Protein AF-0000000071537492 (afdb_homodimer)

Organism: Cucumis sativus (NCBI:txid3659)

Sequence (744 aa):
MSSLFSFSARILPTLQTKFFQPYFSSLPISKNFISPPGKPSPMSKPAAGNRLFSIMSTAQPPNGLQGSRVKGAESFLRNVLASMEAVYLRRNPTAKSVLELVRSVHGDTICYDHIAFRTFGIDGHGIDSLASFFLDFGYTQKEELSFPAKKLKAFWFSPPSISNAAYDGDGVNGPLPRVFISQLLVDQMSKQTQDIIRKYTECSCNGNKHAALAGALGSLTWEKPLHSEFEQLARESEYAAWTLVNGYALNHVTISTHRLKSHLKDIKSLNQFIEENGYKLNSEGGVLKVSPDGLLLQSSTLADSISFEFSDGITASVPCSYIEFAERALLPQYKHLPETEVKEYHRRDGFEVGNADKIFESTSKQQQMSNAMSSLFSFSARILPTLQTKFFQPYFSSLPISKNFISPPGKPSPMSKPAAGNRLFSIMSTAQPPNGLQGSRVKGAESFLRNVLASMEAVYLRRNPTAKSVLELVRSVHGDTICYDHIAFRTFGIDGHGIDSLASFFLDFGYTQKEELSFPAKKLKAFWFSPPSISNAAYDGDGVNGPLPRVFISQLLVDQMSKQTQDIIRKYTECSCNGNKHAALAGALGSLTWEKPLHSEFEQLARESEYAAWTLVNGYALNHVTISTHRLKSHLKDIKSLNQFIEENGYKLNSEGGVLKVSPDGLLLQSSTLADSISFEFSDGITASVPCSYIEFAERALLPQYKHLPETEVKEYHRRDGFEVGNADKIFESTSKQQQMSNA

Structure (mmCIF, N/CA/C/O backbone):
data_AF-0000000071537492-model_v1
#
loop_
_entity.id
_entity.type
_entity.pdbx_description
1 polymer '2-oxoadipate dioxygenase/decarboxylase'
#
loop_
_atom_site.group_PDB
_atom_site.id
_atom_site.type_symbol
_atom_site.label_atom_id
_atom_site.label_alt_id
_atom_site.label_comp_id
_atom_site.label_asym_id
_atom_site.label_entity_id
_atom_site.label_seq_id
_atom_site.pdbx_PDB_ins_code
_atom_site.Cartn_x
_atom_site.Cartn_y
_atom_site.Cartn_z
_atom_site.occupancy
_atom_site.B_iso_or_equiv
_atom_site.auth_seq_id
_atom_site.auth_comp_id
_atom_site.auth_asym_id
_atom_site.auth_atom_id
_atom_site.pdbx_PDB_model_num
ATOM 1 N N . MET A 1 1 ? -13.469 -63.719 8.734 1 19 1 MET A N 1
ATOM 2 C CA . MET A 1 1 ? -12.883 -64.75 7.875 1 19 1 MET A CA 1
ATOM 3 C C . MET A 1 1 ? -13.359 -64.562 6.434 1 19 1 MET A C 1
ATOM 5 O O . MET A 1 1 ? -12.633 -64.938 5.496 1 19 1 MET A O 1
ATOM 9 N N . SER A 1 2 ? -14.688 -64.75 6.203 1 17.92 2 SER A N 1
ATOM 10 C CA . SER A 1 2 ? -15.133 -65.562 5.086 1 17.92 2 SER A CA 1
ATOM 11 C C . SER A 1 2 ? -14.82 -64.938 3.748 1 17.92 2 SER A C 1
ATOM 13 O O . SER A 1 2 ? -14.734 -63.688 3.66 1 17.92 2 SER A O 1
ATOM 15 N N . SER A 1 3 ? -15.078 -65.625 2.549 1 17.59 3 SER A N 1
ATOM 16 C CA . SER A 1 3 ? -14.672 -66.25 1.32 1 17.59 3 SER A CA 1
ATOM 17 C C . SER A 1 3 ? -15.023 -65.438 0.091 1 17.59 3 SER A C 1
ATOM 19 O O . SER A 1 3 ? -14.234 -65.375 -0.852 1 17.59 3 SER A O 1
ATOM 21 N N . LEU A 1 4 ? -16.328 -65.125 -0.336 1 16.34 4 LEU A N 1
ATOM 22 C CA . LEU A 1 4 ? -16.75 -65.875 -1.514 1 16.34 4 LEU A CA 1
ATOM 23 C C . LEU A 1 4 ? -16.094 -65.312 -2.773 1 16.34 4 LEU A C 1
ATOM 25 O O . LEU A 1 4 ? -15.461 -66.062 -3.523 1 16.34 4 LEU A O 1
ATOM 29 N N . PHE A 1 5 ? -16.938 -64.875 -3.922 1 17.84 5 PHE A N 1
ATOM 30 C CA . PHE A 1 5 ? -17.297 -65.562 -5.164 1 17.84 5 PHE A CA 1
ATOM 31 C C . PHE A 1 5 ? -16.359 -65.125 -6.297 1 17.84 5 PHE A C 1
ATOM 33 O O . PHE A 1 5 ? -15.805 -64 -6.27 1 17.84 5 PHE A O 1
ATOM 40 N N . SER A 1 6 ? -16.25 -65.875 -7.59 1 17.7 6 SER A N 1
ATOM 41 C CA . SER A 1 6 ? -15.641 -66.625 -8.68 1 17.7 6 SER A CA 1
ATOM 42 C C . SER A 1 6 ? -15.656 -65.812 -9.977 1 17.7 6 SER A C 1
ATOM 44 O O . SER A 1 6 ? -15.109 -66.25 -10.992 1 17.7 6 SER A O 1
ATOM 46 N N . PHE A 1 7 ? -16.469 -64.688 -10.234 1 18.23 7 PHE A N 1
ATOM 47 C CA . PHE A 1 7 ? -17.062 -64.812 -11.562 1 18.23 7 PHE A CA 1
ATOM 48 C C . PHE A 1 7 ? -15.984 -65 -12.625 1 18.23 7 PHE A C 1
ATOM 50 O O . PHE A 1 7 ? -14.969 -64.25 -12.609 1 18.23 7 PHE A O 1
ATOM 57 N N . SER A 1 8 ? -16.094 -65.875 -13.727 1 16.23 8 SER A N 1
ATOM 58 C CA . SER A 1 8 ? -15.633 -66.812 -14.734 1 16.23 8 SER A CA 1
ATOM 59 C C . SER A 1 8 ? -14.961 -66.125 -15.898 1 16.23 8 SER A C 1
ATOM 61 O O . SER A 1 8 ? -15.047 -64.875 -16.016 1 16.23 8 SER A O 1
ATOM 63 N N . ALA A 1 9 ? -15.398 -66.375 -17.328 1 16.56 9 ALA A N 1
ATOM 64 C CA . ALA A 1 9 ? -14.914 -67.25 -18.359 1 16.56 9 ALA A CA 1
ATOM 65 C C . ALA A 1 9 ? -14.172 -66.5 -19.453 1 16.56 9 ALA A C 1
ATOM 67 O O . ALA A 1 9 ? -12.977 -66.75 -19.672 1 16.56 9 ALA A O 1
ATOM 68 N N . ARG A 1 10 ? -14.664 -66.5 -20.906 1 15.81 10 ARG A N 1
ATOM 69 C CA . ARG A 1 10 ? -14.25 -67.312 -22.047 1 15.81 10 ARG A CA 1
ATOM 70 C C . ARG A 1 10 ? -13.352 -66.562 -22.984 1 15.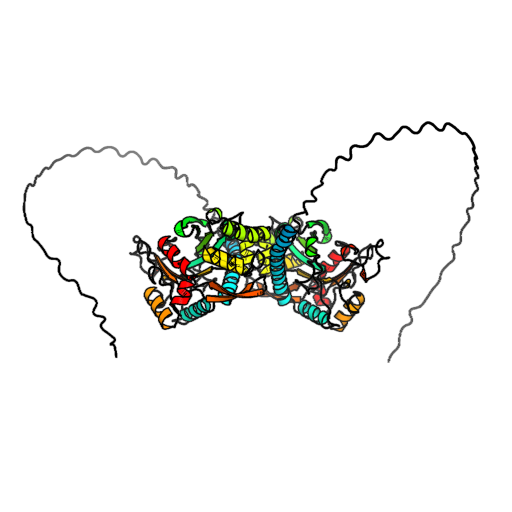81 10 ARG A C 1
ATOM 72 O O . ARG A 1 10 ? -13.273 -65.312 -22.891 1 15.81 10 ARG A O 1
ATOM 79 N N . ILE A 1 11 ? -13.523 -66.688 -24.547 1 16.2 11 ILE A N 1
ATOM 80 C CA . ILE A 1 11 ? -12.875 -67.438 -25.609 1 16.2 11 ILE A CA 1
ATOM 81 C C . ILE A 1 11 ? -12.141 -66.5 -26.562 1 16.2 11 ILE A C 1
ATOM 83 O O . ILE A 1 11 ? -10.953 -66.688 -26.844 1 16.2 11 ILE A O 1
ATOM 87 N N . LEU A 1 12 ? -12.781 -65.938 -27.828 1 16.09 12 LEU A N 1
ATOM 88 C CA . LEU A 1 12 ? -12.5 -66.5 -29.125 1 16.09 12 LEU A CA 1
ATOM 89 C C . LEU A 1 12 ? -11.32 -65.812 -29.812 1 16.09 12 LEU A C 1
ATOM 91 O O . LEU A 1 12 ? -10.992 -64.688 -29.469 1 16.09 12 LEU A O 1
ATOM 95 N N . PRO A 1 13 ? -11.242 -65.812 -31.391 1 16.09 13 PRO A N 1
ATOM 96 C CA . PRO A 1 13 ? -10.383 -66.438 -32.406 1 16.09 13 PRO A CA 1
ATOM 97 C C . PRO A 1 13 ? -9.336 -65.438 -32.938 1 16.09 13 PRO A C 1
ATOM 99 O O . PRO A 1 13 ? -9.406 -64.25 -32.656 1 16.09 13 PRO A O 1
ATOM 102 N N . THR A 1 14 ? -8.969 -65.625 -34.406 1 15.63 14 THR A N 1
ATOM 103 C CA . THR A 1 14 ? -7.93 -66.062 -35.312 1 15.63 14 THR A CA 1
ATOM 104 C C . THR A 1 14 ? -7.383 -64.875 -36.125 1 15.63 14 THR A C 1
ATOM 106 O O . THR A 1 14 ? -6.199 -64.875 -36.469 1 15.63 14 THR A O 1
ATOM 109 N N . LEU A 1 15 ? -8.188 -63.844 -36.656 1 16.33 15 LEU A N 1
ATOM 110 C CA . LEU A 1 15 ? -8.086 -63.781 -38.125 1 16.33 15 LEU A CA 1
ATOM 111 C C . LEU A 1 15 ? -6.734 -63.219 -38.562 1 16.33 15 LEU A C 1
ATOM 113 O O . LEU A 1 15 ? -6.254 -62.219 -38 1 16.33 15 LEU A O 1
ATOM 117 N N . GLN A 1 16 ? -6.203 -63.656 -39.781 1 15.01 16 GLN A N 1
ATOM 118 C CA . GLN A 1 16 ? -5.07 -64.062 -40.594 1 15.01 16 GLN A CA 1
ATOM 119 C C . GLN A 1 16 ? -4.406 -62.844 -41.25 1 15.01 16 GLN A C 1
ATOM 121 O O . GLN A 1 16 ? -3.18 -62.719 -41.219 1 15.01 16 GLN A O 1
ATOM 126 N N . THR A 1 17 ? -5.086 -62.125 -42.312 1 15.85 17 THR A N 1
ATOM 127 C CA . THR A 1 17 ? -4.59 -62.344 -43.656 1 15.85 17 THR A CA 1
ATOM 128 C C . THR A 1 17 ? -3.344 -61.5 -43.938 1 15.85 17 THR A C 1
ATOM 130 O O . THR A 1 17 ? -3.084 -60.531 -43.219 1 15.85 17 THR A O 1
ATOM 133 N N . LYS A 1 18 ? -3.137 -61.094 -45.312 1 15.64 18 LYS A N 1
ATOM 134 C CA . LYS A 1 18 ? -2.266 -61.375 -46.438 1 15.64 18 LYS A CA 1
ATOM 135 C C . LYS A 1 18 ? -1.188 -60.312 -46.625 1 15.64 18 LYS A C 1
ATOM 137 O O . LYS A 1 18 ? -1.306 -59.219 -46.062 1 15.64 18 LYS A O 1
ATOM 142 N N . PHE A 1 19 ? -0.798 -60.094 -48 1 14.59 19 PHE A N 1
ATOM 143 C CA . PHE A 1 19 ? 0.381 -60.375 -48.812 1 14.59 19 PHE A CA 1
ATOM 144 C C . PHE A 1 19 ? 1.223 -59.125 -49.031 1 14.59 19 PHE A C 1
ATOM 146 O O . PHE A 1 19 ? 2.439 -59.156 -48.844 1 14.59 19 PHE A O 1
ATOM 153 N N . PHE A 1 20 ? 0.657 -58 -49.719 1 15.97 20 PHE A N 1
ATOM 154 C CA . PHE A 1 20 ? 1.232 -57.781 -51.031 1 15.97 20 PHE A CA 1
ATOM 155 C C . PHE A 1 20 ? 2.566 -57.031 -50.938 1 15.97 20 PHE A C 1
ATOM 157 O O . PHE A 1 20 ? 2.781 -56.25 -50.031 1 15.97 20 PHE A O 1
ATOM 164 N N . GLN A 1 21 ? 3.381 -57.25 -52.031 1 14.35 21 GLN A N 1
ATOM 165 C CA . GLN A 1 21 ? 4.75 -57.438 -52.5 1 14.35 21 GLN A CA 1
ATOM 166 C C . GLN A 1 21 ? 5.453 -56.094 -52.688 1 14.35 21 GLN A C 1
ATOM 168 O O . GLN A 1 21 ? 6.594 -55.906 -52.25 1 14.35 21 GLN A O 1
ATOM 173 N N . PRO A 1 22 ? 5.012 -55.156 -53.75 1 15.21 22 PRO A N 1
ATOM 174 C CA . PRO A 1 22 ? 5.906 -55.188 -54.906 1 15.21 22 PRO A CA 1
ATOM 175 C C . PRO A 1 22 ? 7.191 -54.406 -54.688 1 15.21 22 PRO A C 1
ATOM 177 O O . PRO A 1 22 ? 7.285 -53.625 -53.75 1 15.21 22 PRO A O 1
ATOM 180 N N . TYR A 1 23 ? 7.602 -53.812 -55.969 1 15.44 23 TYR A N 1
ATOM 181 C CA . TYR A 1 23 ? 8.75 -53.875 -56.875 1 15.44 23 TYR A CA 1
ATOM 182 C C . TYR A 1 23 ? 9.75 -52.75 -56.531 1 15.44 23 TYR A C 1
ATOM 184 O O . TYR A 1 23 ? 9.406 -51.781 -55.844 1 15.44 23 TYR A O 1
ATOM 192 N N . PHE A 1 24 ? 10.664 -52.5 -57.531 1 14.51 24 PHE A N 1
ATOM 193 C CA . PHE A 1 24 ? 12.086 -52.594 -57.844 1 14.51 24 PHE A CA 1
ATOM 194 C C . PHE A 1 24 ? 12.719 -51.219 -57.844 1 14.51 24 PHE A C 1
ATOM 196 O O . PHE A 1 24 ? 13.805 -51 -57.312 1 14.51 24 PHE A O 1
ATOM 203 N N . SER A 1 25 ? 12.148 -50.188 -58.688 1 14.98 25 SER A N 1
ATOM 204 C CA . SER A 1 25 ? 13.047 -49.875 -59.781 1 14.98 25 SER A CA 1
ATOM 205 C C . SER A 1 25 ? 14.219 -49.031 -59.344 1 14.98 25 SER A C 1
ATOM 207 O O . SER A 1 25 ? 14.141 -48.344 -58.312 1 14.98 25 SER A O 1
ATOM 209 N N . SER A 1 26 ? 15.133 -48.781 -60.312 1 14.48 26 SER A N 1
ATOM 210 C CA . SER A 1 26 ? 16.547 -48.812 -60.688 1 14.48 26 SER A CA 1
ATOM 211 C C . SER A 1 26 ? 17.219 -47.469 -60.469 1 14.48 26 SER A C 1
ATOM 213 O O . SER A 1 26 ? 18.312 -47.406 -59.906 1 14.48 26 SER A O 1
ATOM 215 N N . LEU A 1 27 ? 16.812 -46.312 -61.188 1 15.46 27 LEU A N 1
ATOM 216 C CA . LEU A 1 27 ? 17.797 -45.969 -62.219 1 15.46 27 LEU A CA 1
ATOM 217 C C . LEU A 1 27 ? 18.922 -45.125 -61.594 1 15.46 27 LEU A C 1
ATOM 219 O O . LEU A 1 27 ? 18.75 -44.5 -60.562 1 15.46 27 LEU A O 1
ATOM 223 N N . PRO A 1 28 ? 19.828 -44.562 -62.594 1 15.66 28 PRO A N 1
ATOM 224 C CA . PRO A 1 28 ? 21.266 -44.594 -62.875 1 15.66 28 PRO A CA 1
ATOM 225 C C . PRO A 1 28 ? 22.047 -43.469 -62.188 1 15.66 28 PRO A C 1
ATOM 227 O O . PRO A 1 28 ? 21.438 -42.5 -61.688 1 15.66 28 PRO A O 1
ATOM 230 N N . ILE A 1 29 ? 23.375 -43.531 -62.406 1 15.77 29 ILE A N 1
ATOM 231 C CA . ILE A 1 29 ? 24.75 -43.344 -61.969 1 15.77 29 ILE A CA 1
ATOM 232 C C . ILE A 1 29 ? 25.203 -41.906 -62.25 1 15.77 29 ILE A C 1
ATOM 234 O O . ILE A 1 29 ? 26.172 -41.438 -61.656 1 15.77 29 ILE A O 1
ATOM 238 N N . SER A 1 30 ? 24.484 -41.062 -63.188 1 15.05 30 SER A N 1
ATOM 239 C CA . SER A 1 30 ? 25.547 -40.656 -64.062 1 15.05 30 SER A CA 1
ATOM 240 C C . SER A 1 30 ? 26.547 -39.719 -63.406 1 15.05 30 SER A C 1
ATOM 242 O O . SER A 1 30 ? 26.188 -39 -62.469 1 15.05 30 SER A O 1
ATOM 244 N N . LYS A 1 31 ? 27.781 -39.688 -64.062 1 15.37 31 LYS A N 1
ATOM 245 C CA . LYS A 1 31 ? 29.234 -39.625 -63.938 1 15.37 31 LYS A CA 1
ATOM 246 C C . LYS A 1 31 ? 29.719 -38.188 -63.875 1 15.37 31 LYS A C 1
ATOM 248 O O . LYS A 1 31 ? 30.75 -37.906 -63.25 1 15.37 31 LYS A O 1
ATOM 253 N N . ASN A 1 32 ? 29.141 -37.219 -64.75 1 15.29 32 ASN A N 1
ATOM 254 C CA . ASN A 1 32 ? 30.188 -36.688 -65.562 1 15.29 32 ASN A CA 1
ATOM 255 C C . ASN A 1 32 ? 31.125 -35.75 -64.812 1 15.29 32 ASN A C 1
ATOM 257 O O . ASN A 1 32 ? 30.734 -35.094 -63.875 1 15.29 32 ASN A O 1
ATOM 261 N N . PHE A 1 33 ? 32.344 -35.406 -65.562 1 15.8 33 PHE A N 1
ATOM 262 C CA . PHE A 1 33 ? 33.781 -35.281 -65.562 1 15.8 33 PHE A CA 1
ATOM 263 C C . PHE A 1 33 ? 34.188 -33.875 -65.125 1 15.8 33 PHE A C 1
ATOM 265 O O . PHE A 1 33 ? 34.938 -33.688 -64.188 1 15.8 33 PHE A O 1
ATOM 272 N N . ILE A 1 34 ? 34.562 -33.062 -66.188 1 15.28 34 ILE A N 1
ATOM 273 C CA . ILE A 1 34 ? 35.969 -32.781 -66.438 1 15.28 34 ILE A CA 1
ATOM 274 C C . ILE A 1 34 ? 36.344 -31.453 -65.75 1 15.28 34 ILE A C 1
ATOM 276 O O . ILE A 1 34 ? 37.312 -31.406 -65 1 15.28 34 ILE A O 1
ATOM 280 N N . SER A 1 35 ? 36.562 -30.312 -66.625 1 15.27 35 SER A N 1
ATOM 281 C CA . SER A 1 35 ? 37.938 -29.906 -67.062 1 15.27 35 SER A CA 1
ATOM 282 C C . SER A 1 35 ? 38.406 -28.734 -66.188 1 15.27 35 SER A C 1
ATOM 284 O O . SER A 1 35 ? 37.656 -28.125 -65.438 1 15.27 35 SER A O 1
ATOM 286 N N . PRO A 1 36 ? 38.969 -27.641 -66.938 1 16.45 36 PRO A N 1
ATOM 287 C CA . PRO A 1 36 ? 40.375 -27.25 -67 1 16.45 36 PRO A CA 1
ATOM 288 C C . PRO A 1 36 ? 40.719 -26.094 -66.062 1 16.45 36 PRO A C 1
ATOM 290 O O . PRO A 1 36 ? 39.812 -25.438 -65.562 1 16.45 36 PRO A O 1
ATOM 293 N N . PRO A 1 37 ? 41.75 -25.281 -66.625 1 17 37 PRO A N 1
ATOM 294 C CA . PRO A 1 37 ? 43.062 -24.891 -66.062 1 17 37 PRO A CA 1
ATOM 295 C C . PRO A 1 37 ? 43.031 -23.516 -65.375 1 17 37 PRO A C 1
ATOM 297 O O . PRO A 1 37 ? 43.625 -23.312 -64.312 1 17 37 PRO A O 1
ATOM 300 N N . GLY A 1 38 ? 42.406 -22.469 -66.062 1 15.84 38 GLY A N 1
ATOM 301 C CA . GLY A 1 38 ? 43.375 -21.5 -66.5 1 15.84 38 GLY A CA 1
ATOM 302 C C . GLY A 1 38 ? 43.812 -20.562 -65.375 1 15.84 38 GLY A C 1
ATOM 303 O O . GLY A 1 38 ? 43.25 -20.578 -64.25 1 15.84 38 GLY A O 1
ATOM 304 N N . LYS A 1 39 ? 44.125 -19.172 -65.875 1 17.56 39 LYS A N 1
ATOM 305 C CA . LYS A 1 39 ? 45.312 -18.328 -65.812 1 17.56 39 LYS A CA 1
ATOM 306 C C . LYS A 1 39 ? 45.375 -17.578 -64.5 1 17.56 39 LYS A C 1
ATOM 308 O O . LYS A 1 39 ? 44.344 -17.219 -63.906 1 17.56 39 LYS A O 1
ATOM 313 N N . PRO A 1 40 ? 46.625 -17.172 -64.062 1 18.7 40 PRO A N 1
ATOM 314 C CA . PRO A 1 40 ? 47.312 -16.812 -62.844 1 18.7 40 PRO A CA 1
ATOM 315 C C . PRO A 1 40 ? 47 -15.383 -62.406 1 18.7 40 PRO A C 1
ATOM 317 O O . PRO A 1 40 ? 47.469 -14.961 -61.312 1 18.7 40 PRO A O 1
ATOM 320 N N . SER A 1 41 ? 46.062 -14.625 -63.031 1 18.38 41 SER A N 1
ATOM 321 C CA . SER A 1 41 ? 46.625 -13.289 -63.281 1 18.38 41 SER A CA 1
ATOM 322 C C . SER A 1 41 ? 46.938 -12.594 -61.969 1 18.38 41 SER A C 1
ATOM 324 O O . SER A 1 41 ? 46.406 -12.938 -60.906 1 18.38 41 SER A O 1
ATOM 326 N N . PRO A 1 42 ? 47.656 -11.344 -62.156 1 18.95 42 PRO A N 1
ATOM 327 C CA . PRO A 1 42 ? 48.75 -10.617 -61.5 1 18.95 42 PRO A CA 1
ATOM 328 C C . PRO A 1 42 ? 48.281 -9.914 -60.219 1 18.95 42 PRO A C 1
ATOM 330 O O . PRO A 1 42 ? 47.094 -9.664 -60.031 1 18.95 42 PRO A O 1
ATOM 333 N N . MET A 1 43 ? 49.344 -9.594 -59.406 1 19.28 43 MET A N 1
ATOM 334 C CA . MET A 1 43 ? 49.594 -9.32 -58 1 19.28 43 MET A CA 1
ATOM 335 C C . MET A 1 43 ? 49.219 -7.883 -57.656 1 19.28 43 MET A C 1
ATOM 337 O O . MET A 1 43 ? 50.094 -7.004 -57.594 1 19.28 43 MET A O 1
ATOM 341 N N . SER A 1 44 ? 48.125 -7.332 -58.312 1 18.5 44 SER A N 1
ATOM 342 C CA . SER A 1 44 ? 48.156 -5.879 -58.188 1 18.5 44 SER A CA 1
ATOM 343 C C . SER A 1 44 ? 48.25 -5.449 -56.719 1 18.5 44 SER A C 1
ATOM 345 O O . SER A 1 44 ? 47.688 -6.105 -55.844 1 18.5 44 SER A O 1
ATOM 347 N N . LYS A 1 45 ? 49.25 -4.465 -56.5 1 20.25 45 LYS A N 1
ATOM 348 C CA . LYS A 1 45 ? 49.844 -3.891 -55.312 1 20.25 45 LYS A CA 1
ATOM 349 C C . LYS A 1 45 ? 48.781 -3.258 -54.406 1 20.25 45 LYS A C 1
ATOM 351 O O . LYS A 1 45 ? 47.969 -2.455 -54.875 1 20.25 45 LYS A O 1
ATOM 356 N N . PRO A 1 46 ? 48.469 -3.82 -53.312 1 18 46 PRO A N 1
ATOM 357 C CA . PRO A 1 46 ? 47.406 -3.264 -52.469 1 18 46 PRO A CA 1
ATOM 358 C C . PRO A 1 46 ? 47.688 -1.832 -52.031 1 18 46 PRO A C 1
ATOM 360 O O . PRO A 1 46 ? 48.812 -1.476 -51.781 1 18 46 PRO A O 1
ATOM 363 N N . ALA A 1 47 ? 46.969 -0.885 -52.781 1 19.95 47 ALA A N 1
ATOM 364 C CA . ALA A 1 47 ? 46.906 0.511 -52.375 1 19.95 47 ALA A CA 1
ATOM 365 C C . ALA A 1 47 ? 46.844 0.62 -50.844 1 19.95 47 ALA A C 1
ATOM 367 O O . ALA A 1 47 ? 46.188 -0.198 -50.188 1 19.95 47 ALA A O 1
ATOM 368 N N . ALA A 1 48 ? 47.812 1.375 -50.312 1 21.92 48 ALA A N 1
ATOM 369 C CA . ALA A 1 48 ? 48.156 1.74 -48.938 1 21.92 48 ALA A CA 1
ATOM 370 C C . ALA A 1 48 ? 46.906 2.225 -48.188 1 21.92 48 ALA A C 1
ATOM 372 O O . ALA A 1 48 ? 46.312 3.24 -48.531 1 21.92 48 ALA A O 1
ATOM 373 N N . GLY A 1 49 ? 45.969 1.393 -47.812 1 18.41 49 GLY A N 1
ATOM 374 C CA . GLY A 1 49 ? 44.75 1.799 -47.094 1 18.41 49 GLY A CA 1
ATOM 375 C C . GLY A 1 49 ? 45.031 2.691 -45.906 1 18.41 49 GLY A C 1
ATOM 376 O O . GLY A 1 49 ? 45.938 2.404 -45.125 1 18.41 49 GLY A O 1
ATOM 377 N N . ASN A 1 50 ? 45 4.055 -46.219 1 21.23 50 ASN A N 1
ATOM 378 C CA . ASN A 1 50 ? 45.031 5.094 -45.188 1 21.23 50 ASN A CA 1
ATOM 379 C C . ASN A 1 50 ? 44.281 4.676 -43.938 1 21.23 50 ASN A C 1
ATOM 381 O O . ASN A 1 50 ? 43.125 4.301 -44 1 21.23 50 ASN A O 1
ATOM 385 N N . ARG A 1 51 ? 45 4.121 -42.969 1 20.19 51 ARG A N 1
ATOM 386 C CA . ARG A 1 51 ? 44.562 3.723 -41.656 1 20.19 51 ARG A CA 1
ATOM 387 C C . ARG A 1 51 ? 43.875 4.883 -40.938 1 20.19 51 ARG A C 1
ATOM 389 O O . ARG A 1 51 ? 44.5 5.867 -40.562 1 20.19 51 ARG A O 1
ATOM 396 N N . LEU A 1 52 ? 42.719 5.383 -41.562 1 20.69 52 LEU A N 1
ATOM 397 C CA . LEU A 1 52 ? 41.938 6.293 -40.719 1 20.69 52 LEU A CA 1
ATOM 398 C C . LEU A 1 52 ? 41.812 5.73 -39.312 1 20.69 52 LEU A C 1
ATOM 400 O O . LEU A 1 52 ? 41.25 4.648 -39.125 1 20.69 52 LEU A O 1
ATOM 404 N N . PHE A 1 53 ? 42.844 5.953 -38.5 1 22.05 53 PHE A N 1
ATOM 405 C CA . PHE A 1 53 ? 42.781 5.629 -37.062 1 22.05 53 PHE A CA 1
ATOM 406 C C . PHE A 1 53 ? 41.5 6.191 -36.438 1 22.05 53 PHE A C 1
ATOM 408 O O . PHE A 1 53 ? 41.344 7.41 -36.312 1 22.05 53 PHE A O 1
ATOM 415 N N . SER A 1 54 ? 40.344 5.758 -36.875 1 23.61 54 SER A N 1
ATOM 416 C CA . SER A 1 54 ? 39.156 6.211 -36.156 1 23.61 54 SER A CA 1
ATOM 417 C C . SER A 1 54 ? 39.312 5.992 -34.656 1 23.61 54 SER A C 1
ATOM 419 O O . SER A 1 54 ? 39.562 4.875 -34.188 1 23.61 54 SER A O 1
ATOM 421 N N . ILE A 1 55 ? 39.875 6.969 -33.906 1 24.47 55 ILE A N 1
ATOM 422 C CA . ILE A 1 55 ? 39.844 6.973 -32.469 1 24.47 55 ILE A CA 1
ATOM 423 C C . ILE A 1 55 ? 38.438 6.641 -31.953 1 24.47 55 ILE A C 1
ATOM 425 O O . ILE A 1 55 ? 37.5 7.402 -32.188 1 24.47 55 ILE A O 1
ATOM 429 N N . MET A 1 56 ? 38 5.484 -32.188 1 24.44 56 MET A N 1
ATOM 430 C CA . MET A 1 56 ? 36.75 5.086 -31.516 1 24.44 56 MET A CA 1
ATOM 431 C C . MET A 1 56 ? 36.844 5.328 -30.016 1 24.44 56 MET A C 1
ATOM 433 O O . MET A 1 56 ? 37.688 4.738 -29.328 1 24.44 56 MET A O 1
ATOM 437 N N . SER A 1 57 ? 36.781 6.598 -29.562 1 26.33 57 SER A N 1
ATOM 438 C CA . SER A 1 57 ? 36.594 6.848 -28.141 1 26.33 57 SER A CA 1
ATOM 439 C C . SER A 1 57 ? 35.562 5.891 -27.547 1 26.33 57 SER A C 1
ATOM 441 O O . SER A 1 57 ? 34.438 5.801 -28.031 1 26.33 57 SER A O 1
ATOM 443 N N . THR A 1 58 ? 35.969 4.848 -27.141 1 24.94 58 THR A N 1
ATOM 444 C CA . THR A 1 58 ? 35.156 3.922 -26.344 1 24.94 58 THR A CA 1
ATOM 445 C C . THR A 1 58 ? 34.531 4.637 -25.156 1 24.94 58 THR A C 1
ATOM 447 O O . THR A 1 58 ? 35.219 4.922 -24.156 1 24.94 58 THR A O 1
ATOM 450 N N . ALA A 1 59 ? 33.781 5.723 -25.375 1 29.05 59 ALA A N 1
ATOM 451 C CA . ALA A 1 59 ? 32.938 6.133 -24.25 1 29.05 59 ALA A CA 1
ATOM 452 C C . ALA A 1 59 ? 32.344 4.922 -23.516 1 29.05 59 ALA A C 1
ATOM 454 O O . ALA A 1 59 ? 31.703 4.074 -24.141 1 29.05 59 ALA A O 1
ATOM 455 N N . GLN A 1 60 ? 33.062 4.578 -22.562 1 30.55 60 GLN A N 1
ATOM 456 C CA . GLN A 1 60 ? 32.531 3.578 -21.656 1 30.55 60 GLN A CA 1
ATOM 457 C C . GLN A 1 60 ? 31.016 3.768 -21.469 1 30.55 60 GLN A C 1
ATOM 459 O O . GLN A 1 60 ? 30.547 4.887 -21.25 1 30.55 60 GLN A O 1
ATOM 464 N N . PRO A 1 61 ? 30.219 3.025 -22.031 1 33.47 61 PRO A N 1
ATOM 465 C CA . PRO A 1 61 ? 28.781 3.256 -21.828 1 33.47 61 PRO A CA 1
ATOM 466 C C . PRO A 1 61 ? 28.438 3.586 -20.375 1 33.47 61 PRO A C 1
ATOM 468 O O . PRO A 1 61 ? 29.109 3.123 -19.469 1 33.47 61 PRO A O 1
ATOM 471 N N . PRO A 1 62 ? 27.938 4.828 -20.062 1 35.38 62 PRO A N 1
ATOM 472 C CA . PRO A 1 62 ? 27.469 5.203 -18.719 1 35.38 62 PRO A CA 1
ATOM 473 C C . PRO A 1 62 ? 26.734 4.07 -18.016 1 35.38 62 PRO A C 1
ATOM 475 O O . PRO A 1 62 ? 25.5 3.973 -18.125 1 35.38 62 PRO A O 1
ATOM 478 N N . ASN A 1 63 ? 27.109 2.918 -18.031 1 35.09 63 ASN A N 1
ATOM 479 C CA . ASN A 1 63 ? 26.609 1.688 -17.422 1 35.09 63 ASN A CA 1
ATOM 480 C C . ASN A 1 63 ? 26.391 1.854 -15.93 1 35.09 63 ASN A C 1
ATOM 482 O O . ASN A 1 63 ? 25.828 0.972 -15.273 1 35.09 63 ASN A O 1
ATOM 486 N N . GLY A 1 64 ? 27.094 2.752 -15.32 1 36.34 64 GLY A N 1
ATOM 487 C CA . GLY A 1 64 ? 26.938 2.883 -13.875 1 36.34 64 GLY A CA 1
ATOM 488 C C . GLY A 1 64 ? 25.609 3.469 -13.469 1 36.34 64 GLY A C 1
ATOM 489 O O . GLY A 1 64 ? 25.047 3.088 -12.438 1 36.34 64 GLY A O 1
ATOM 490 N N . LEU A 1 65 ? 25.219 4.504 -14.125 1 40.78 65 LEU A N 1
ATOM 491 C CA . LEU A 1 65 ? 23.969 5.195 -13.812 1 40.78 65 LEU A CA 1
ATOM 492 C C . LEU A 1 65 ? 22.766 4.301 -14.086 1 40.78 65 LEU A C 1
ATOM 494 O O . LEU A 1 65 ? 21.75 4.387 -13.391 1 40.78 65 LEU A O 1
ATOM 498 N N . GLN A 1 66 ?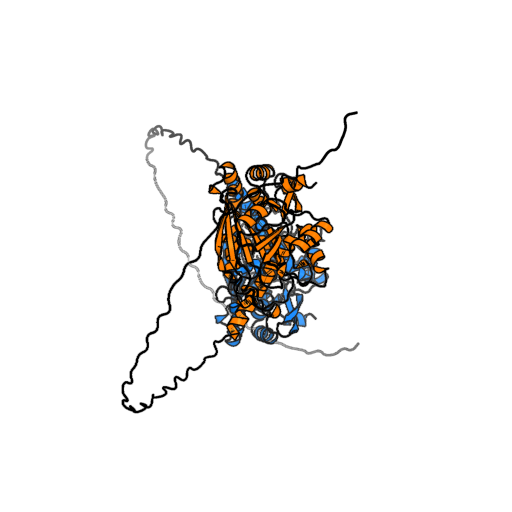 22.828 3.508 -15.148 1 43.75 66 GLN A N 1
ATOM 499 C CA . GLN A 1 66 ? 21.75 2.566 -15.438 1 43.75 66 GLN A CA 1
ATOM 500 C C . GLN A 1 66 ? 21.578 1.561 -14.305 1 43.75 66 GLN A C 1
ATOM 502 O O . GLN A 1 66 ? 20.453 1.198 -13.953 1 43.75 66 GLN A O 1
ATOM 507 N N . GLY A 1 67 ? 22.734 1.1 -13.758 1 47.25 67 GLY A N 1
ATOM 508 C CA . GLY A 1 67 ? 22.703 0.125 -12.68 1 47.25 67 GLY A CA 1
ATOM 509 C C . GLY A 1 67 ? 22.062 0.657 -11.414 1 47.25 67 GLY A C 1
ATOM 510 O O . GLY A 1 67 ? 21.266 -0.037 -10.773 1 47.25 67 GLY A O 1
ATOM 511 N N . SER A 1 68 ? 22.469 1.904 -11.109 1 48.81 68 SER A N 1
ATOM 512 C CA . SER A 1 68 ? 21.969 2.496 -9.883 1 48.81 68 SER A CA 1
ATOM 513 C C . SER A 1 68 ? 20.469 2.814 -10 1 48.81 68 SER A C 1
ATOM 515 O O . SER A 1 68 ? 19.719 2.652 -9.039 1 48.81 68 SER A O 1
ATOM 517 N N . ARG A 1 69 ? 20.062 3.355 -11.25 1 50.44 69 ARG A N 1
ATOM 518 C CA . ARG A 1 69 ? 18.672 3.697 -11.5 1 50.44 69 ARG A CA 1
ATOM 519 C C . ARG A 1 69 ? 17.766 2.498 -11.258 1 50.44 69 ARG A C 1
ATOM 521 O O . ARG A 1 69 ? 16.688 2.637 -10.672 1 50.44 69 ARG A O 1
ATOM 528 N N . VAL A 1 70 ? 18.422 1.358 -11.523 1 59.09 70 VAL A N 1
ATOM 529 C CA . VAL A 1 70 ? 17.641 0.126 -11.484 1 59.09 70 VAL A CA 1
ATOM 530 C C . VAL A 1 70 ? 17.562 -0.388 -10.047 1 59.09 70 VAL A C 1
ATOM 532 O O . VAL A 1 70 ? 16.562 -0.995 -9.656 1 59.09 70 VAL A O 1
ATOM 535 N N . LYS A 1 71 ? 18.406 0.207 -9.211 1 66 71 LYS A N 1
ATOM 536 C CA . LYS A 1 71 ? 18.469 -0.381 -7.875 1 66 71 LYS A CA 1
ATOM 537 C C . LYS A 1 71 ? 17.375 0.187 -6.977 1 66 71 LYS A C 1
ATOM 539 O O . LYS A 1 71 ? 16.734 -0.556 -6.238 1 66 71 LYS A O 1
ATOM 544 N N . GLY A 1 72 ? 17.141 1.575 -7.078 1 71 72 GLY A N 1
ATOM 545 C CA . GLY A 1 72 ? 16.109 2.18 -6.25 1 71 72 GLY A CA 1
ATOM 546 C C . GLY A 1 72 ? 14.711 1.696 -6.59 1 71 72 GLY A C 1
ATOM 547 O O . GLY A 1 72 ? 13.938 1.328 -5.699 1 71 72 GLY A O 1
ATOM 548 N N . ALA A 1 73 ? 14.445 1.63 -7.742 1 85.62 73 ALA A N 1
ATOM 549 C CA . ALA A 1 73 ? 13.156 1.156 -8.234 1 85.62 73 ALA A CA 1
ATOM 550 C C . ALA A 1 73 ? 12.938 -0.309 -7.867 1 85.62 73 ALA A C 1
ATOM 552 O O . ALA A 1 73 ? 11.828 -0.7 -7.488 1 85.62 73 ALA A O 1
ATOM 553 N N . GLU A 1 74 ? 13.961 -1.001 -7.824 1 89.5 74 GLU A N 1
ATOM 554 C CA . GLU A 1 74 ? 13.844 -2.418 -7.496 1 89.5 74 GLU A CA 1
ATOM 555 C C . GLU A 1 74 ? 13.57 -2.621 -6.008 1 89.5 74 GLU A C 1
ATOM 557 O O . GLU A 1 74 ? 12.797 -3.496 -5.625 1 89.5 74 GLU A O 1
ATOM 562 N N . SER A 1 75 ? 14.289 -1.836 -5.211 1 91.62 75 SER A N 1
ATOM 563 C CA . SER A 1 75 ? 14.062 -1.938 -3.773 1 91.62 75 SER A CA 1
ATOM 564 C C . SER A 1 75 ? 12.609 -1.661 -3.422 1 91.62 75 SER A C 1
ATOM 566 O O . SER A 1 75 ? 12.016 -2.367 -2.602 1 91.62 75 SER A O 1
ATOM 568 N N . PHE A 1 76 ? 12.062 -0.658 -4.039 1 95.75 76 PHE A N 1
ATOM 569 C CA . PHE A 1 76 ? 10.656 -0.332 -3.797 1 95.75 76 PHE A CA 1
ATOM 570 C C . PHE A 1 76 ? 9.75 -1.461 -4.266 1 95.75 76 PHE A C 1
ATOM 572 O O . PHE A 1 76 ? 8.844 -1.877 -3.539 1 95.75 76 PHE A O 1
ATOM 579 N N . LEU A 1 77 ? 9.977 -1.949 -5.461 1 95.81 77 LEU A N 1
ATOM 580 C CA . LEU A 1 77 ? 9.219 -3.084 -5.984 1 95.81 77 LEU A CA 1
ATOM 581 C C . LEU A 1 77 ? 9.258 -4.254 -5.008 1 95.81 77 LEU A C 1
ATOM 583 O O . LEU A 1 77 ? 8.219 -4.848 -4.707 1 95.81 77 LEU A O 1
ATOM 587 N N . ARG A 1 78 ? 10.391 -4.539 -4.434 1 94.75 78 ARG A N 1
ATOM 588 C CA . ARG A 1 78 ? 10.555 -5.656 -3.508 1 94.75 78 ARG A CA 1
ATOM 589 C C . ARG A 1 78 ? 9.781 -5.414 -2.215 1 94.75 78 ARG A C 1
ATOM 591 O O . ARG A 1 78 ? 9.242 -6.352 -1.625 1 94.75 78 ARG A O 1
ATOM 598 N N . ASN A 1 79 ? 9.781 -4.188 -1.801 1 96.56 79 ASN A N 1
ATOM 599 C CA . ASN A 1 79 ? 9.008 -3.865 -0.606 1 96.56 79 ASN A CA 1
ATOM 600 C C . ASN A 1 79 ? 7.52 -4.09 -0.829 1 96.56 79 ASN A C 1
ATOM 602 O O . ASN A 1 79 ? 6.812 -4.543 0.074 1 96.56 79 ASN A O 1
ATOM 606 N N . VAL A 1 80 ? 7.07 -3.734 -2.004 1 98.06 80 VAL A N 1
ATOM 607 C CA . VAL A 1 80 ? 5.664 -3.943 -2.336 1 98.06 80 VAL A CA 1
ATOM 608 C C . VAL A 1 80 ? 5.359 -5.438 -2.379 1 98.06 80 VAL A C 1
ATOM 610 O O . VAL A 1 80 ? 4.367 -5.891 -1.802 1 98.06 80 VAL A O 1
ATOM 613 N N . LEU A 1 81 ? 6.266 -6.191 -2.996 1 97.94 81 LEU A N 1
ATOM 614 C CA . LEU A 1 81 ? 6.086 -7.641 -3.057 1 97.94 81 LEU A CA 1
ATOM 615 C C . LEU A 1 81 ? 6.105 -8.25 -1.658 1 97.94 81 LEU A C 1
ATOM 617 O O . LEU A 1 81 ? 5.34 -9.172 -1.368 1 97.94 81 LEU A O 1
ATOM 621 N N . ALA A 1 82 ? 6.965 -7.738 -0.854 1 98 82 ALA A N 1
ATOM 622 C CA . ALA A 1 82 ? 7.051 -8.219 0.523 1 98 82 ALA A CA 1
ATOM 623 C C . ALA A 1 82 ? 5.742 -7.973 1.271 1 98 82 ALA A C 1
ATOM 625 O O . ALA A 1 82 ? 5.301 -8.812 2.053 1 98 82 ALA A O 1
ATOM 626 N N . SER A 1 83 ? 5.164 -6.855 1.037 1 98.56 83 SER A N 1
ATOM 627 C CA . SER A 1 83 ? 3.893 -6.547 1.687 1 98.56 83 SER A CA 1
ATOM 628 C C . SER A 1 83 ? 2.777 -7.453 1.175 1 98.56 83 SER A C 1
ATOM 630 O O . SER A 1 83 ? 1.954 -7.934 1.956 1 98.56 83 SER A O 1
ATOM 632 N N . MET A 1 84 ? 2.746 -7.648 -0.108 1 98.69 84 MET A N 1
ATOM 633 C CA . MET A 1 84 ? 1.768 -8.57 -0.685 1 98.69 84 MET A CA 1
ATOM 634 C C . MET A 1 84 ? 1.93 -9.969 -0.107 1 98.69 84 MET A C 1
ATOM 636 O O . MET A 1 84 ? 0.942 -10.625 0.229 1 98.69 84 MET A O 1
ATOM 640 N N . GLU A 1 85 ? 3.172 -10.391 0.026 1 98.56 85 GLU A N 1
ATOM 641 C CA . GLU A 1 85 ? 3.455 -11.711 0.585 1 98.56 85 GLU A CA 1
ATOM 642 C C . GLU A 1 85 ? 3.002 -11.797 2.039 1 98.56 85 GLU A C 1
ATOM 644 O O . GLU A 1 85 ? 2.465 -12.82 2.465 1 98.56 85 GLU A O 1
ATOM 649 N N . ALA A 1 86 ? 3.258 -10.734 2.771 1 98.31 86 ALA A N 1
ATOM 650 C CA . ALA A 1 86 ? 2.871 -10.734 4.18 1 98.31 86 ALA A CA 1
ATOM 651 C C . ALA A 1 86 ? 1.361 -10.898 4.332 1 98.31 86 ALA A C 1
ATOM 653 O O . ALA A 1 86 ? 0.899 -11.656 5.191 1 98.31 86 ALA A O 1
ATOM 654 N N . VAL A 1 87 ? 0.611 -10.18 3.557 1 98.06 87 VAL A N 1
ATOM 655 C CA . VAL A 1 87 ? -0.842 -10.32 3.564 1 98.06 87 VAL A CA 1
ATOM 656 C C . VAL A 1 87 ? -1.229 -11.758 3.229 1 98.06 87 VAL A C 1
ATOM 658 O O . VAL A 1 87 ? -2.049 -12.367 3.92 1 98.06 87 VAL A O 1
ATOM 661 N N . TYR A 1 88 ? -0.638 -12.297 2.232 1 98.44 88 TYR A N 1
ATOM 662 C CA . TYR A 1 88 ? -0.873 -13.656 1.76 1 98.44 88 TYR A CA 1
ATOM 663 C C . TYR A 1 88 ? -0.586 -14.672 2.859 1 98.44 88 TYR A C 1
ATOM 665 O O . TYR A 1 88 ? -1.414 -15.539 3.139 1 98.44 88 TYR A O 1
ATOM 673 N N . LEU A 1 89 ? 0.542 -14.508 3.496 1 98.12 89 LEU A N 1
ATOM 674 C CA . LEU A 1 89 ? 0.962 -15.5 4.48 1 98.12 89 LEU A CA 1
ATOM 675 C C . LEU A 1 89 ? 0.121 -15.398 5.75 1 98.12 89 LEU A C 1
ATOM 677 O O . LEU A 1 89 ? -0.142 -16.406 6.406 1 98.12 89 LEU A O 1
ATOM 681 N N . ARG A 1 90 ? -0.316 -14.273 6.051 1 97.19 90 ARG A N 1
ATOM 682 C CA . ARG A 1 90 ? -1.18 -14.102 7.215 1 97.19 90 ARG A CA 1
ATOM 683 C C . ARG A 1 90 ? -2.518 -14.805 7.016 1 97.19 90 ARG A C 1
ATOM 685 O O . ARG A 1 90 ? -3.107 -15.312 7.969 1 97.19 90 ARG A O 1
ATOM 692 N N . ARG A 1 91 ? -2.926 -14.906 5.832 1 96.38 91 ARG A N 1
ATOM 693 C CA . ARG A 1 91 ? -4.258 -15.414 5.527 1 96.38 91 ARG A CA 1
ATOM 694 C C . ARG A 1 91 ? -4.207 -16.906 5.188 1 96.38 91 ARG A C 1
ATOM 696 O O . ARG A 1 91 ? -5.25 -17.547 5.062 1 96.38 91 ARG A O 1
ATOM 703 N N . ASN A 1 92 ? -3.049 -17.406 4.969 1 97.62 92 ASN A N 1
ATOM 704 C CA . ASN A 1 92 ? -2.9 -18.766 4.48 1 97.62 92 ASN A CA 1
ATOM 705 C C . ASN A 1 92 ? -1.89 -19.547 5.309 1 97.62 92 ASN A C 1
ATOM 707 O O . ASN A 1 92 ? -0.74 -19.719 4.898 1 97.62 92 ASN A O 1
ATOM 711 N N . PRO A 1 93 ? -2.314 -20.156 6.398 1 97 93 PRO A N 1
ATOM 712 C CA . PRO A 1 93 ? -1.412 -20.906 7.285 1 97 93 PRO A CA 1
ATOM 713 C C . PRO A 1 93 ? -0.727 -22.078 6.582 1 97 93 PRO A C 1
ATOM 715 O O . PRO A 1 93 ? 0.42 -22.406 6.898 1 97 93 PRO A O 1
ATOM 718 N N . THR A 1 94 ? -1.411 -22.688 5.664 1 97.38 94 THR A N 1
ATOM 719 C CA . THR A 1 94 ? -0.799 -23.797 4.926 1 97.38 94 THR A CA 1
ATOM 720 C C . THR A 1 94 ? 0.418 -23.312 4.145 1 97.38 94 THR A C 1
ATOM 722 O O . THR A 1 94 ? 1.481 -23.938 4.195 1 97.38 94 THR A O 1
ATOM 725 N N . ALA A 1 95 ? 0.252 -22.25 3.461 1 98 95 ALA A N 1
ATOM 726 C CA . ALA A 1 95 ? 1.372 -21.703 2.699 1 98 95 ALA A CA 1
ATOM 727 C C . ALA A 1 95 ? 2.539 -21.344 3.617 1 98 95 ALA A C 1
ATOM 729 O O . ALA A 1 95 ? 3.693 -21.656 3.311 1 98 95 ALA A O 1
ATOM 730 N N . LYS A 1 96 ? 2.246 -20.703 4.707 1 97.75 96 LYS A N 1
ATOM 731 C CA . LYS A 1 96 ? 3.275 -20.328 5.672 1 97.75 96 LYS A CA 1
ATOM 732 C C . LYS A 1 96 ? 4.02 -21.547 6.188 1 97.75 96 LYS A C 1
ATOM 734 O O . LYS A 1 96 ? 5.254 -21.562 6.227 1 97.75 96 LYS A O 1
ATOM 739 N N . SER A 1 97 ? 3.271 -22.531 6.539 1 97.75 97 SER A N 1
ATOM 740 C CA . SER A 1 97 ? 3.848 -23.75 7.094 1 97.75 97 SER A CA 1
ATOM 741 C C . SER A 1 97 ? 4.699 -24.484 6.062 1 97.75 97 SER A C 1
ATOM 743 O O . SER A 1 97 ? 5.762 -25.016 6.387 1 97.75 97 SER A O 1
ATOM 745 N N . VAL A 1 98 ? 4.211 -24.547 4.891 1 97.69 98 VAL A N 1
ATOM 746 C CA . VAL A 1 98 ? 4.93 -25.234 3.824 1 97.69 98 VAL A CA 1
ATOM 747 C C . VAL A 1 98 ? 6.262 -24.547 3.562 1 97.69 98 VAL A C 1
ATOM 749 O O . VAL A 1 98 ? 7.293 -25.203 3.398 1 97.69 98 VAL A O 1
ATOM 752 N N . LEU A 1 99 ? 6.242 -23.219 3.496 1 96.81 99 LEU A N 1
ATOM 753 C CA . LEU A 1 99 ? 7.48 -22.469 3.312 1 96.81 99 LEU A CA 1
ATOM 754 C C . LEU A 1 99 ? 8.469 -22.766 4.438 1 96.81 99 LEU A C 1
ATOM 756 O O . LEU A 1 99 ? 9.656 -22.969 4.191 1 96.81 99 LEU A O 1
ATOM 760 N N . GLU A 1 100 ? 7.988 -22.859 5.617 1 95.5 100 GLU A N 1
ATOM 761 C CA . GLU A 1 100 ? 8.836 -23.141 6.77 1 95.5 100 GLU A CA 1
ATOM 762 C C . GLU A 1 100 ? 9.383 -24.562 6.703 1 95.5 100 GLU A C 1
ATOM 764 O O . GLU A 1 100 ? 10.562 -24.797 7 1 95.5 100 GLU A O 1
ATOM 769 N N . LEU A 1 101 ? 8.539 -25.453 6.332 1 95.5 101 LEU A N 1
ATOM 770 C CA . LEU A 1 101 ? 8.938 -26.859 6.223 1 95.5 101 LEU A CA 1
ATOM 771 C C . LEU A 1 101 ? 10.047 -27.031 5.188 1 95.5 101 LEU A C 1
ATOM 773 O O . LEU A 1 101 ? 11.047 -27.703 5.445 1 95.5 101 LEU A O 1
ATOM 777 N N . VAL A 1 102 ? 9.859 -26.422 4.078 1 95.88 102 VAL A N 1
ATOM 778 C CA . VAL A 1 102 ? 10.836 -26.547 3.002 1 95.88 102 VAL A CA 1
ATOM 779 C C . VAL A 1 102 ? 12.164 -25.906 3.428 1 95.88 102 VAL A C 1
ATOM 781 O O . VAL A 1 102 ? 13.234 -26.469 3.186 1 95.88 102 VAL A O 1
ATOM 784 N N . ARG A 1 103 ? 12.109 -24.797 4.105 1 93.38 103 ARG A N 1
ATOM 785 C CA . ARG A 1 103 ? 13.305 -24.094 4.578 1 93.38 103 ARG A CA 1
ATOM 786 C C . ARG A 1 103 ? 14.062 -24.938 5.602 1 93.38 103 ARG A C 1
ATOM 788 O O . ARG A 1 103 ? 15.281 -24.844 5.715 1 93.38 103 ARG A O 1
ATOM 795 N N . SER A 1 104 ? 13.383 -25.719 6.277 1 92.06 104 SER A N 1
ATOM 796 C CA . SER A 1 104 ? 13.969 -26.5 7.371 1 92.06 104 SER A CA 1
ATOM 797 C C . SER A 1 104 ? 14.82 -27.641 6.84 1 92.06 104 SER A C 1
ATOM 799 O O . SER A 1 104 ? 15.625 -28.219 7.582 1 92.06 104 SER A O 1
ATOM 801 N N . VAL A 1 105 ? 14.617 -27.828 5.609 1 91.88 105 VAL A N 1
ATOM 802 C CA . VAL A 1 105 ? 15.375 -28.938 5.023 1 91.88 105 VAL A CA 1
ATOM 803 C C . VAL A 1 105 ? 16.688 -28.406 4.457 1 91.88 105 VAL A C 1
ATOM 805 O O . VAL A 1 105 ? 16.703 -27.688 3.455 1 91.88 105 VAL A O 1
ATOM 808 N N . HIS A 1 106 ? 17.891 -28.734 5.043 1 79.81 106 HIS A N 1
ATOM 809 C CA . HIS A 1 106 ? 19.266 -28.484 4.629 1 79.81 106 HIS A CA 1
ATOM 810 C C . HIS A 1 106 ? 19.484 -27.016 4.289 1 79.81 106 HIS A C 1
ATOM 812 O O . HIS A 1 106 ? 20.172 -26.703 3.309 1 79.81 106 HIS A O 1
ATOM 818 N N . GLY A 1 107 ? 18.859 -26.203 4.938 1 73.25 107 GLY A N 1
ATOM 819 C CA . GLY A 1 107 ? 19.125 -24.781 4.781 1 73.25 107 GLY A CA 1
ATOM 820 C C . GLY A 1 107 ? 18.734 -24.25 3.41 1 73.25 107 GLY A C 1
ATOM 821 O O . GLY A 1 107 ? 19.375 -23.344 2.889 1 73.25 107 GLY A O 1
ATOM 822 N N . ASP A 1 108 ? 17.828 -24.703 2.814 1 76 108 ASP A N 1
ATOM 823 C CA . ASP A 1 108 ? 17.359 -24.266 1.506 1 76 108 ASP A CA 1
ATOM 824 C C . ASP A 1 108 ? 16.922 -22.812 1.535 1 76 108 ASP A C 1
ATOM 826 O O . ASP A 1 108 ? 16.312 -22.359 2.512 1 76 108 ASP A O 1
ATOM 830 N N . THR A 1 109 ? 17.375 -22.141 0.457 1 88.75 109 THR A N 1
ATOM 831 C CA . THR A 1 109 ? 16.812 -20.828 0.134 1 88.75 109 THR A CA 1
ATOM 832 C C . THR A 1 109 ? 15.703 -20.953 -0.899 1 88.75 109 THR A C 1
ATOM 834 O O . THR A 1 109 ? 15.852 -21.641 -1.901 1 88.75 109 THR A O 1
ATOM 837 N N . ILE A 1 110 ? 14.648 -20.391 -0.584 1 94.94 110 ILE A N 1
ATOM 838 C CA . ILE A 1 110 ? 13.492 -20.516 -1.468 1 94.94 110 ILE A CA 1
ATOM 839 C C . ILE A 1 110 ? 13.484 -19.359 -2.469 1 94.94 110 ILE A C 1
ATOM 841 O O . ILE A 1 110 ? 13.609 -18.188 -2.084 1 94.94 110 ILE A O 1
ATOM 845 N N . CYS A 1 111 ? 13.398 -19.734 -3.727 1 94.88 111 CYS A N 1
ATOM 846 C CA . CYS A 1 111 ? 13.148 -18.781 -4.801 1 94.88 111 CYS A CA 1
ATOM 847 C C . CYS A 1 111 ? 11.734 -18.938 -5.352 1 94.88 111 CYS A C 1
ATOM 849 O O . CYS A 1 111 ? 11.25 -20.062 -5.52 1 94.88 111 CYS A O 1
ATOM 851 N N . TYR A 1 112 ? 11.148 -17.844 -5.59 1 97.44 112 TYR A N 1
ATOM 852 C CA . TYR A 1 112 ? 9.812 -17.906 -6.18 1 97.44 112 TYR A CA 1
ATOM 853 C C . TYR A 1 112 ? 9.891 -18 -7.695 1 97.44 112 TYR A C 1
ATOM 855 O O . TYR A 1 112 ? 10.602 -17.234 -8.344 1 97.44 112 TYR A O 1
ATOM 863 N N . ASP A 1 113 ? 9.148 -18.953 -8.195 1 97.75 113 ASP A N 1
ATOM 864 C CA . ASP A 1 113 ? 9.008 -19.109 -9.633 1 97.75 113 ASP A CA 1
ATOM 865 C C . ASP A 1 113 ? 8.125 -18 -10.219 1 97.75 113 ASP A C 1
ATOM 867 O O . ASP A 1 113 ? 8.508 -17.344 -11.188 1 97.75 113 ASP A O 1
ATOM 871 N N . HIS A 1 114 ? 6.953 -17.906 -9.719 1 98.44 114 HIS A N 1
ATOM 872 C CA . HIS A 1 114 ? 6.008 -16.875 -10.117 1 98.44 114 HIS A CA 1
ATOM 873 C C . HIS A 1 114 ? 5.035 -16.531 -8.992 1 98.44 114 HIS A C 1
ATOM 875 O O . HIS A 1 114 ? 4.941 -17.281 -8.008 1 98.44 114 HIS A O 1
ATOM 881 N N . ILE A 1 115 ? 4.387 -15.414 -9.109 1 98.81 115 ILE A N 1
ATOM 882 C CA . ILE A 1 115 ? 3.25 -15.023 -8.281 1 98.81 115 ILE A CA 1
ATOM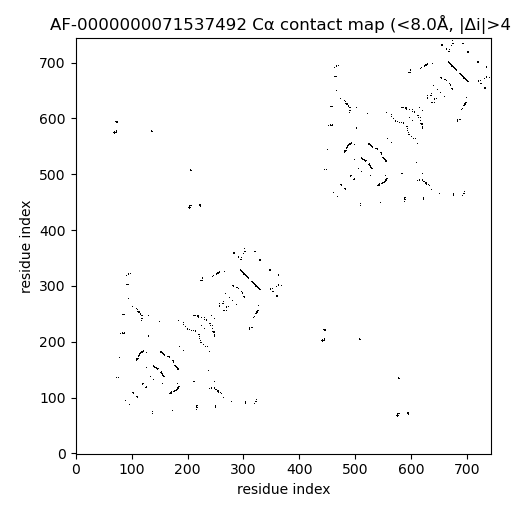 883 C C . ILE A 1 115 ? 2.025 -14.789 -9.164 1 98.81 115 ILE A C 1
ATOM 885 O O . ILE A 1 115 ? 2.156 -14.477 -10.352 1 98.81 115 ILE A O 1
ATOM 889 N N . ALA A 1 116 ? 0.822 -14.961 -8.555 1 98.81 116 ALA A N 1
ATOM 890 C CA . ALA A 1 116 ? -0.369 -14.914 -9.398 1 98.81 116 ALA A CA 1
ATOM 891 C C . ALA A 1 116 ? -1.472 -14.086 -8.75 1 98.81 116 ALA A C 1
ATOM 893 O O . ALA A 1 116 ? -1.581 -14.039 -7.523 1 98.81 116 ALA A O 1
ATOM 894 N N . PHE A 1 117 ? -2.307 -13.492 -9.641 1 98.88 117 PHE A N 1
ATOM 895 C CA . PHE A 1 117 ? -3.424 -12.664 -9.219 1 98.88 117 PHE A CA 1
ATOM 896 C C . PHE A 1 117 ? -4.668 -12.969 -10.039 1 98.88 117 PHE A C 1
ATOM 898 O O . PHE A 1 117 ? -4.57 -13.391 -11.188 1 98.88 117 PHE A O 1
ATOM 905 N N . ARG A 1 118 ? -5.812 -12.711 -9.414 1 98.81 118 ARG A N 1
ATOM 906 C CA . ARG A 1 118 ? -7.105 -12.766 -10.094 1 98.81 118 ARG A CA 1
ATOM 907 C C . ARG A 1 118 ? -7.75 -11.391 -10.156 1 98.81 118 ARG A C 1
ATOM 909 O O . ARG A 1 118 ? -7.574 -10.57 -9.242 1 98.81 118 ARG A O 1
ATOM 916 N N . THR A 1 119 ? -8.461 -11.141 -11.289 1 98.88 119 THR A N 1
ATOM 917 C CA . THR A 1 119 ? -9.125 -9.852 -11.445 1 98.88 119 THR A CA 1
ATOM 918 C C . THR A 1 119 ? -10.445 -10 -12.188 1 98.88 119 THR A C 1
ATOM 920 O O . THR A 1 119 ? -10.773 -11.094 -12.664 1 98.88 119 THR A O 1
ATOM 923 N N . PHE A 1 120 ? -11.281 -8.938 -12.227 1 98.75 120 PHE A N 1
ATOM 924 C CA . PHE A 1 120 ? -12.516 -8.859 -12.992 1 98.75 120 PHE A CA 1
ATOM 925 C C . PHE A 1 120 ? -12.297 -8.102 -14.297 1 98.75 120 PHE A C 1
ATOM 927 O O . PHE A 1 120 ? -12.008 -6.902 -14.281 1 98.75 120 PHE A O 1
ATOM 934 N N . GLY A 1 121 ? -12.422 -8.789 -15.398 1 98.56 121 GLY A N 1
ATOM 935 C CA . GLY A 1 121 ? -12.297 -8.141 -16.688 1 98.56 121 GLY A CA 1
ATOM 936 C C . GLY A 1 121 ? -13.484 -7.254 -17.031 1 98.56 121 GLY A C 1
ATOM 937 O O . GLY A 1 121 ? -14.25 -7.555 -17.953 1 98.56 121 GLY A O 1
ATOM 938 N N . ILE A 1 122 ? -13.57 -6.129 -16.359 1 97.69 122 ILE A N 1
ATOM 939 C CA . ILE A 1 122 ? -14.664 -5.199 -16.609 1 97.69 122 ILE A CA 1
ATOM 940 C C . ILE A 1 122 ? -14.234 -3.779 -16.234 1 97.69 122 ILE A C 1
ATOM 942 O O . ILE A 1 122 ? -13.68 -3.551 -15.164 1 97.69 122 ILE A O 1
ATOM 946 N N . ASP A 1 123 ? -14.359 -2.836 -17.141 1 95.94 123 ASP A N 1
ATOM 947 C CA . ASP A 1 123 ? -14.219 -1.398 -16.922 1 95.94 123 ASP A CA 1
ATOM 948 C C . ASP A 1 123 ? -12.891 -1.073 -16.234 1 95.94 123 ASP A C 1
ATOM 950 O O . ASP A 1 123 ? -12.867 -0.341 -15.242 1 95.94 123 ASP A O 1
ATOM 954 N N . GLY A 1 124 ? -11.883 -1.664 -16.641 1 96.62 124 GLY A N 1
ATOM 955 C CA . GLY A 1 124 ? -10.555 -1.315 -16.188 1 96.62 124 GLY A CA 1
ATOM 956 C C . GLY A 1 124 ? -10.148 -2.051 -14.922 1 96.62 124 GLY A C 1
ATOM 957 O O . GLY A 1 124 ? -9.078 -1.79 -14.359 1 96.62 124 GLY A O 1
ATOM 958 N N . HIS A 1 125 ? -10.945 -3.012 -14.406 1 98 125 HIS A N 1
ATOM 959 C CA . HIS A 1 125 ? -10.672 -3.732 -13.164 1 98 125 HIS A CA 1
ATOM 960 C C . HIS A 1 125 ? -9.953 -5.047 -13.438 1 98 125 HIS A C 1
ATOM 962 O O . HIS A 1 125 ? -9.742 -5.848 -12.523 1 98 125 HIS A O 1
ATOM 968 N N . GLY A 1 126 ? -9.594 -5.297 -14.656 1 98.56 126 GLY A N 1
ATOM 969 C CA . GLY A 1 126 ? -8.984 -6.555 -15.062 1 98.56 126 GLY A CA 1
ATOM 970 C C . GLY A 1 126 ? -7.465 -6.535 -14.992 1 98.56 126 GLY A C 1
ATOM 971 O O . GLY A 1 126 ? -6.887 -5.941 -14.078 1 98.56 126 GLY A O 1
ATOM 972 N N . ILE A 1 127 ? -6.828 -7.234 -15.883 1 98.81 127 ILE A N 1
ATOM 973 C CA . ILE A 1 127 ? -5.387 -7.457 -15.914 1 98.81 127 ILE A CA 1
ATOM 974 C C . ILE A 1 127 ? -4.66 -6.113 -15.914 1 98.81 127 ILE A C 1
ATOM 976 O O . ILE A 1 127 ? -3.674 -5.938 -15.195 1 98.81 127 ILE A O 1
ATOM 980 N N . ASP A 1 128 ? -5.152 -5.152 -16.594 1 97.88 128 ASP A N 1
ATOM 981 C CA . ASP A 1 128 ? -4.461 -3.877 -16.75 1 97.88 128 ASP A CA 1
ATOM 982 C C . ASP A 1 128 ? -4.355 -3.131 -15.43 1 97.88 128 ASP A C 1
ATOM 984 O O . ASP A 1 128 ? -3.398 -2.389 -15.203 1 97.88 128 ASP A O 1
ATOM 988 N N . SER A 1 129 ? -5.305 -3.348 -14.562 1 97.75 129 SER A N 1
ATOM 989 C CA . SER A 1 129 ? -5.32 -2.645 -13.289 1 97.75 129 SER A CA 1
ATOM 990 C C . SER A 1 129 ? -4.086 -2.979 -12.453 1 97.75 129 SER A C 1
ATOM 992 O O . SER A 1 129 ? -3.449 -2.086 -11.891 1 97.75 129 SER A O 1
ATOM 994 N N . LEU A 1 130 ? -3.729 -4.195 -12.438 1 98.25 130 LEU A N 1
ATOM 995 C CA . LEU A 1 130 ? -2.588 -4.648 -11.648 1 98.25 130 LEU A CA 1
ATOM 996 C C . LEU A 1 130 ? -1.307 -4.617 -12.477 1 98.25 130 LEU A C 1
ATOM 998 O O . LEU A 1 130 ? -0.232 -4.32 -11.945 1 98.25 130 LEU A O 1
ATOM 1002 N N . ALA A 1 131 ? -1.405 -4.91 -13.742 1 98.5 131 ALA A N 1
ATOM 1003 C CA . ALA A 1 131 ? -0.245 -5.027 -14.625 1 98.5 131 ALA A CA 1
ATOM 1004 C C . ALA A 1 131 ? 0.498 -3.697 -14.727 1 98.5 131 ALA A C 1
ATOM 1006 O O . ALA A 1 131 ? 1.723 -3.674 -14.867 1 98.5 131 ALA A O 1
ATOM 1007 N N . SER A 1 132 ? -0.245 -2.633 -14.664 1 97.44 132 SER A N 1
ATOM 1008 C CA . SER A 1 132 ? 0.35 -1.309 -14.812 1 97.44 132 SER A CA 1
ATOM 1009 C C . SER A 1 132 ? 1.477 -1.092 -13.812 1 97.44 132 SER A C 1
ATOM 1011 O O . SER A 1 132 ? 2.504 -0.494 -14.141 1 97.44 132 SER A O 1
ATOM 1013 N N . PHE A 1 133 ? 1.286 -1.591 -12.609 1 97.88 133 PHE A N 1
ATOM 1014 C CA . PHE A 1 133 ? 2.314 -1.455 -11.586 1 97.88 133 PHE A CA 1
ATOM 1015 C C . PHE A 1 133 ? 3.586 -2.188 -12 1 97.88 133 PHE A C 1
ATOM 1017 O O . PHE A 1 133 ? 4.68 -1.623 -11.938 1 97.88 133 PHE A O 1
ATOM 1024 N N . PHE A 1 134 ? 3.482 -3.389 -12.383 1 97.81 134 PHE A N 1
ATOM 1025 C CA . PHE A 1 134 ? 4.641 -4.199 -12.727 1 97.81 134 PHE A CA 1
ATOM 1026 C C . PHE A 1 134 ? 5.328 -3.654 -13.977 1 97.81 134 PHE A C 1
ATOM 1028 O O . PHE A 1 134 ? 6.559 -3.652 -14.062 1 97.81 134 PHE A O 1
ATOM 1035 N N . LEU A 1 135 ? 4.516 -3.225 -14.922 1 97.56 135 LEU A N 1
ATOM 1036 C CA . LEU A 1 135 ? 5.074 -2.629 -16.125 1 97.56 135 LEU A CA 1
ATOM 1037 C C . LEU A 1 135 ? 5.898 -1.391 -15.797 1 97.56 135 LEU A C 1
ATOM 1039 O O . LEU A 1 135 ? 6.934 -1.143 -16.422 1 97.56 135 LEU A O 1
ATOM 1043 N N . ASP A 1 136 ? 5.496 -0.668 -14.836 1 95.81 136 ASP A N 1
ATOM 1044 C CA . ASP A 1 136 ? 6.203 0.537 -14.414 1 95.81 136 ASP A CA 1
ATOM 1045 C C . ASP A 1 136 ? 7.582 0.197 -13.852 1 95.81 136 ASP A C 1
ATOM 1047 O O . ASP A 1 136 ? 8.453 1.063 -13.766 1 95.81 136 ASP A O 1
ATOM 1051 N N . PHE A 1 137 ? 7.75 -1.029 -13.469 1 94.81 137 PHE A N 1
ATOM 1052 C CA . PHE A 1 137 ? 9.023 -1.41 -12.867 1 94.81 137 PHE A CA 1
ATOM 1053 C C . PHE A 1 137 ? 9.758 -2.412 -13.75 1 94.81 137 PHE A C 1
ATOM 1055 O O . PHE A 1 137 ? 10.523 -3.24 -13.258 1 94.81 137 PHE A O 1
ATOM 1062 N N . GLY A 1 138 ? 9.453 -2.451 -14.984 1 93.56 138 GLY A N 1
ATOM 1063 C CA . GLY A 1 138 ? 10.312 -3.078 -15.977 1 93.56 138 GLY A CA 1
ATOM 1064 C C . GLY A 1 138 ? 9.836 -4.457 -16.391 1 93.56 138 GLY A C 1
ATOM 1065 O O . GLY A 1 138 ? 10.469 -5.113 -17.219 1 93.56 138 GLY A O 1
ATOM 1066 N N . TYR A 1 139 ? 8.797 -4.91 -15.789 1 96.38 139 TYR A N 1
ATOM 1067 C CA . TYR A 1 139 ? 8.234 -6.164 -16.281 1 96.38 139 TYR A CA 1
ATOM 1068 C C . TYR A 1 139 ? 7.742 -6.02 -17.719 1 96.38 139 TYR A C 1
ATOM 1070 O O . TYR A 1 139 ? 7.375 -4.926 -18.141 1 96.38 139 TYR A O 1
ATOM 1078 N N . THR A 1 140 ? 7.766 -7.156 -18.422 1 97.56 140 THR A N 1
ATOM 1079 C CA . THR A 1 140 ? 7.344 -7.164 -19.828 1 97.56 140 THR A CA 1
ATOM 1080 C C . THR A 1 140 ? 6.203 -8.148 -20.047 1 97.56 140 THR A C 1
ATOM 1082 O O . THR A 1 140 ? 6.293 -9.312 -19.641 1 97.56 140 THR A O 1
ATOM 1085 N N . GLN A 1 141 ? 5.18 -7.676 -20.734 1 98.38 141 GLN A N 1
ATOM 1086 C CA . GLN A 1 141 ? 4.043 -8.539 -21.047 1 98.38 141 GLN A CA 1
ATOM 1087 C C . GLN A 1 141 ? 4.418 -9.594 -22.078 1 98.38 141 GLN A C 1
ATOM 1089 O O . GLN A 1 141 ? 5.082 -9.289 -23.078 1 98.38 141 GLN A O 1
ATOM 1094 N N . LYS A 1 142 ? 4.008 -10.781 -21.812 1 98.12 142 LYS A N 1
ATOM 1095 C CA . LYS A 1 142 ? 4.285 -11.906 -22.703 1 98.12 142 LYS A CA 1
ATOM 1096 C C . LYS A 1 142 ? 2.996 -12.508 -23.25 1 98.12 142 LYS A C 1
ATOM 1098 O O . LYS A 1 142 ? 2.02 -11.797 -23.484 1 98.12 142 LYS A O 1
ATOM 1103 N N . GLU A 1 143 ? 2.975 -13.734 -23.562 1 97 143 GLU A N 1
ATOM 1104 C CA . GLU A 1 143 ? 1.893 -14.375 -24.297 1 97 143 GLU A CA 1
ATOM 1105 C C . GLU A 1 143 ? 0.605 -14.406 -23.484 1 97 143 GLU A C 1
ATOM 1107 O O . GLU A 1 143 ? 0.643 -14.578 -22.266 1 97 143 GLU A O 1
ATOM 1112 N N . GLU A 1 144 ? -0.448 -14.32 -24.203 1 98.06 144 GLU A N 1
ATOM 1113 C CA . GLU A 1 144 ? -1.777 -14.477 -23.625 1 98.06 144 GLU A CA 1
ATOM 1114 C C . GLU A 1 144 ? -2.145 -15.953 -23.484 1 98.06 144 GLU A C 1
ATOM 1116 O O . GLU A 1 144 ? -1.821 -16.766 -24.359 1 98.06 144 GLU A O 1
ATOM 1121 N N . LEU A 1 145 ? -2.816 -16.297 -22.391 1 98.25 145 LEU A N 1
ATOM 1122 C CA . LEU A 1 145 ? -3.426 -17.609 -22.172 1 98.25 145 LEU A CA 1
ATOM 1123 C C . LEU A 1 145 ? -4.945 -17.5 -22.125 1 98.25 145 LEU A C 1
ATOM 1125 O O . LEU A 1 145 ? -5.48 -16.594 -21.469 1 98.25 145 LEU A O 1
ATOM 1129 N N . SER A 1 146 ? -5.578 -18.438 -22.828 1 98.19 146 SER A N 1
ATOM 1130 C CA . SER A 1 146 ? -7.039 -18.438 -22.875 1 98.19 146 SER A CA 1
ATOM 1131 C C . SER A 1 146 ? -7.617 -19.688 -22.219 1 98.19 146 SER A C 1
ATOM 1133 O O . SER A 1 146 ? -7.113 -20.781 -22.438 1 98.19 146 SER A O 1
ATOM 1135 N N . PHE A 1 147 ? -8.68 -19.453 -21.438 1 97.88 147 PHE A N 1
ATOM 1136 C CA . PHE A 1 147 ? -9.398 -20.531 -20.75 1 97.88 147 PHE A CA 1
ATOM 1137 C C . PHE A 1 147 ? -10.898 -20.422 -21.031 1 97.88 147 PHE A C 1
ATOM 1139 O O . PHE A 1 147 ? -11.68 -20.094 -20.141 1 97.88 147 PHE A O 1
ATOM 1146 N N . PRO A 1 148 ? -11.328 -20.844 -22.188 1 96.94 148 PRO A N 1
ATOM 1147 C CA . PRO A 1 148 ? -12.711 -20.609 -22.609 1 96.94 148 PRO A CA 1
ATOM 1148 C C . PRO A 1 148 ? -13.734 -21.266 -21.703 1 96.94 148 PRO A C 1
ATOM 1150 O O . PRO A 1 148 ? -14.781 -20.688 -21.406 1 96.94 148 PRO A O 1
ATOM 1153 N N . ALA A 1 149 ? -13.469 -22.469 -21.266 1 95.75 149 ALA A N 1
ATOM 1154 C CA . ALA A 1 149 ? -14.43 -23.188 -20.422 1 95.75 149 ALA A CA 1
ATOM 1155 C C . ALA A 1 149 ? -14.688 -22.438 -19.125 1 95.75 149 ALA A C 1
ATOM 1157 O O . ALA A 1 149 ? -15.812 -22.422 -18.625 1 95.75 149 ALA A O 1
ATOM 1158 N N . LYS A 1 150 ? -13.695 -21.812 -18.609 1 96.56 150 LYS A N 1
ATOM 1159 C CA . LYS A 1 150 ? -13.812 -21.078 -17.344 1 96.56 150 LYS A CA 1
ATOM 1160 C C . LYS A 1 150 ? -14.094 -19.609 -17.578 1 96.56 150 LYS A C 1
ATOM 1162 O O . LYS A 1 150 ? -14.32 -18.844 -16.641 1 96.56 150 LYS A O 1
ATOM 1167 N N . LYS A 1 151 ? -14.094 -19.219 -18.859 1 98.31 151 LYS A N 1
ATOM 1168 C CA . LYS A 1 151 ? -14.312 -17.844 -19.25 1 98.31 151 LYS A CA 1
ATOM 1169 C C . LYS A 1 151 ? -13.266 -16.922 -18.625 1 98.31 151 LYS A C 1
ATOM 1171 O O . LYS A 1 151 ? -13.609 -15.891 -18.031 1 98.31 151 LYS A O 1
ATOM 1176 N N . LEU A 1 152 ? -12.008 -17.344 -18.75 1 98.69 152 LEU A N 1
ATOM 1177 C CA . LEU A 1 152 ? -10.883 -16.594 -18.219 1 98.69 152 LEU A CA 1
ATOM 1178 C C . LEU A 1 152 ? -9.859 -16.312 -19.328 1 98.69 152 LEU A C 1
ATOM 1180 O O . LEU A 1 152 ? -9.797 -17.047 -20.312 1 98.69 152 LEU A O 1
ATOM 1184 N N . LYS A 1 153 ? -9.148 -15.32 -19.156 1 98.5 153 LYS A N 1
ATOM 1185 C CA . LYS A 1 153 ? -7.902 -15.07 -19.875 1 98.5 153 LYS A CA 1
ATOM 1186 C C . LYS A 1 153 ? -6.801 -14.602 -18.922 1 98.5 153 LYS A C 1
ATOM 1188 O O . LYS A 1 153 ? -7.086 -14.156 -17.812 1 98.5 153 LYS A O 1
ATOM 1193 N N . ALA A 1 154 ? -5.566 -14.797 -19.359 1 98.81 154 ALA A N 1
ATOM 1194 C CA . ALA A 1 154 ? -4.438 -14.383 -18.531 1 98.81 154 ALA A CA 1
ATOM 1195 C C . ALA A 1 154 ? -3.268 -13.914 -19.391 1 98.81 154 ALA A C 1
ATOM 1197 O O . ALA A 1 154 ? -3.139 -14.32 -20.547 1 98.81 154 ALA A O 1
ATOM 1198 N N . PHE A 1 155 ? -2.529 -12.977 -18.875 1 98.75 155 PHE A N 1
ATOM 1199 C CA . PHE A 1 155 ? -1.183 -12.68 -19.359 1 98.75 155 PHE A CA 1
ATOM 1200 C C . PHE A 1 155 ? -0.147 -13 -18.281 1 98.75 155 PHE A C 1
ATOM 1202 O O . PHE A 1 155 ? -0.447 -12.953 -17.094 1 98.75 155 PHE A O 1
ATOM 1209 N N . TRP A 1 156 ? 1.02 -13.422 -18.75 1 98.56 156 TRP A N 1
ATOM 1210 C CA . TRP A 1 156 ? 2.135 -13.453 -17.797 1 98.56 156 TRP A CA 1
ATOM 1211 C C . TRP A 1 156 ? 3.182 -12.406 -18.172 1 98.56 156 TRP A C 1
ATOM 1213 O O . TRP A 1 156 ? 3.17 -11.867 -19.281 1 98.56 156 TRP A O 1
ATOM 1223 N N . PHE A 1 157 ? 3.949 -11.938 -17.188 1 98.56 157 PHE A N 1
ATOM 1224 C CA . PHE A 1 157 ? 4.922 -10.859 -17.297 1 98.56 157 PHE A CA 1
ATOM 1225 C C . PHE A 1 157 ? 6.293 -11.312 -16.812 1 98.56 157 PHE A C 1
ATOM 1227 O O . PHE A 1 157 ? 6.43 -11.828 -15.703 1 98.56 157 PHE A O 1
ATOM 1234 N N . SER A 1 158 ? 7.293 -11.133 -17.688 1 97.19 158 SER A N 1
ATOM 1235 C CA . SER A 1 158 ? 8.664 -11.5 -17.344 1 97.19 158 SER A CA 1
ATOM 1236 C C . SER A 1 158 ? 9.352 -10.391 -16.547 1 97.19 158 SER A C 1
ATOM 1238 O O . SER A 1 158 ? 9.164 -9.211 -16.844 1 97.19 158 SER A O 1
ATOM 1240 N N . PRO A 1 159 ? 10.117 -10.82 -15.5 1 94.5 159 PRO A N 1
ATOM 1241 C CA . PRO A 1 159 ? 10.836 -9.789 -14.734 1 94.5 159 PRO A CA 1
ATOM 1242 C C . PRO A 1 159 ? 11.93 -9.102 -15.555 1 94.5 159 PRO A C 1
ATOM 1244 O O . PRO A 1 159 ? 12.352 -9.625 -16.594 1 94.5 159 PRO A O 1
ATOM 1247 N N . PRO A 1 160 ? 12.352 -7.902 -15.07 1 90.31 160 PRO A N 1
ATOM 1248 C CA . PRO A 1 160 ? 13.453 -7.23 -15.766 1 90.31 160 PRO A CA 1
ATOM 1249 C C . PRO A 1 160 ? 14.766 -7.992 -15.672 1 90.31 160 PRO A C 1
ATOM 1251 O O . PRO A 1 160 ? 15 -8.703 -14.688 1 90.31 160 PRO A O 1
ATOM 1254 N N . SER A 1 161 ? 15.602 -7.953 -16.688 1 74.56 161 SER A N 1
ATOM 1255 C CA . SER A 1 161 ? 16.844 -8.711 -16.812 1 74.56 161 SER A CA 1
ATOM 1256 C C . SER A 1 161 ? 17.875 -8.266 -15.773 1 74.56 161 SER A C 1
ATOM 1258 O O . SER A 1 161 ? 18.703 -9.055 -15.336 1 74.56 161 SER A O 1
ATOM 1260 N N . ILE A 1 162 ? 17.938 -7.02 -15.578 1 58.81 162 ILE A N 1
ATOM 1261 C CA . ILE A 1 162 ? 19 -6.465 -14.75 1 58.81 162 ILE A CA 1
ATOM 1262 C C . ILE A 1 162 ? 18.922 -7.059 -13.344 1 58.81 162 ILE A C 1
ATOM 1264 O O . ILE A 1 162 ? 19.922 -7.074 -12.617 1 58.81 162 ILE A O 1
ATOM 1268 N N . SER A 1 163 ? 17.797 -7.398 -13.023 1 53.59 163 SER A N 1
ATOM 1269 C CA . SER A 1 163 ? 17.609 -7.859 -11.648 1 53.59 163 SER A CA 1
ATOM 1270 C C . SER A 1 163 ? 18.266 -9.211 -11.422 1 53.59 163 SER A C 1
ATOM 1272 O O . SER A 1 163 ? 18.312 -9.711 -10.297 1 53.59 163 SER A O 1
ATOM 1274 N N . ASN A 1 164 ? 18.672 -9.859 -12.609 1 48.09 164 ASN A N 1
ATOM 1275 C CA . ASN A 1 164 ? 19.188 -11.211 -12.422 1 48.09 164 ASN A CA 1
ATOM 1276 C C . ASN A 1 164 ? 20.531 -11.203 -11.695 1 48.09 164 ASN A C 1
ATOM 1278 O O . ASN A 1 164 ? 21.297 -12.172 -11.781 1 48.09 164 ASN A O 1
ATOM 1282 N N . ALA A 1 165 ? 20.844 -9.969 -11.266 1 46.62 165 ALA A N 1
ATOM 1283 C CA . ALA A 1 165 ? 21.984 -10.18 -10.391 1 46.62 165 ALA A CA 1
ATOM 1284 C C . ALA A 1 165 ? 21.734 -11.32 -9.414 1 46.62 165 ALA A C 1
ATOM 1286 O O . ALA A 1 165 ? 20.578 -11.586 -9.039 1 46.62 165 ALA A O 1
ATOM 1287 N N . ALA A 1 166 ? 22.641 -12.18 -9.352 1 50.47 166 ALA A N 1
ATOM 1288 C CA . ALA A 1 166 ? 22.719 -13.367 -8.492 1 50.47 166 ALA A CA 1
ATOM 1289 C C . ALA A 1 166 ? 22.078 -13.102 -7.141 1 50.47 166 ALA A C 1
ATOM 1291 O O . ALA A 1 166 ? 22.734 -12.656 -6.199 1 50.47 166 ALA A O 1
ATOM 1292 N N . TYR A 1 167 ? 20.734 -12.609 -7.172 1 58.91 167 TYR A N 1
ATOM 1293 C CA . TYR A 1 167 ? 20.094 -12.453 -5.871 1 58.91 167 TYR A CA 1
ATOM 1294 C C . TYR A 1 167 ? 19.984 -13.789 -5.156 1 58.91 167 TYR A C 1
ATOM 1296 O O . TYR A 1 167 ? 19.312 -14.711 -5.645 1 58.91 167 TYR A O 1
ATOM 1304 N N . ASP A 1 168 ? 20.875 -14.102 -4.457 1 65.19 168 ASP A N 1
ATOM 1305 C CA . ASP A 1 168 ? 20.938 -15.305 -3.635 1 65.19 168 ASP A CA 1
ATOM 1306 C C . ASP A 1 168 ? 20.031 -15.172 -2.41 1 65.19 168 ASP A C 1
ATOM 1308 O O . ASP A 1 168 ? 20.141 -15.953 -1.461 1 65.19 168 ASP A O 1
ATOM 1312 N N . GLY A 1 169 ? 19.047 -14.266 -2.605 1 78.81 169 GLY A N 1
ATOM 1313 C CA . GLY A 1 169 ? 18.219 -14.086 -1.428 1 78.81 169 GLY A CA 1
ATOM 1314 C C . GLY A 1 169 ? 17.047 -15.047 -1.368 1 78.81 169 GLY A C 1
ATOM 1315 O O . GLY A 1 169 ? 16.891 -15.891 -2.256 1 78.81 169 GLY A O 1
ATOM 1316 N N . ASP A 1 170 ? 16.297 -14.992 -0.344 1 88.56 170 ASP A N 1
ATOM 1317 C CA . ASP A 1 170 ? 15.172 -15.867 -0.023 1 88.56 170 ASP A CA 1
ATOM 1318 C C . ASP A 1 170 ? 13.836 -15.164 -0.271 1 88.56 170 ASP A C 1
ATOM 1320 O O . ASP A 1 170 ? 13.672 -13.992 0.079 1 88.56 170 ASP A O 1
ATOM 1324 N N . GLY A 1 171 ? 12.984 -15.953 -0.898 1 92.38 171 GLY A N 1
ATOM 1325 C CA . GLY A 1 171 ? 11.648 -15.406 -1.085 1 92.38 171 GLY A CA 1
ATOM 1326 C C . GLY A 1 171 ? 11.633 -14.117 -1.876 1 92.38 171 GLY A C 1
ATOM 1327 O O . GLY A 1 171 ? 12.203 -14.047 -2.969 1 92.38 171 GLY A O 1
ATOM 1328 N N . VAL A 1 172 ? 11.102 -13.078 -1.343 1 91.75 172 VAL A N 1
ATOM 1329 C CA . VAL A 1 172 ? 10.93 -11.797 -2.02 1 91.75 172 VAL A CA 1
ATOM 1330 C C . VAL A 1 172 ? 12.297 -11.133 -2.197 1 91.75 172 VAL A C 1
ATOM 1332 O O . VAL A 1 172 ? 12.438 -10.203 -3.002 1 91.75 172 VAL A O 1
ATOM 1335 N N . ASN A 1 173 ? 13.266 -11.602 -1.51 1 90.38 173 ASN A N 1
ATOM 1336 C CA . ASN A 1 173 ? 14.609 -11.055 -1.632 1 90.38 173 ASN A CA 1
ATOM 1337 C C . ASN A 1 173 ? 15.453 -11.859 -2.615 1 90.38 173 ASN A C 1
ATOM 1339 O O . ASN A 1 173 ? 16.641 -11.57 -2.814 1 90.38 173 ASN A O 1
ATOM 1343 N N . GLY A 1 174 ? 14.891 -12.883 -3.17 1 91.75 174 GLY A N 1
ATOM 1344 C CA . GLY A 1 174 ? 15.523 -13.641 -4.234 1 91.75 174 GLY A CA 1
ATOM 1345 C C . GLY A 1 174 ? 15.266 -13.07 -5.613 1 91.75 174 GLY A C 1
ATOM 1346 O O . GLY A 1 174 ? 14.898 -11.898 -5.75 1 91.75 174 GLY A O 1
ATOM 1347 N N . PRO A 1 175 ? 15.547 -13.867 -6.602 1 92.38 175 PRO A N 1
ATOM 1348 C CA . PRO A 1 175 ? 15.227 -13.398 -7.953 1 92.38 175 PRO A CA 1
ATOM 1349 C C . PRO A 1 175 ? 13.766 -12.969 -8.094 1 92.38 175 PRO A C 1
ATOM 1351 O O . PRO A 1 175 ? 12.875 -13.578 -7.504 1 92.38 175 PRO A O 1
ATOM 1354 N N . LEU A 1 176 ? 13.602 -11.891 -8.844 1 94.62 176 LEU A N 1
ATOM 1355 C CA . LEU A 1 176 ? 12.227 -11.445 -9.086 1 94.62 176 LEU A CA 1
ATOM 1356 C C . LEU A 1 176 ? 11.43 -12.516 -9.82 1 94.62 176 LEU A C 1
ATOM 1358 O O . LEU A 1 176 ? 11.891 -13.07 -10.82 1 94.62 176 LEU A O 1
ATOM 1362 N N . PRO A 1 177 ? 10.281 -12.828 -9.336 1 96.69 177 PRO A N 1
ATOM 1363 C CA . PRO A 1 177 ? 9.461 -13.875 -9.953 1 96.69 177 PRO A CA 1
ATOM 1364 C C . PRO A 1 177 ? 8.742 -13.391 -11.211 1 96.69 177 PRO A C 1
ATOM 1366 O O . PRO A 1 177 ? 8.594 -12.18 -11.414 1 96.69 177 PRO A O 1
ATOM 1369 N N . ARG A 1 178 ? 8.32 -14.375 -12.047 1 97.56 178 ARG A N 1
ATOM 1370 C CA . ARG A 1 178 ? 7.309 -14.078 -13.055 1 97.56 178 ARG A CA 1
ATOM 1371 C C . ARG A 1 178 ? 6 -13.641 -12.406 1 97.56 178 ARG A C 1
ATOM 1373 O O . ARG A 1 178 ? 5.723 -13.992 -11.258 1 97.56 178 ARG A O 1
ATOM 1380 N N . VAL A 1 179 ? 5.223 -12.883 -13.164 1 98.75 179 VAL A N 1
ATOM 1381 C CA . VAL A 1 179 ? 3.916 -12.461 -12.672 1 98.75 179 VAL A CA 1
ATOM 1382 C C . VAL A 1 179 ? 2.82 -12.977 -13.602 1 98.75 179 VAL A C 1
ATOM 1384 O O . VAL A 1 179 ? 2.908 -12.82 -14.82 1 98.75 179 VAL A O 1
ATOM 1387 N N . PHE A 1 180 ? 1.842 -13.68 -13.023 1 98.88 180 PHE A N 1
ATOM 1388 C CA . PHE A 1 180 ? 0.682 -14.211 -13.734 1 98.88 180 PHE A CA 1
ATOM 1389 C C . PHE A 1 180 ? -0.592 -13.5 -13.289 1 98.88 180 PHE A C 1
ATOM 1391 O O . PHE A 1 180 ? -0.972 -13.562 -12.117 1 98.88 180 PHE A O 1
ATOM 1398 N N . ILE A 1 181 ? -1.248 -12.789 -14.203 1 98.94 181 ILE A N 1
ATOM 1399 C CA . ILE A 1 181 ? -2.486 -12.094 -13.867 1 98.94 181 ILE A CA 1
ATOM 1400 C C . ILE A 1 181 ? -3.617 -12.594 -14.766 1 98.94 181 ILE A C 1
ATOM 1402 O O . ILE A 1 181 ? -3.525 -12.5 -15.992 1 98.94 181 ILE A O 1
ATOM 1406 N N . SER A 1 182 ? -4.648 -13.117 -14.141 1 98.88 182 SER A N 1
ATOM 1407 C CA . SER A 1 182 ? -5.82 -13.586 -14.867 1 98.88 182 SER A CA 1
ATOM 1408 C C . SER A 1 182 ? -7.023 -12.68 -14.625 1 98.88 182 SER A C 1
ATOM 1410 O O . SER A 1 182 ? -7.031 -11.898 -13.664 1 98.88 182 SER A O 1
ATOM 1412 N N . GLN A 1 183 ? -7.973 -12.742 -15.578 1 98.94 183 GLN A N 1
ATOM 1413 C CA . GLN A 1 183 ? -9.219 -12.008 -15.391 1 98.94 183 GLN A CA 1
ATOM 1414 C C . GLN A 1 183 ? -10.414 -12.836 -15.844 1 98.94 183 GLN A C 1
ATOM 1416 O O . GLN A 1 183 ? -10.312 -13.625 -16.797 1 98.94 183 GLN A O 1
ATOM 1421 N N . LEU A 1 184 ? -11.469 -12.641 -15.172 1 98.88 184 LEU A N 1
ATOM 1422 C CA . LEU A 1 184 ? -12.75 -13.164 -15.617 1 98.88 184 LEU A CA 1
ATOM 1423 C C . LEU A 1 184 ? -13.281 -12.359 -16.797 1 98.88 184 LEU A C 1
ATOM 1425 O O . LEU A 1 184 ? -13.266 -11.125 -16.766 1 98.88 184 LEU A O 1
ATOM 1429 N N . LEU A 1 185 ? -13.648 -13.062 -17.828 1 98.81 185 LEU A N 1
ATOM 1430 C CA . LEU A 1 185 ? -14.367 -12.406 -18.906 1 98.81 185 LEU A CA 1
ATOM 1431 C C . LEU A 1 185 ? -15.828 -12.172 -18.516 1 98.81 185 LEU A C 1
ATOM 1433 O O . LEU A 1 185 ? -16.703 -12.93 -18.922 1 98.81 185 LEU A O 1
ATOM 1437 N N . VAL A 1 186 ? -16.078 -11.062 -17.875 1 98.81 186 VAL A N 1
ATOM 1438 C CA . VAL A 1 186 ? -17.344 -10.797 -17.188 1 98.81 186 VAL A CA 1
ATOM 1439 C C . VAL A 1 186 ? -18.484 -10.742 -18.203 1 98.81 186 VAL A C 1
ATOM 1441 O O . VAL A 1 186 ? -19.594 -11.18 -17.906 1 98.81 186 VAL A O 1
ATOM 1444 N N . ASP A 1 187 ? -18.266 -10.273 -19.375 1 98.31 187 ASP A N 1
ATOM 1445 C CA . ASP A 1 187 ? -19.297 -10.117 -20.391 1 98.31 187 ASP A CA 1
ATOM 1446 C C . ASP A 1 187 ? -19.797 -11.477 -20.875 1 98.31 187 ASP A C 1
ATOM 1448 O O . ASP A 1 187 ? -20.828 -11.562 -21.531 1 98.31 187 ASP A O 1
ATOM 1452 N N . GLN A 1 188 ? -19.094 -12.516 -20.578 1 98.5 188 GLN A N 1
ATOM 1453 C CA . GLN A 1 188 ? -19.484 -13.852 -21.016 1 98.5 188 GLN A CA 1
ATOM 1454 C C . GLN A 1 188 ? -20.266 -14.578 -19.922 1 98.5 188 GLN A C 1
ATOM 1456 O O . GLN A 1 188 ? -20.75 -15.695 -20.125 1 98.5 188 GLN A O 1
ATOM 1461 N N . MET A 1 189 ? -20.453 -13.969 -18.812 1 98.62 189 MET A N 1
ATOM 1462 C CA . MET A 1 189 ? -21.219 -14.57 -17.719 1 98.62 189 MET A CA 1
ATOM 1463 C C . MET A 1 189 ? -22.703 -14.273 -17.859 1 98.62 189 MET A C 1
ATOM 1465 O O . MET A 1 189 ? -23.109 -13.523 -18.75 1 98.62 189 MET A O 1
ATOM 1469 N N . SER A 1 190 ? -23.484 -14.961 -17 1 98.56 190 SER A N 1
ATOM 1470 C CA . SER A 1 190 ? -24.906 -14.656 -16.953 1 98.56 190 SER A CA 1
ATOM 1471 C C . SER A 1 190 ? -25.156 -13.188 -16.594 1 98.56 190 SER A C 1
ATOM 1473 O O . SER A 1 190 ? -24.297 -12.539 -16 1 98.56 190 SER A O 1
ATOM 1475 N N . LYS A 1 191 ? -26.297 -12.688 -16.938 1 98.38 191 LYS A N 1
ATOM 1476 C CA . LYS A 1 191 ? -26.656 -11.305 -16.641 1 98.38 191 LYS A CA 1
ATOM 1477 C C . LYS A 1 191 ? -26.609 -11.055 -15.133 1 98.38 191 LYS A C 1
ATOM 1479 O O . LYS A 1 191 ? -26.172 -9.992 -14.688 1 98.38 191 LYS A O 1
ATOM 1484 N N . GLN A 1 192 ? -27.062 -11.977 -14.406 1 98.19 192 GLN A N 1
ATOM 1485 C CA . GLN A 1 192 ? -27.062 -11.852 -12.953 1 98.19 192 GLN A CA 1
ATOM 1486 C C . GLN A 1 192 ? -25.641 -11.695 -12.414 1 98.19 192 GLN A C 1
ATOM 1488 O O . GLN A 1 192 ? -25.391 -10.836 -11.562 1 98.19 192 GLN A O 1
ATOM 1493 N N . THR A 1 193 ? -24.797 -12.523 -12.859 1 98.44 193 THR A N 1
ATOM 1494 C CA . THR A 1 193 ? -23.391 -12.461 -12.445 1 98.44 193 THR A CA 1
ATOM 1495 C C . THR A 1 193 ? -22.766 -11.141 -12.867 1 98.44 193 THR A C 1
ATOM 1497 O O . THR A 1 193 ? -22.062 -10.508 -12.078 1 98.44 193 THR A O 1
ATOM 1500 N N . GLN A 1 194 ? -23.047 -10.734 -14.062 1 98.62 194 GLN A N 1
ATOM 1501 C CA . GLN A 1 194 ? -22.531 -9.461 -14.547 1 98.62 194 GLN A CA 1
ATOM 1502 C C . GLN A 1 194 ? -23 -8.305 -13.664 1 98.62 194 GLN A C 1
ATOM 1504 O O . GLN A 1 194 ? -22.203 -7.438 -13.297 1 98.62 194 GLN A O 1
ATOM 1509 N N . ASP A 1 195 ? -24.219 -8.297 -13.297 1 98.38 195 ASP A N 1
ATOM 1510 C CA . ASP A 1 195 ? -24.812 -7.219 -12.508 1 98.38 195 ASP A CA 1
ATOM 1511 C C . ASP A 1 195 ? -24.172 -7.145 -11.125 1 98.38 195 ASP A C 1
ATOM 1513 O O . ASP A 1 195 ? -23.891 -6.055 -10.617 1 98.38 195 ASP A O 1
ATOM 1517 N N . ILE A 1 196 ? -23.984 -8.281 -10.523 1 98.31 196 ILE A N 1
ATOM 1518 C CA . ILE A 1 196 ? -23.375 -8.32 -9.195 1 98.31 196 ILE A CA 1
ATOM 1519 C C . ILE A 1 196 ? -21.953 -7.754 -9.258 1 98.31 196 ILE A C 1
ATOM 1521 O O . ILE A 1 196 ? -21.594 -6.891 -8.453 1 98.31 196 ILE A O 1
ATOM 1525 N N . ILE A 1 197 ? -21.188 -8.242 -10.227 1 98.44 197 ILE A N 1
ATOM 1526 C CA . ILE A 1 197 ? -19.797 -7.801 -10.344 1 98.44 197 ILE A CA 1
ATOM 1527 C C . ILE A 1 197 ? -19.766 -6.301 -10.633 1 98.44 197 ILE A C 1
ATOM 1529 O O . ILE A 1 197 ? -18.969 -5.566 -10.023 1 98.44 197 ILE A O 1
ATOM 1533 N N . ARG A 1 198 ? -20.609 -5.84 -11.484 1 97.38 198 ARG A N 1
ATOM 1534 C CA . ARG A 1 198 ? -20.688 -4.422 -11.836 1 97.38 198 ARG A CA 1
ATOM 1535 C C . ARG A 1 198 ? -21.047 -3.576 -10.617 1 97.38 198 ARG A C 1
ATOM 1537 O O . ARG A 1 198 ? -20.5 -2.48 -10.438 1 97.38 198 ARG A O 1
ATOM 1544 N N . LYS A 1 199 ? -21.938 -4.09 -9.859 1 96.25 199 LYS A N 1
ATOM 1545 C CA . LYS A 1 199 ? -22.344 -3.391 -8.641 1 96.25 199 LYS A CA 1
ATOM 1546 C C . LYS A 1 199 ? -21.125 -3.049 -7.773 1 96.25 199 LYS A C 1
ATOM 1548 O O . LYS A 1 199 ? -20.984 -1.908 -7.332 1 96.25 199 LYS A O 1
ATOM 1553 N N . TYR A 1 200 ? -20.25 -3.938 -7.59 1 96.5 200 TYR A N 1
ATOM 1554 C CA . TYR A 1 200 ? -19.125 -3.754 -6.68 1 96.5 200 TYR A CA 1
ATOM 1555 C C . TYR A 1 200 ? -17.984 -3 -7.367 1 96.5 200 TYR A C 1
ATOM 1557 O O . TYR A 1 200 ? -17.359 -2.133 -6.758 1 96.5 200 TYR A O 1
ATOM 1565 N N . THR A 1 201 ? -17.766 -3.24 -8.648 1 95.81 201 THR A N 1
ATOM 1566 C CA . THR A 1 201 ? -16.672 -2.57 -9.344 1 95.81 201 THR A CA 1
ATOM 1567 C C . THR A 1 201 ? -17 -1.103 -9.594 1 95.81 201 THR A C 1
ATOM 1569 O O . THR A 1 201 ? -16.109 -0.248 -9.586 1 95.81 201 THR A O 1
ATOM 1572 N N . GLU A 1 202 ? -18.234 -0.814 -9.766 1 92.25 202 GLU A N 1
ATOM 1573 C CA . GLU A 1 202 ? -18.641 0.572 -9.969 1 92.25 202 GLU A CA 1
ATOM 1574 C C . GLU A 1 202 ? -18.484 1.385 -8.688 1 92.25 202 GLU A C 1
ATOM 1576 O O . GLU A 1 202 ? -18.156 2.572 -8.734 1 92.25 202 GLU A O 1
ATOM 1581 N N . CYS A 1 203 ? -18.641 0.718 -7.629 1 87.88 203 CYS A N 1
ATOM 1582 C CA . CYS A 1 203 ? -18.562 1.386 -6.336 1 87.88 203 CYS A CA 1
ATOM 1583 C C . CYS A 1 203 ? -17.109 1.605 -5.918 1 87.88 203 CYS A C 1
ATOM 1585 O O . CYS A 1 203 ? -16.844 2.299 -4.934 1 87.88 203 CYS A O 1
ATOM 1587 N N . SER A 1 204 ? -16.266 1.117 -6.684 1 87.88 204 SER A N 1
ATOM 1588 C CA . SER A 1 204 ? -14.844 1.266 -6.371 1 87.88 204 SER A CA 1
ATOM 1589 C C . SER A 1 204 ? -14.297 2.592 -6.891 1 87.88 204 SER A C 1
ATOM 1591 O O . SER A 1 204 ? -13.188 2.994 -6.535 1 87.88 204 SER A O 1
ATOM 1593 N N . CYS A 1 205 ? -15.039 3.295 -7.641 1 84.31 205 CYS A N 1
ATOM 1594 C CA . CYS A 1 205 ? -14.578 4.516 -8.297 1 84.31 205 CYS A CA 1
ATOM 1595 C C . CYS A 1 205 ? -13.258 4.285 -9.023 1 84.31 205 CYS A C 1
ATOM 1597 O O . CYS A 1 205 ? -13.188 3.463 -9.938 1 84.31 205 CYS A O 1
ATOM 1599 N N . ASN A 1 206 ? -12.25 4.922 -8.586 1 92.25 206 ASN A N 1
ATOM 1600 C CA . ASN A 1 206 ? -10.961 4.762 -9.25 1 92.25 206 ASN A CA 1
ATOM 1601 C C . ASN A 1 206 ? -10.055 3.807 -8.477 1 92.25 206 ASN A C 1
ATOM 1603 O O . ASN A 1 206 ? -8.828 3.869 -8.609 1 92.25 206 ASN A O 1
ATOM 1607 N N . GLY A 1 207 ? -10.734 2.93 -7.738 1 93.62 207 GLY A N 1
ATOM 1608 C CA . GLY A 1 207 ? -9.961 1.941 -7 1 93.62 207 GLY A CA 1
ATOM 1609 C C . GLY A 1 207 ? -9.141 1.036 -7.898 1 93.62 207 GLY A C 1
ATOM 1610 O O . GLY A 1 207 ? -8.109 0.505 -7.473 1 93.62 207 GLY A O 1
ATOM 1611 N N . ASN A 1 208 ? -9.586 0.864 -9.172 1 95.5 208 ASN A N 1
ATOM 1612 C CA . ASN A 1 208 ? -8.875 0.031 -10.141 1 95.5 208 ASN A CA 1
ATOM 1613 C C . ASN A 1 208 ? -7.492 0.59 -10.453 1 95.5 208 ASN A C 1
ATOM 1615 O O . ASN A 1 208 ? -6.59 -0.157 -10.828 1 95.5 208 ASN A O 1
ATOM 1619 N N . LYS A 1 209 ? -7.293 1.886 -10.266 1 96.5 209 LYS A N 1
ATOM 1620 C CA . LYS A 1 209 ? -6.012 2.531 -10.523 1 96.5 209 LYS A CA 1
ATOM 1621 C C . LYS A 1 209 ? -5.016 2.238 -9.406 1 96.5 209 LYS A C 1
ATOM 1623 O O . LYS A 1 209 ? -3.822 2.516 -9.539 1 96.5 209 LYS A O 1
ATOM 1628 N N . HIS A 1 210 ? -5.52 1.688 -8.367 1 97.94 210 HIS A N 1
ATOM 1629 C CA . HIS A 1 210 ? -4.711 1.451 -7.176 1 97.94 210 HIS A CA 1
ATOM 1630 C C . HIS A 1 210 ? -4.758 -0.015 -6.762 1 97.94 210 HIS A C 1
ATOM 1632 O O . HIS A 1 210 ? -4.777 -0.325 -5.566 1 97.94 210 HIS A O 1
ATOM 1638 N N . ALA A 1 211 ? -4.789 -0.87 -7.75 1 98.31 211 ALA A N 1
ATOM 1639 C CA . ALA A 1 211 ? -4.898 -2.309 -7.523 1 98.31 211 ALA A CA 1
ATOM 1640 C C . ALA A 1 211 ? -3.688 -2.836 -6.758 1 98.31 211 ALA A C 1
ATOM 1642 O O . ALA A 1 211 ? -3.83 -3.66 -5.852 1 98.31 211 ALA A O 1
ATOM 1643 N N . ALA A 1 212 ? -2.484 -2.389 -7.094 1 98.56 212 ALA A N 1
ATOM 1644 C CA . ALA A 1 212 ? -1.281 -2.844 -6.406 1 98.56 212 ALA A CA 1
ATOM 1645 C C . ALA A 1 212 ? -1.298 -2.422 -4.938 1 98.56 212 ALA A C 1
ATOM 1647 O O . ALA A 1 212 ? -0.896 -3.189 -4.059 1 98.56 212 ALA A O 1
ATOM 1648 N N . LEU A 1 213 ? -1.749 -1.196 -4.746 1 98.62 213 LEU A N 1
ATOM 1649 C CA . LEU A 1 213 ? -1.896 -0.708 -3.379 1 98.62 213 LEU A CA 1
ATOM 1650 C C . LEU A 1 213 ? -2.891 -1.562 -2.6 1 98.62 213 LEU A C 1
ATOM 1652 O O . LEU A 1 213 ? -2.623 -1.945 -1.457 1 98.62 213 LEU A O 1
ATOM 1656 N N . ALA A 1 214 ? -3.996 -1.896 -3.197 1 98.5 214 ALA A N 1
ATOM 1657 C CA . ALA A 1 214 ? -5 -2.754 -2.57 1 98.5 214 ALA A CA 1
ATOM 1658 C C . ALA A 1 214 ? -4.422 -4.129 -2.248 1 98.5 214 ALA A C 1
ATOM 1660 O O . ALA A 1 214 ? -4.645 -4.664 -1.159 1 98.5 214 ALA A O 1
ATOM 1661 N N . GLY A 1 215 ? -3.664 -4.637 -3.172 1 98.5 215 GLY A N 1
ATOM 1662 C CA . GLY A 1 215 ? -3.031 -5.926 -2.957 1 98.5 215 GLY A CA 1
ATOM 1663 C C . GLY A 1 215 ? -2.016 -5.914 -1.83 1 98.5 215 GLY A C 1
ATOM 1664 O O . GLY A 1 215 ? -1.938 -6.863 -1.046 1 98.5 215 GLY A O 1
ATOM 1665 N N . ALA A 1 216 ? -1.269 -4.883 -1.763 1 98.75 216 ALA A N 1
ATOM 1666 C CA . ALA A 1 216 ? -0.23 -4.762 -0.743 1 98.75 216 ALA A CA 1
ATOM 1667 C C . ALA A 1 216 ? -0.841 -4.617 0.647 1 98.75 216 ALA A C 1
ATOM 1669 O O . ALA A 1 216 ? -0.252 -5.051 1.64 1 98.75 216 ALA A O 1
ATOM 1670 N N . LEU A 1 217 ? -2.027 -4.074 0.691 1 98.31 217 LEU A N 1
ATOM 1671 C CA . LEU A 1 217 ? -2.652 -3.82 1.984 1 98.31 217 LEU A CA 1
ATOM 1672 C C . LEU A 1 217 ? -3.637 -4.93 2.34 1 98.31 217 LEU A C 1
ATOM 1674 O O . LEU A 1 217 ? -4.105 -5.008 3.477 1 98.31 217 LEU A O 1
ATOM 1678 N N . GLY A 1 218 ? -3.934 -5.773 1.405 1 97.12 218 GLY A N 1
ATOM 1679 C CA . GLY A 1 218 ? -4.957 -6.777 1.639 1 97.12 218 GLY A CA 1
ATOM 1680 C C . GLY A 1 218 ? -6.352 -6.188 1.775 1 97.12 218 GLY A C 1
ATOM 1681 O O . GLY A 1 218 ? -7.16 -6.676 2.566 1 97.12 218 GLY A O 1
ATOM 1682 N N . SER A 1 219 ? -6.605 -5.152 0.986 1 97 219 SER A N 1
ATOM 1683 C CA . SER A 1 219 ? -7.883 -4.449 1.065 1 97 219 SER A CA 1
ATOM 1684 C C . SER A 1 219 ? -8.688 -4.625 -0.215 1 97 219 SER A C 1
ATOM 1686 O O . SER A 1 219 ? -8.125 -4.715 -1.307 1 97 219 SER A O 1
ATOM 1688 N N . LEU A 1 220 ? -10.008 -4.684 -0.024 1 97.12 220 LEU A N 1
ATOM 1689 C CA . LEU A 1 220 ? -10.883 -4.574 -1.186 1 97.12 220 LEU A CA 1
ATOM 1690 C C . LEU A 1 220 ? -10.977 -3.129 -1.665 1 97.12 220 LEU A C 1
ATOM 1692 O O . LEU A 1 220 ? -10.898 -2.197 -0.86 1 97.12 220 LEU A O 1
ATOM 1696 N N . THR A 1 221 ? -11.109 -2.938 -2.961 1 97.06 221 THR A N 1
ATOM 1697 C CA . THR A 1 221 ? -11.336 -1.598 -3.49 1 97.06 221 THR A CA 1
ATOM 1698 C C . THR A 1 221 ? -12.828 -1.29 -3.582 1 97.06 221 THR A C 1
ATOM 1700 O O . THR A 1 221 ? -13.211 -0.178 -3.943 1 97.06 221 THR A O 1
ATOM 1703 N N . TRP A 1 222 ? -13.664 -2.25 -3.307 1 96 222 TRP A N 1
ATOM 1704 C CA . TRP A 1 222 ? -15.117 -2.113 -3.234 1 96 222 TRP A CA 1
ATOM 1705 C C . TRP A 1 222 ? -15.633 -2.516 -1.858 1 96 222 TRP A C 1
ATOM 1707 O O . TRP A 1 222 ? -14.875 -2.998 -1.018 1 96 222 TRP A O 1
ATOM 1717 N N . GLU A 1 223 ? -16.906 -2.291 -1.646 1 93.56 223 GLU A N 1
ATOM 1718 C CA . GLU A 1 223 ? -17.484 -2.586 -0.342 1 93.56 223 GLU A CA 1
ATOM 1719 C C . GLU A 1 223 ? -17.578 -4.09 -0.104 1 93.56 223 GLU A C 1
ATOM 1721 O O . GLU A 1 223 ? -17.562 -4.879 -1.054 1 93.56 223 GLU A O 1
ATOM 1726 N N . LYS A 1 224 ? -17.609 -4.434 1.186 1 95.12 224 LYS A N 1
ATOM 1727 C CA . LYS A 1 224 ? -17.828 -5.836 1.516 1 95.12 224 LYS A CA 1
ATOM 1728 C C . LYS A 1 224 ? -19.094 -6.363 0.843 1 95.12 224 LYS A C 1
ATOM 1730 O O . LYS A 1 224 ? -20.141 -5.707 0.874 1 95.12 224 LYS A O 1
ATOM 1735 N N . PRO A 1 225 ? -19 -7.492 0.284 1 97.31 225 PRO A N 1
ATOM 1736 C CA . PRO A 1 225 ? -20.156 -8.016 -0.45 1 97.31 225 PRO A CA 1
ATOM 1737 C C . PRO A 1 225 ? -21.219 -8.617 0.47 1 97.31 225 PRO A C 1
ATOM 1739 O O . PRO A 1 225 ? -20.953 -8.852 1.65 1 97.31 225 PRO A O 1
ATOM 1742 N N . LEU A 1 226 ? -22.391 -8.789 -0.154 1 97.88 226 LEU A N 1
ATOM 1743 C CA . LEU A 1 226 ? -23.453 -9.57 0.48 1 97.88 226 LEU A CA 1
ATOM 1744 C C . LEU A 1 226 ? -23.156 -11.062 0.362 1 97.88 226 LEU A C 1
ATOM 1746 O O . LEU A 1 226 ? -22.688 -11.531 -0.677 1 97.88 226 LEU A O 1
ATOM 1750 N N . HIS A 1 227 ? -23.531 -11.773 1.427 1 98.25 227 HIS A N 1
ATOM 1751 C CA . HIS A 1 227 ? -23.312 -13.219 1.414 1 98.25 227 HIS A CA 1
ATOM 1752 C C . HIS A 1 227 ? -24.094 -13.883 0.285 1 98.25 227 HIS A C 1
ATOM 1754 O O . HIS A 1 227 ? -23.578 -14.781 -0.381 1 98.25 227 HIS A O 1
ATOM 1760 N N . SER A 1 228 ? -25.297 -13.43 0.064 1 98 228 SER A N 1
ATOM 1761 C CA . SER A 1 228 ? -26.141 -14.016 -0.976 1 98 228 SER A CA 1
ATOM 1762 C C . SER A 1 228 ? -25.516 -13.82 -2.357 1 98 228 SER A C 1
ATOM 1764 O O . SER A 1 228 ? -25.625 -14.695 -3.221 1 98 228 SER A O 1
ATOM 1766 N N . GLU A 1 229 ? -24.891 -12.734 -2.545 1 98.44 229 GLU A N 1
ATOM 1767 C CA . GLU A 1 229 ? -24.281 -12.445 -3.836 1 98.44 229 GLU A CA 1
ATOM 1768 C C . GLU A 1 229 ? -22.984 -13.234 -4.023 1 98.44 229 GLU A C 1
ATOM 1770 O O . GLU A 1 229 ? -22.672 -13.656 -5.141 1 98.44 229 GLU A O 1
ATOM 1775 N N . PHE A 1 230 ? -22.281 -13.414 -2.928 1 98.25 230 PHE A N 1
ATOM 1776 C CA . PHE A 1 230 ? -21.125 -14.312 -2.951 1 98.25 230 PHE A CA 1
ATOM 1777 C C . PHE A 1 230 ? -21.547 -15.719 -3.363 1 98.25 230 PHE A C 1
ATOM 1779 O O . PHE A 1 230 ? -20.922 -16.328 -4.234 1 98.25 230 PHE A O 1
ATOM 1786 N N . GLU A 1 231 ? -22.594 -16.188 -2.797 1 97.69 231 GLU A N 1
ATOM 1787 C CA . GLU A 1 231 ? -23.078 -17.516 -3.098 1 97.69 231 GLU A CA 1
ATOM 1788 C C . GLU A 1 231 ? -23.547 -17.625 -4.547 1 97.69 231 GLU A C 1
ATOM 1790 O O . GLU A 1 231 ? -23.344 -18.656 -5.199 1 97.69 231 GLU A O 1
ATOM 1795 N N . GLN A 1 232 ? -24.188 -16.609 -4.965 1 97.81 232 GLN A N 1
ATOM 1796 C CA . GLN A 1 232 ? -24.656 -16.594 -6.348 1 97.81 232 GLN A CA 1
ATOM 1797 C C . GLN A 1 232 ? -23.484 -16.703 -7.32 1 97.81 232 GLN A C 1
ATOM 1799 O O . GLN A 1 232 ? -23.547 -17.438 -8.297 1 97.81 232 GLN A O 1
ATOM 1804 N N . LEU A 1 233 ? -22.438 -15.938 -7.082 1 98.5 233 LEU A N 1
ATOM 1805 C CA . LEU A 1 233 ? -21.266 -16.016 -7.934 1 98.5 233 LEU A CA 1
ATOM 1806 C C . LEU A 1 233 ? -20.625 -17.391 -7.855 1 98.5 233 LEU A C 1
ATOM 1808 O O . LEU A 1 233 ? -20.172 -17.938 -8.867 1 98.5 233 LEU A O 1
ATOM 1812 N N . ALA A 1 234 ? -20.594 -17.969 -6.645 1 97.06 234 ALA A N 1
ATOM 1813 C CA . ALA A 1 234 ? -19.953 -19.266 -6.43 1 97.06 234 ALA A CA 1
ATOM 1814 C C . ALA A 1 234 ? -20.656 -20.344 -7.234 1 97.06 234 ALA A C 1
ATOM 1816 O O . ALA A 1 234 ? -20.016 -21.312 -7.664 1 97.06 234 ALA A O 1
ATOM 1817 N N . ARG A 1 235 ? -21.922 -20.188 -7.473 1 96.44 235 ARG A N 1
ATOM 1818 C CA . ARG A 1 235 ? -22.688 -21.172 -8.219 1 96.44 235 ARG A CA 1
ATOM 1819 C C . ARG A 1 235 ? -22.266 -21.203 -9.688 1 96.44 235 ARG A C 1
ATOM 1821 O O . ARG A 1 235 ? -22.234 -22.266 -10.312 1 96.44 235 ARG A O 1
ATOM 1828 N N . GLU A 1 236 ? -21.859 -20.078 -10.125 1 97.25 236 GLU A N 1
ATOM 1829 C CA . GLU A 1 236 ? -21.547 -20 -11.547 1 97.25 236 GLU A CA 1
ATOM 1830 C C . GLU A 1 236 ? -20.047 -20.047 -11.781 1 97.25 236 GLU A C 1
ATOM 1832 O O . GLU A 1 236 ? -19.578 -20.609 -12.781 1 97.25 236 GLU A O 1
ATOM 1837 N N . SER A 1 237 ? -19.328 -19.438 -10.922 1 97.12 237 SER A N 1
ATOM 1838 C CA . SER A 1 237 ? -17.891 -19.312 -11.086 1 97.12 237 SER A CA 1
ATOM 1839 C C . SER A 1 237 ? -17.188 -19.188 -9.734 1 97.12 237 SER A C 1
ATOM 1841 O O . SER A 1 237 ? -17.234 -18.125 -9.102 1 97.12 237 SER A O 1
ATOM 1843 N N . GLU A 1 238 ? -16.438 -20.141 -9.414 1 96.06 238 GLU A N 1
ATOM 1844 C CA . GLU A 1 238 ? -15.633 -20.062 -8.195 1 96.06 238 GLU A CA 1
ATOM 1845 C C . GLU A 1 238 ? -14.602 -18.938 -8.289 1 96.06 238 GLU A C 1
ATOM 1847 O O . GLU A 1 238 ? -14.297 -18.281 -7.289 1 96.06 238 GLU A O 1
ATOM 1852 N N . TYR A 1 239 ? -14.102 -18.75 -9.484 1 98 239 TYR A N 1
ATOM 1853 C CA . TYR A 1 239 ? -13.18 -17.641 -9.734 1 98 239 TYR A CA 1
ATOM 1854 C C . TYR A 1 239 ? -13.805 -16.312 -9.359 1 98 239 TYR A C 1
ATOM 1856 O O . TYR A 1 239 ? -13.172 -15.484 -8.688 1 98 239 TYR A O 1
ATOM 1864 N N . ALA A 1 240 ? -15.047 -16.125 -9.766 1 98.56 240 ALA A N 1
ATOM 1865 C CA . ALA A 1 240 ? -15.75 -14.875 -9.492 1 98.56 240 ALA A CA 1
ATOM 1866 C C . ALA A 1 240 ? -15.961 -14.68 -7.996 1 98.56 240 ALA A C 1
ATOM 1868 O O . ALA A 1 240 ? -15.734 -13.594 -7.465 1 98.56 240 ALA A O 1
ATOM 1869 N N . ALA A 1 241 ? -16.391 -15.734 -7.379 1 98.31 241 ALA A N 1
ATOM 1870 C CA . ALA A 1 241 ? -16.641 -15.664 -5.941 1 98.31 241 ALA A CA 1
ATOM 1871 C C . ALA A 1 241 ? -15.367 -15.352 -5.168 1 98.31 241 ALA A C 1
ATOM 1873 O O . ALA A 1 241 ? -15.367 -14.516 -4.266 1 98.31 241 ALA A O 1
ATOM 1874 N N . TRP A 1 242 ? -14.281 -16.031 -5.523 1 98.31 242 TRP A N 1
ATOM 1875 C CA . TRP A 1 242 ? -12.992 -15.789 -4.883 1 98.31 242 TRP A CA 1
ATOM 1876 C C . TRP A 1 242 ? -12.562 -14.336 -5.047 1 98.31 242 TRP A C 1
ATOM 1878 O O . TRP A 1 242 ? -12.156 -13.688 -4.082 1 98.31 242 TRP A O 1
ATOM 1888 N N . THR A 1 243 ? -12.68 -13.828 -6.27 1 98.62 243 THR A N 1
ATOM 1889 C CA . THR A 1 243 ? -12.234 -12.477 -6.574 1 98.62 243 THR A CA 1
ATOM 1890 C C . THR A 1 243 ? -13.07 -11.445 -5.816 1 98.62 243 THR A C 1
ATOM 1892 O O . THR A 1 243 ? -12.555 -10.43 -5.363 1 98.62 243 THR A O 1
ATOM 1895 N N . LEU A 1 244 ? -14.336 -11.758 -5.625 1 98.44 244 LEU A N 1
ATOM 1896 C CA . LEU A 1 244 ? -15.25 -10.844 -4.949 1 98.44 244 LEU A CA 1
ATOM 1897 C C . LEU A 1 244 ? -14.805 -10.594 -3.512 1 98.44 244 LEU A C 1
ATOM 1899 O O . LEU A 1 244 ? -14.852 -9.461 -3.033 1 98.44 244 LEU A O 1
ATOM 1903 N N . VAL A 1 245 ? -14.258 -11.57 -2.826 1 98 245 VAL A N 1
ATOM 1904 C CA . VAL A 1 245 ? -14.016 -11.445 -1.394 1 98 245 VAL A CA 1
ATOM 1905 C C . VAL A 1 245 ? -12.523 -11.211 -1.142 1 98 245 VAL A C 1
ATOM 1907 O O . VAL A 1 245 ? -12.133 -10.766 -0.06 1 98 245 VAL A O 1
ATOM 1910 N N . ASN A 1 246 ? -11.688 -11.508 -2.141 1 97.88 246 ASN A N 1
ATOM 1911 C CA . ASN A 1 246 ? -10.25 -11.375 -1.924 1 97.88 246 ASN A CA 1
ATOM 1912 C C . ASN A 1 246 ? -9.672 -10.188 -2.699 1 97.88 246 ASN A C 1
ATOM 1914 O O . ASN A 1 246 ? -8.578 -9.719 -2.396 1 97.88 246 ASN A O 1
ATOM 1918 N N . GLY A 1 247 ? -10.398 -9.734 -3.717 1 97.69 247 GLY A N 1
ATOM 1919 C CA . GLY A 1 247 ? -9.945 -8.602 -4.512 1 97.69 247 GLY A CA 1
ATOM 1920 C C . GLY A 1 247 ? -8.609 -8.844 -5.184 1 97.69 247 GLY A C 1
ATOM 1921 O O . GLY A 1 247 ? -8.414 -9.867 -5.844 1 97.69 247 GLY A O 1
ATOM 1922 N N . TYR A 1 248 ? -7.719 -7.898 -4.996 1 98.44 248 TYR A N 1
ATOM 1923 C CA . TYR A 1 248 ? -6.426 -7.918 -5.668 1 98.44 248 TYR A CA 1
ATOM 1924 C C . TYR A 1 248 ? -5.363 -8.57 -4.793 1 98.44 248 TYR A C 1
ATOM 1926 O O . TYR A 1 248 ? -4.164 -8.375 -5.016 1 98.44 248 TYR A O 1
ATOM 1934 N N . ALA A 1 249 ? -5.73 -9.281 -3.768 1 98 249 ALA A N 1
ATOM 1935 C CA . ALA A 1 249 ? -4.766 -9.992 -2.932 1 98 249 ALA A CA 1
ATOM 1936 C C . ALA A 1 249 ? -4.012 -11.039 -3.74 1 98 249 ALA A C 1
ATOM 1938 O O . ALA A 1 249 ? -4.551 -11.609 -4.691 1 98 249 ALA A O 1
ATOM 1939 N N . LEU A 1 250 ? -2.773 -11.227 -3.348 1 98.56 250 LEU A N 1
ATOM 1940 C CA . LEU A 1 250 ? -1.963 -12.289 -3.932 1 98.56 250 LEU A CA 1
ATOM 1941 C C . LEU A 1 250 ? -2.664 -13.641 -3.811 1 98.56 250 LEU A C 1
ATOM 1943 O O . LEU A 1 250 ? -3.072 -14.031 -2.717 1 98.56 250 LEU A O 1
ATOM 1947 N N . ASN A 1 251 ? -2.859 -14.234 -4.957 1 98.38 251 ASN A N 1
ATOM 1948 C CA . ASN A 1 251 ? -3.514 -15.539 -4.949 1 98.38 251 ASN A CA 1
ATOM 1949 C C . ASN A 1 251 ? -2.568 -16.641 -4.473 1 98.38 251 ASN A C 1
ATOM 1951 O O . ASN A 1 251 ? -2.939 -17.453 -3.633 1 98.38 251 ASN A O 1
ATOM 1955 N N . HIS A 1 252 ? -1.349 -16.641 -5.066 1 98.69 252 HIS A N 1
ATOM 1956 C CA . HIS A 1 252 ? -0.375 -17.594 -4.551 1 98.69 252 HIS A CA 1
ATOM 1957 C C . HIS A 1 252 ? 1.041 -17.219 -4.973 1 98.69 252 HIS A C 1
ATOM 1959 O O . HIS A 1 252 ? 1.23 -16.5 -5.949 1 98.69 252 HIS A O 1
ATOM 1965 N N . VAL A 1 253 ? 1.977 -17.672 -4.16 1 98.62 253 VAL A N 1
ATOM 1966 C CA . VAL A 1 253 ? 3.369 -17.75 -4.586 1 98.62 253 VAL A CA 1
ATOM 1967 C C . VAL A 1 253 ? 3.686 -19.188 -5.027 1 98.62 253 VAL A C 1
ATOM 1969 O O . VAL A 1 253 ? 2.955 -20.125 -4.691 1 98.62 253 VAL A O 1
ATOM 1972 N N . THR A 1 254 ? 4.738 -19.25 -5.793 1 98.81 254 THR A N 1
ATOM 1973 C CA . THR A 1 254 ? 5.152 -20.562 -6.305 1 98.81 254 THR A CA 1
ATOM 1974 C C . THR A 1 254 ? 6.629 -20.812 -6.012 1 98.81 254 THR A C 1
ATOM 1976 O O . THR A 1 254 ? 7.484 -20 -6.387 1 98.81 254 THR A O 1
ATOM 1979 N N . ILE A 1 255 ? 6.898 -21.906 -5.383 1 98.06 255 ILE A N 1
ATOM 1980 C CA . ILE A 1 255 ? 8.281 -22.281 -5.125 1 98.06 255 ILE A CA 1
ATOM 1981 C C . ILE A 1 255 ? 8.906 -22.844 -6.398 1 98.06 255 ILE A C 1
ATOM 1983 O O . ILE A 1 255 ? 8.328 -23.719 -7.047 1 98.06 255 ILE A O 1
ATOM 1987 N N . SER A 1 256 ? 10.039 -22.297 -6.746 1 97.12 256 SER A N 1
ATOM 1988 C CA . SER A 1 256 ? 10.844 -22.906 -7.805 1 97.12 256 SER A CA 1
ATOM 1989 C C . SER A 1 256 ? 11.625 -24.109 -7.285 1 97.12 256 SER A C 1
ATOM 1991 O O . SER A 1 256 ? 12.734 -23.953 -6.762 1 97.12 256 SER A O 1
ATOM 1993 N N . THR A 1 257 ? 11.172 -25.297 -7.621 1 97.5 257 THR A N 1
ATOM 1994 C CA . THR A 1 257 ? 11.734 -26.469 -6.957 1 97.5 257 THR A CA 1
ATOM 1995 C C . THR A 1 257 ? 13.141 -26.766 -7.473 1 97.5 257 THR A C 1
ATOM 1997 O O . THR A 1 257 ? 14.008 -27.188 -6.707 1 97.5 257 THR A O 1
ATOM 2000 N N . HIS A 1 258 ? 13.398 -26.531 -8.758 1 95.5 258 HIS A N 1
ATOM 2001 C CA . HIS A 1 258 ? 14.688 -26.859 -9.359 1 95.5 258 HIS A CA 1
ATOM 2002 C C . HIS A 1 258 ? 15.797 -25.984 -8.789 1 95.5 258 HIS A C 1
ATOM 2004 O O . HIS A 1 258 ? 16.984 -26.266 -8.992 1 95.5 258 HIS A O 1
ATOM 2010 N N . ARG A 1 259 ? 15.383 -24.938 -8.016 1 93.44 259 ARG A N 1
ATOM 2011 C CA . ARG A 1 259 ? 16.391 -24.047 -7.441 1 93.44 259 ARG A CA 1
ATOM 2012 C C . ARG A 1 259 ? 16.719 -24.453 -6.008 1 93.44 259 ARG A C 1
ATOM 2014 O O . ARG A 1 259 ? 17.594 -23.859 -5.375 1 93.44 259 ARG A O 1
ATOM 2021 N N . LEU A 1 260 ? 15.977 -25.406 -5.516 1 94.38 260 LEU A N 1
ATOM 2022 C CA . LEU A 1 260 ? 16.297 -25.906 -4.184 1 94.38 260 LEU A CA 1
ATOM 2023 C C . LEU A 1 260 ? 17.578 -26.734 -4.207 1 94.38 260 LEU A C 1
ATOM 2025 O O . LEU A 1 260 ? 17.922 -27.312 -5.238 1 94.38 260 LEU A O 1
ATOM 2029 N N . LYS A 1 261 ? 18.219 -26.797 -3.059 1 90.12 261 LYS A N 1
ATOM 2030 C CA . LYS A 1 261 ? 19.5 -27.5 -2.984 1 90.12 261 LYS A CA 1
ATOM 2031 C C . LYS A 1 261 ? 19.312 -28.938 -2.518 1 90.12 261 LYS A C 1
ATOM 2033 O O . LYS A 1 261 ? 20.094 -29.828 -2.875 1 90.12 261 LYS A O 1
ATOM 2038 N N . SER A 1 262 ? 18.312 -29.172 -1.775 1 92.94 262 SER A N 1
ATOM 2039 C CA . SER A 1 262 ? 18.062 -30.5 -1.226 1 92.94 262 SER A CA 1
ATOM 2040 C C . SER A 1 262 ? 17.375 -31.406 -2.248 1 92.94 262 SER A C 1
ATOM 2042 O O . SER A 1 262 ? 17.219 -31.031 -3.41 1 92.94 262 SER A O 1
ATOM 2044 N N . HIS A 1 263 ? 17.047 -32.656 -1.727 1 94.25 263 HIS A N 1
ATOM 2045 C CA . HIS A 1 263 ? 16.359 -33.625 -2.566 1 94.25 263 HIS A CA 1
ATOM 2046 C C . HIS A 1 263 ? 14.984 -33.125 -2.986 1 94.25 263 HIS A C 1
ATOM 2048 O O . HIS A 1 263 ? 14.367 -33.656 -3.904 1 94.25 263 HIS A O 1
ATOM 2054 N N . LEU A 1 264 ? 14.594 -32.062 -2.391 1 96.25 264 LEU A N 1
ATOM 2055 C CA . LEU A 1 264 ? 13.273 -31.5 -2.686 1 96.25 264 LEU A CA 1
ATOM 2056 C C . LEU A 1 264 ? 13.289 -30.75 -4.016 1 96.25 264 LEU A C 1
ATOM 2058 O O . LEU A 1 264 ? 12.242 -30.297 -4.488 1 96.25 264 LEU A O 1
ATOM 2062 N N . LYS A 1 265 ? 14.43 -30.703 -4.629 1 95.81 265 LYS A N 1
ATOM 2063 C CA . LYS A 1 265 ? 14.523 -30.094 -5.953 1 95.81 265 LYS A CA 1
ATOM 2064 C C . LYS A 1 265 ? 13.703 -30.875 -6.977 1 95.81 265 LYS A C 1
ATOM 2066 O O . LYS A 1 265 ? 13.281 -30.312 -7.996 1 95.81 265 LYS A O 1
ATOM 2071 N N . ASP A 1 266 ? 13.609 -32.125 -6.711 1 97.12 266 ASP A N 1
ATOM 2072 C CA . ASP A 1 266 ? 12.688 -32.969 -7.496 1 97.12 266 ASP A CA 1
ATOM 2073 C C . ASP A 1 266 ? 11.25 -32.781 -7.031 1 97.12 266 ASP A C 1
ATOM 2075 O O . ASP A 1 266 ? 10.914 -33.062 -5.883 1 97.12 266 ASP A O 1
ATOM 2079 N N . ILE A 1 267 ? 10.438 -32.344 -7.965 1 98.5 267 ILE A N 1
ATOM 2080 C CA . ILE A 1 267 ? 9.086 -31.938 -7.578 1 98.5 267 ILE A CA 1
ATOM 2081 C C . ILE A 1 267 ? 8.312 -33.156 -7.062 1 98.5 267 ILE A C 1
ATOM 2083 O O . ILE A 1 267 ? 7.465 -33.031 -6.18 1 98.5 267 ILE A O 1
ATOM 2087 N N . LYS A 1 268 ? 8.539 -34.344 -7.562 1 98.25 268 LYS A N 1
ATOM 2088 C CA . LYS A 1 268 ? 7.879 -35.531 -7.059 1 98.25 268 LYS A CA 1
ATOM 2089 C C . LYS A 1 268 ? 8.266 -35.812 -5.605 1 98.25 268 LYS A C 1
ATOM 2091 O O . LYS A 1 268 ? 7.41 -36.156 -4.789 1 98.25 268 LYS A O 1
ATOM 2096 N N . SER A 1 269 ? 9.516 -35.656 -5.375 1 97.94 269 SER A N 1
ATOM 2097 C CA . SER A 1 269 ? 9.984 -35.781 -4 1 97.94 269 SER A CA 1
ATOM 2098 C C . SER A 1 269 ? 9.367 -34.719 -3.092 1 97.94 269 SER A C 1
ATOM 2100 O O . SER A 1 269 ? 9.016 -35 -1.943 1 97.94 269 SER A O 1
ATOM 2102 N N . LEU A 1 270 ? 9.273 -33.5 -3.6 1 98.12 270 LEU A N 1
ATOM 2103 C CA . LEU A 1 270 ? 8.648 -32.438 -2.824 1 98.12 270 LEU A CA 1
ATOM 2104 C C . LEU A 1 270 ? 7.184 -32.75 -2.541 1 98.12 270 LEU A C 1
ATOM 2106 O O . LEU A 1 270 ? 6.707 -32.562 -1.419 1 98.12 270 LEU A O 1
ATOM 2110 N N . ASN A 1 271 ? 6.527 -33.219 -3.551 1 98.38 271 ASN A N 1
ATOM 2111 C CA . ASN A 1 271 ? 5.129 -33.594 -3.371 1 98.38 271 ASN A CA 1
ATOM 2112 C C . ASN A 1 271 ? 4.969 -34.656 -2.279 1 98.38 271 ASN A C 1
ATOM 2114 O O . ASN A 1 271 ? 4.098 -34.531 -1.415 1 98.38 271 ASN A O 1
ATOM 2118 N N . GLN A 1 272 ? 5.785 -35.656 -2.369 1 98.06 272 GLN A N 1
ATOM 2119 C CA . GLN A 1 272 ? 5.746 -36.688 -1.361 1 98.06 272 GLN A CA 1
ATOM 2120 C C . GLN A 1 272 ? 6.023 -36.156 0.031 1 98.06 272 GLN A C 1
ATOM 2122 O O . GLN A 1 272 ? 5.34 -36.5 0.995 1 98.06 272 GLN A O 1
ATOM 2127 N N . PHE A 1 273 ? 7 -35.312 0.092 1 97.62 273 PHE A N 1
ATOM 2128 C CA . PHE A 1 273 ? 7.383 -34.688 1.348 1 97.62 273 PHE A CA 1
ATOM 2129 C C . PHE A 1 273 ? 6.227 -33.875 1.928 1 97.62 273 PHE A C 1
ATOM 2131 O O . PHE A 1 273 ? 5.949 -33.938 3.127 1 97.62 273 PHE A O 1
ATOM 2138 N N . ILE A 1 274 ? 5.551 -33.094 1.119 1 97.81 274 ILE A N 1
ATOM 2139 C CA . ILE A 1 274 ? 4.426 -32.281 1.53 1 97.81 274 ILE A CA 1
ATOM 2140 C C . ILE A 1 274 ? 3.291 -33.156 2.043 1 97.81 274 ILE A C 1
ATOM 2142 O O . ILE A 1 274 ? 2.723 -32.906 3.105 1 97.81 274 ILE A O 1
ATOM 2146 N N . GLU A 1 275 ? 3.006 -34.25 1.377 1 97.38 275 GLU A N 1
ATOM 2147 C CA . GLU A 1 275 ? 1.939 -35.156 1.771 1 97.38 275 GLU A CA 1
ATOM 2148 C C . GLU A 1 275 ? 2.289 -35.906 3.064 1 97.38 275 GLU A C 1
ATOM 2150 O O . GLU A 1 275 ? 1.43 -36.094 3.926 1 97.38 275 GLU A O 1
ATOM 2155 N N . GLU A 1 276 ? 3.447 -36.25 3.148 1 97.38 276 GLU A N 1
ATOM 2156 C CA . GLU A 1 276 ? 3.896 -36.969 4.348 1 97.38 276 GLU A CA 1
ATOM 2157 C C . GLU A 1 276 ? 3.807 -36.062 5.578 1 97.38 276 GLU A C 1
ATOM 2159 O O . GLU A 1 276 ? 3.699 -36.562 6.703 1 97.38 276 GLU A O 1
ATOM 2164 N N . ASN A 1 277 ? 3.895 -34.812 5.332 1 97.06 277 ASN A N 1
ATOM 2165 C CA . ASN A 1 277 ? 3.809 -33.875 6.445 1 97.06 277 ASN A CA 1
ATOM 2166 C C . ASN A 1 277 ? 2.373 -33.406 6.668 1 97.06 277 ASN A C 1
ATOM 2168 O O . ASN A 1 277 ? 2.141 -32.406 7.383 1 97.06 277 ASN A O 1
ATOM 2172 N N . GLY A 1 278 ? 1.396 -33.969 5.965 1 96.25 278 GLY A N 1
ATOM 2173 C CA . GLY A 1 278 ? -0.003 -33.844 6.34 1 96.25 278 GLY A CA 1
ATOM 2174 C C . GLY A 1 278 ? -0.756 -32.844 5.469 1 96.25 278 GLY A C 1
ATOM 2175 O O . GLY A 1 278 ? -1.913 -32.531 5.746 1 96.25 278 GLY A O 1
ATOM 2176 N N . TYR A 1 279 ? -0.167 -32.406 4.461 1 96.5 279 TYR A N 1
ATOM 2177 C CA . TYR A 1 279 ? -0.851 -31.438 3.596 1 96.5 279 TYR A CA 1
ATOM 2178 C C . TYR A 1 279 ? -1.407 -32.125 2.357 1 96.5 279 TYR A C 1
ATOM 2180 O O . TYR A 1 279 ? -0.796 -33.062 1.832 1 96.5 279 TYR A O 1
ATOM 2188 N N . LYS A 1 280 ? -2.506 -31.656 1.899 1 94.62 280 LYS A N 1
ATOM 2189 C CA . LYS A 1 280 ? -3.158 -32.219 0.721 1 94.62 280 LYS A CA 1
ATOM 2190 C C . LYS A 1 280 ? -2.787 -31.438 -0.538 1 94.62 280 LYS A C 1
ATOM 2192 O O . LYS A 1 280 ? -2.668 -30.219 -0.502 1 94.62 280 LYS A O 1
ATOM 2197 N N . LEU A 1 281 ? -2.684 -32.188 -1.602 1 97.31 281 LEU A N 1
ATOM 2198 C CA . LEU A 1 281 ? -2.355 -31.594 -2.891 1 97.31 281 LEU A CA 1
ATOM 2199 C C . LEU A 1 281 ? -3.551 -31.656 -3.838 1 97.31 281 LEU A C 1
ATOM 2201 O O . LEU A 1 281 ? -4.383 -32.562 -3.74 1 97.31 281 LEU A O 1
ATOM 2205 N N . ASN A 1 282 ? -3.662 -30.594 -4.684 1 95.75 282 ASN A N 1
ATOM 2206 C CA . ASN A 1 282 ? -4.668 -30.578 -5.742 1 95.75 282 ASN A CA 1
ATOM 2207 C C . ASN A 1 282 ? -4.52 -31.766 -6.68 1 95.75 282 ASN A C 1
ATOM 2209 O O . ASN A 1 282 ? -3.492 -31.922 -7.344 1 95.75 282 ASN A O 1
ATOM 2213 N N . SER A 1 283 ? -5.574 -32.594 -6.82 1 94 283 SER A N 1
ATOM 2214 C CA . SER A 1 283 ? -5.496 -33.812 -7.598 1 94 283 SER A CA 1
ATOM 2215 C C . SER A 1 283 ? -6.266 -33.688 -8.906 1 94 283 SER A C 1
ATOM 2217 O O . SER A 1 283 ? -6.395 -34.656 -9.656 1 94 283 SER A O 1
ATOM 2219 N N . GLU A 1 284 ? -6.824 -32.531 -9.109 1 89.69 284 GLU A N 1
ATOM 2220 C CA . GLU A 1 284 ? -7.516 -32.312 -10.375 1 89.69 284 GLU A CA 1
ATOM 2221 C C . GLU A 1 284 ? -6.574 -32.531 -11.555 1 89.69 284 GLU A C 1
ATOM 2223 O O . GLU A 1 284 ? -5.582 -31.828 -11.719 1 89.69 284 GLU A O 1
ATOM 2228 N N . GLY A 1 285 ? -6.91 -33.562 -12.398 1 90.44 285 GLY A N 1
ATOM 2229 C CA . GLY A 1 285 ? -6.039 -33.906 -13.516 1 90.44 285 GLY A CA 1
ATOM 2230 C C . GLY A 1 285 ? -4.742 -34.562 -13.078 1 90.44 285 GLY A C 1
ATOM 2231 O O . GLY A 1 285 ? -3.758 -34.531 -13.82 1 90.44 285 GLY A O 1
ATOM 2232 N N . GLY A 1 286 ? -4.73 -35 -11.859 1 94.19 286 GLY A N 1
ATOM 2233 C CA . GLY A 1 286 ? -3.508 -35.531 -11.289 1 94.19 286 GLY A CA 1
ATOM 2234 C C . GLY A 1 286 ? -2.791 -34.562 -10.383 1 94.19 286 GLY A C 1
ATOM 2235 O O . GLY A 1 286 ? -2.932 -33.344 -10.539 1 94.19 286 GLY A O 1
ATOM 2236 N N . VAL A 1 287 ? -2.062 -35.062 -9.5 1 96.75 287 VAL A N 1
ATOM 2237 C CA . VAL A 1 287 ? -1.341 -34.219 -8.562 1 96.75 287 VAL A CA 1
ATOM 2238 C C . VAL A 1 287 ? -0.308 -33.375 -9.312 1 96.75 287 VAL A C 1
ATOM 2240 O O . VAL A 1 287 ? -0.194 -32.188 -9.086 1 96.75 287 VAL A O 1
ATOM 2243 N N . LEU A 1 288 ? 0.425 -34.125 -10.133 1 98.25 288 LEU A N 1
ATOM 2244 C CA . LEU A 1 288 ? 1.465 -33.469 -10.914 1 98.25 288 LEU A CA 1
ATOM 2245 C C . LEU A 1 288 ? 0.95 -33.094 -12.297 1 98.25 288 LEU A C 1
ATOM 2247 O O . LEU A 1 288 ? 0.536 -33.969 -13.062 1 98.25 288 LEU A O 1
ATOM 2251 N N . LYS A 1 289 ? 0.896 -31.781 -12.641 1 98.06 289 LYS A N 1
ATOM 2252 C CA . LYS A 1 289 ? 0.576 -31.281 -13.984 1 98.06 289 LYS A CA 1
ATOM 2253 C C . LYS A 1 289 ? 1.84 -31.109 -14.82 1 98.06 289 LYS A C 1
ATOM 2255 O O . LYS A 1 289 ? 2.754 -30.391 -14.422 1 98.06 289 LYS A O 1
ATOM 2260 N N . VAL A 1 290 ? 1.855 -31.781 -15.938 1 98.19 290 VAL A N 1
ATOM 2261 C CA . VAL A 1 290 ? 3.029 -31.734 -16.797 1 98.19 290 VAL A CA 1
ATOM 2262 C C . VAL A 1 290 ? 2.648 -31.141 -18.156 1 98.19 290 VAL A C 1
ATOM 2264 O O . VAL A 1 290 ? 1.656 -31.547 -18.766 1 98.19 290 VAL A O 1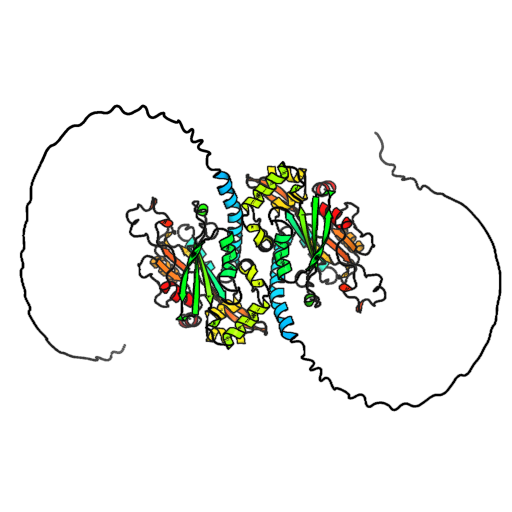
ATOM 2267 N N . SER A 1 291 ? 3.436 -30.141 -18.594 1 97.75 291 SER A N 1
ATOM 2268 C CA . SER A 1 291 ? 3.186 -29.547 -19.906 1 97.75 291 SER A CA 1
ATOM 2269 C C . SER A 1 291 ? 3.393 -30.562 -21.031 1 97.75 291 SER A C 1
ATOM 2271 O O . SER A 1 291 ? 4.109 -31.547 -20.844 1 97.75 291 SER A O 1
ATOM 2273 N N . PRO A 1 292 ? 2.775 -30.281 -22.234 1 97.38 292 PRO A N 1
ATOM 2274 C CA . PRO A 1 292 ? 2.912 -31.219 -23.359 1 97.38 292 PRO A CA 1
ATOM 2275 C C . PRO A 1 292 ? 4.371 -31.453 -23.75 1 97.38 292 PRO A C 1
ATOM 2277 O O . PRO A 1 292 ? 4.727 -32.562 -24.156 1 97.38 292 PRO A O 1
ATOM 2280 N N . ASP A 1 293 ? 5.242 -30.5 -23.625 1 97.19 293 ASP A N 1
ATOM 2281 C CA . ASP A 1 293 ? 6.648 -30.641 -23.984 1 97.19 293 ASP A CA 1
ATOM 2282 C C . ASP A 1 293 ? 7.422 -31.359 -22.875 1 97.19 293 ASP A C 1
ATOM 2284 O O . ASP A 1 293 ? 8.609 -31.656 -23.031 1 97.19 293 ASP A O 1
ATOM 2288 N N . GLY A 1 294 ? 6.766 -31.562 -21.75 1 97.75 294 GLY A N 1
ATOM 2289 C CA . GLY A 1 294 ? 7.348 -32.312 -20.641 1 97.75 294 GLY A CA 1
ATOM 2290 C C . GLY A 1 294 ? 8.312 -31.5 -19.812 1 97.75 294 GLY A C 1
ATOM 2291 O O . GLY A 1 294 ? 8.945 -32 -18.891 1 97.75 294 GLY A O 1
ATOM 2292 N N . LEU A 1 295 ? 8.391 -30.219 -20.047 1 98.44 295 LEU A N 1
ATOM 2293 C CA . LEU A 1 295 ? 9.492 -29.438 -19.484 1 98.44 295 LEU A CA 1
ATOM 2294 C C . LEU A 1 295 ? 8.992 -28.531 -18.375 1 98.44 295 LEU A C 1
ATOM 2296 O O . LEU A 1 295 ? 9.797 -27.875 -17.688 1 98.44 295 LEU A O 1
ATOM 2300 N N . LEU A 1 296 ? 7.754 -28.375 -18.188 1 98.62 296 LEU A N 1
ATOM 2301 C CA . LEU A 1 296 ? 7.152 -27.641 -17.078 1 98.62 296 LEU A CA 1
ATOM 2302 C C . LEU A 1 296 ? 6.277 -28.547 -16.234 1 98.62 296 LEU A C 1
ATOM 2304 O O . LEU A 1 296 ? 5.289 -29.109 -16.719 1 98.62 296 LEU A O 1
ATOM 2308 N N . LEU A 1 297 ? 6.652 -28.75 -15 1 98.75 297 LEU A N 1
ATOM 2309 C CA . LEU A 1 297 ? 5.93 -29.562 -14.031 1 98.75 297 LEU A CA 1
ATOM 2310 C C . LEU A 1 297 ? 5.434 -28.719 -12.859 1 98.75 297 LEU A C 1
ATOM 2312 O O . LEU A 1 297 ? 6.191 -27.906 -12.312 1 98.75 297 LEU A O 1
ATOM 2316 N N . GLN A 1 298 ? 4.105 -28.859 -12.523 1 98.69 298 GLN A N 1
ATOM 2317 C CA . GLN A 1 298 ? 3.52 -28 -11.492 1 98.69 298 GLN A CA 1
ATOM 2318 C C . GLN A 1 298 ? 2.582 -28.797 -10.594 1 98.69 298 GLN A C 1
ATOM 2320 O O . GLN A 1 298 ? 1.954 -29.766 -11.039 1 98.69 298 GLN A O 1
ATOM 2325 N N . SER A 1 299 ? 2.545 -28.5 -9.352 1 98.62 299 SER A N 1
ATOM 2326 C CA . SER A 1 299 ? 1.6 -28.984 -8.352 1 98.62 299 SER A CA 1
ATOM 2327 C C . SER A 1 299 ? 1.228 -27.891 -7.355 1 98.62 299 SER A C 1
ATOM 2329 O O . SER A 1 299 ? 1.816 -26.812 -7.367 1 98.62 299 SER A O 1
ATOM 2331 N N . SER A 1 300 ? 0.195 -28.062 -6.574 1 98.44 300 SER A N 1
ATOM 2332 C CA . SER A 1 300 ? -0.22 -27.078 -5.59 1 98.44 300 SER A CA 1
ATOM 2333 C C . SER A 1 300 ? -0.954 -27.719 -4.422 1 98.44 300 SER A C 1
ATOM 2335 O O . SER A 1 300 ? -1.48 -28.828 -4.551 1 98.44 300 SER A O 1
ATOM 2337 N N . THR A 1 301 ? -0.919 -27.078 -3.318 1 98 301 THR A N 1
ATOM 2338 C CA . THR A 1 301 ? -1.802 -27.453 -2.219 1 98 301 THR A CA 1
ATOM 2339 C C . THR A 1 301 ? -3.23 -26.984 -2.49 1 98 301 THR A C 1
ATOM 2341 O O . THR A 1 301 ? -3.486 -26.297 -3.477 1 98 301 THR A O 1
ATOM 2344 N N . LEU A 1 302 ? -4.066 -27.406 -1.611 1 95.62 302 LEU A N 1
ATOM 2345 C CA . LEU A 1 302 ? -5.418 -26.859 -1.608 1 95.62 302 LEU A CA 1
ATOM 2346 C C . LEU A 1 302 ? -5.484 -25.578 -0.795 1 95.62 302 LEU A C 1
ATOM 2348 O O . LEU A 1 302 ? -4.703 -25.391 0.144 1 95.62 302 LEU A O 1
ATOM 2352 N N . ALA A 1 303 ? -6.449 -24.734 -1.175 1 95.19 303 ALA A N 1
ATOM 2353 C CA . ALA A 1 303 ? -6.559 -23.422 -0.543 1 95.19 303 ALA A CA 1
ATOM 2354 C C . ALA A 1 303 ? -7.062 -23.531 0.892 1 95.19 303 ALA A C 1
ATOM 2356 O O . ALA A 1 303 ? -7.922 -24.375 1.187 1 95.19 303 ALA A O 1
ATOM 2357 N N . ASP A 1 304 ? -6.516 -22.672 1.749 1 93.88 304 ASP A N 1
ATOM 2358 C CA . ASP A 1 304 ? -7.105 -22.469 3.066 1 93.88 304 ASP A CA 1
ATOM 2359 C C . ASP A 1 304 ? -8.43 -21.703 2.961 1 93.88 304 ASP A C 1
ATOM 2361 O O . ASP A 1 304 ? -8.766 -21.172 1.9 1 93.88 304 ASP A O 1
ATOM 2365 N N . SER A 1 305 ? -9.188 -21.844 4.016 1 93.69 305 SER A N 1
ATOM 2366 C CA . SER A 1 305 ? -10.383 -21.016 4.148 1 93.69 305 SER A CA 1
ATOM 2367 C C . SER A 1 305 ? -10.289 -20.094 5.355 1 93.69 305 SER A C 1
ATOM 2369 O O . SER A 1 305 ? -9.609 -20.406 6.332 1 93.69 305 SER A O 1
ATOM 2371 N N . ILE A 1 306 ? -10.938 -18.969 5.191 1 93.62 306 ILE A N 1
ATOM 2372 C CA . ILE A 1 306 ? -10.953 -18.031 6.305 1 93.62 306 ILE A CA 1
ATOM 2373 C C . ILE A 1 306 ? -12.391 -17.578 6.578 1 93.62 306 ILE A C 1
ATOM 2375 O O . ILE A 1 306 ? -13.258 -17.688 5.707 1 93.62 306 ILE A O 1
ATOM 2379 N N . SER A 1 307 ? -12.578 -17.219 7.824 1 95.38 307 SER A N 1
ATOM 2380 C CA . SER A 1 307 ? -13.859 -16.609 8.172 1 95.38 307 SER A CA 1
ATOM 2381 C C . SER A 1 307 ? -13.961 -15.195 7.613 1 95.38 307 SER A C 1
ATOM 2383 O O . SER A 1 307 ? -13.047 -14.383 7.785 1 95.38 307 SER A O 1
ATOM 2385 N N . PHE A 1 308 ? -15.062 -14.906 6.934 1 96.19 308 PHE A N 1
ATOM 2386 C CA . PHE A 1 308 ? -15.305 -13.609 6.32 1 96.19 308 PHE A CA 1
ATOM 2387 C C . PHE A 1 308 ? -16.641 -13.039 6.785 1 96.19 308 PHE A C 1
ATOM 2389 O O . PHE A 1 308 ? -17.672 -13.711 6.719 1 96.19 308 PHE A O 1
ATOM 2396 N N . GLU A 1 309 ? -16.609 -11.805 7.27 1 96.94 309 GLU A N 1
ATOM 2397 C CA . GLU A 1 309 ? -17.828 -11.117 7.648 1 96.94 309 GLU A CA 1
ATOM 2398 C C . GLU A 1 309 ? -18.391 -10.297 6.488 1 96.94 309 GLU A C 1
ATOM 2400 O O . GLU A 1 309 ? -17.766 -9.312 6.062 1 96.94 309 GLU A O 1
ATOM 2405 N N . PHE A 1 310 ? -19.578 -10.633 6.082 1 97.56 310 PHE A N 1
ATOM 2406 C CA . PHE A 1 310 ? -20.219 -9.977 4.953 1 97.56 310 PHE A CA 1
ATOM 2407 C C . PHE A 1 310 ? -20.969 -8.727 5.41 1 97.56 310 PHE A C 1
ATOM 2409 O O . PHE A 1 310 ? -21.141 -8.5 6.609 1 97.56 310 PHE A O 1
ATOM 2416 N N . SER A 1 311 ? -21.328 -7.922 4.438 1 94.88 311 SER A N 1
ATOM 2417 C CA . SER A 1 311 ? -21.922 -6.621 4.758 1 94.88 311 SER A CA 1
ATOM 2418 C C . SER A 1 311 ? -23.281 -6.777 5.406 1 94.88 311 SER A C 1
ATOM 2420 O O . SER A 1 311 ? -23.766 -5.859 6.07 1 94.88 311 SER A O 1
ATOM 2422 N N . ASP A 1 312 ? -23.969 -7.871 5.23 1 95.31 312 ASP A N 1
ATOM 2423 C CA . ASP A 1 312 ? -25.281 -8.109 5.82 1 95.31 312 ASP A CA 1
ATOM 2424 C C . ASP A 1 312 ? -25.156 -8.711 7.219 1 95.31 312 ASP A C 1
ATOM 2426 O O . ASP A 1 312 ? -26.141 -9.133 7.812 1 95.31 312 ASP A O 1
ATOM 2430 N N . GLY A 1 313 ? -23.922 -8.938 7.656 1 95.69 313 GLY A N 1
ATOM 2431 C CA . GLY A 1 313 ? -23.672 -9.414 9.008 1 95.69 313 GLY A CA 1
ATOM 2432 C C . GLY A 1 313 ? -23.453 -10.906 9.086 1 95.69 313 GLY A C 1
ATOM 2433 O O . GLY A 1 313 ? -23.109 -11.438 10.148 1 95.69 313 GLY A O 1
ATOM 2434 N N . ILE A 1 314 ? -23.562 -11.539 8.016 1 97.12 314 ILE A N 1
ATOM 2435 C CA . ILE A 1 314 ? -23.344 -12.984 7.98 1 97.12 314 ILE A CA 1
ATOM 2436 C C . ILE A 1 314 ? -21.844 -13.273 7.902 1 97.12 314 ILE A C 1
ATOM 2438 O O . ILE A 1 314 ? -21.125 -12.672 7.098 1 97.12 314 ILE A O 1
ATOM 2442 N N . THR A 1 315 ? -21.406 -14.117 8.789 1 97.5 315 THR A N 1
ATOM 2443 C CA . THR A 1 315 ? -20.031 -14.602 8.734 1 97.5 315 THR A CA 1
ATOM 2444 C C . THR A 1 315 ? -19.984 -16.016 8.156 1 97.5 315 THR A C 1
ATOM 2446 O O . THR A 1 315 ? -20.734 -16.891 8.578 1 97.5 315 THR A O 1
ATOM 2449 N N . ALA A 1 316 ? -19.188 -16.172 7.18 1 96.5 316 ALA A N 1
ATOM 2450 C CA . ALA A 1 316 ? -19.078 -17.484 6.543 1 96.5 316 ALA A CA 1
ATOM 2451 C C . ALA A 1 316 ? -17.625 -17.766 6.125 1 96.5 316 ALA A C 1
ATOM 2453 O O . ALA A 1 316 ? -16.812 -16.844 6.023 1 96.5 316 ALA A O 1
ATOM 2454 N N . SER A 1 317 ? -17.391 -19.047 5.945 1 95.38 317 SER A N 1
ATOM 2455 C CA . SER A 1 317 ? -16.078 -19.469 5.457 1 95.38 317 SER A CA 1
ATOM 2456 C C . SER A 1 317 ? -15.945 -19.234 3.959 1 95.38 317 SER A C 1
ATOM 2458 O O . SER A 1 317 ? -16.844 -19.578 3.188 1 95.38 317 SER A O 1
ATOM 2460 N N . VAL A 1 318 ? -14.852 -18.609 3.592 1 96.12 318 VAL A N 1
ATOM 2461 C CA . VAL A 1 318 ? -14.586 -18.375 2.176 1 96.12 318 VAL A CA 1
ATOM 2462 C C . VAL A 1 318 ? -13.195 -18.891 1.824 1 96.12 318 VAL A C 1
ATOM 2464 O O . VAL A 1 318 ? -12.305 -18.938 2.678 1 96.12 318 VAL A O 1
ATOM 2467 N N . PRO A 1 319 ? -13.023 -19.281 0.572 1 94.88 319 PRO A N 1
ATOM 2468 C CA . PRO A 1 319 ? -11.688 -19.734 0.167 1 94.88 319 PRO A CA 1
ATOM 2469 C C . PRO A 1 319 ? -10.68 -18.578 0.123 1 94.88 319 PRO A C 1
ATOM 2471 O O . PRO A 1 319 ? -11.023 -17.469 -0.269 1 94.88 319 PRO A O 1
ATOM 2474 N N . CYS A 1 320 ? -9.5 -18.859 0.515 1 95.06 320 CYS A N 1
ATOM 2475 C CA . CYS A 1 320 ? -8.391 -17.922 0.367 1 95.06 320 CYS A CA 1
ATOM 2476 C C . CYS A 1 320 ? -7.426 -18.391 -0.713 1 95.06 320 CYS A C 1
ATOM 2478 O O . CYS A 1 320 ? -7.809 -18.547 -1.872 1 95.06 320 CYS A O 1
ATOM 2480 N N . SER A 1 321 ? -6.168 -18.719 -0.27 1 96.19 321 SER A N 1
ATOM 2481 C CA . SER A 1 321 ? -5.164 -19.016 -1.285 1 96.19 321 SER A CA 1
ATOM 2482 C C . SER A 1 321 ? -4.426 -20.312 -0.968 1 96.19 321 SER A C 1
ATOM 2484 O O . SER A 1 321 ? -4.805 -21.047 -0.049 1 96.19 321 SER A O 1
ATOM 2486 N N . TYR A 1 322 ? -3.568 -20.75 -1.854 1 97.88 322 TYR A N 1
ATOM 2487 C CA . TYR A 1 322 ? -2.756 -21.969 -1.807 1 97.88 322 TYR A CA 1
ATOM 2488 C C . TYR A 1 322 ? -1.3 -21.656 -2.133 1 97.88 322 TYR A C 1
ATOM 2490 O O . TYR A 1 322 ? -0.923 -20.5 -2.289 1 97.88 322 TYR A O 1
ATOM 2498 N N . ILE A 1 323 ? -0.474 -22.641 -2.023 1 98.62 323 ILE A N 1
ATOM 2499 C CA . ILE A 1 323 ? 0.905 -22.484 -2.479 1 98.62 323 ILE A CA 1
ATOM 2500 C C . ILE A 1 323 ? 1.183 -23.469 -3.611 1 98.62 323 ILE A C 1
ATOM 2502 O O . ILE A 1 323 ? 0.697 -24.609 -3.592 1 98.62 323 ILE A O 1
ATOM 2506 N N . GLU A 1 324 ? 1.929 -22.984 -4.574 1 98.81 324 GLU A N 1
ATOM 2507 C CA . GLU A 1 324 ? 2.225 -23.766 -5.77 1 98.81 324 GLU A CA 1
ATOM 2508 C C . GLU A 1 324 ? 3.707 -24.125 -5.844 1 98.81 324 GLU A C 1
ATOM 2510 O O . GLU A 1 324 ? 4.539 -23.484 -5.203 1 98.81 324 GLU A O 1
ATOM 2515 N N . PHE A 1 325 ? 3.99 -25.203 -6.582 1 98.81 325 PHE A N 1
ATOM 2516 C CA . PHE A 1 325 ? 5.34 -25.688 -6.855 1 98.81 325 PHE A CA 1
ATOM 2517 C C . PHE A 1 325 ? 5.566 -25.828 -8.352 1 98.81 325 PHE A C 1
ATOM 2519 O O . PHE A 1 325 ? 4.703 -26.344 -9.07 1 98.81 325 PHE A O 1
ATOM 2526 N N . ALA A 1 326 ? 6.68 -25.359 -8.773 1 98.81 326 ALA A N 1
ATOM 2527 C CA . ALA A 1 326 ? 6.984 -25.469 -10.203 1 98.81 326 ALA A CA 1
ATOM 2528 C C . ALA A 1 326 ? 8.422 -25.922 -10.422 1 98.81 326 ALA A C 1
ATOM 2530 O O . ALA A 1 326 ? 9.352 -25.406 -9.797 1 98.81 326 ALA A O 1
ATOM 2531 N N . GLU A 1 327 ? 8.609 -26.875 -11.25 1 98.69 327 GLU A N 1
ATOM 2532 C CA . GLU A 1 327 ? 9.906 -27.328 -11.758 1 98.69 327 GLU A CA 1
ATOM 2533 C C . GLU A 1 327 ? 10.055 -27.016 -13.242 1 98.69 327 GLU A C 1
ATOM 2535 O O . GLU A 1 327 ? 9.227 -27.453 -14.055 1 98.69 327 GLU A O 1
ATOM 2540 N N . ARG A 1 328 ? 11.047 -26.281 -13.547 1 98.5 328 ARG A N 1
ATOM 2541 C CA . ARG A 1 328 ? 11.344 -25.984 -14.945 1 98.5 328 ARG A CA 1
ATOM 2542 C C . ARG A 1 328 ? 12.586 -26.734 -15.414 1 98.5 328 ARG A C 1
ATOM 2544 O O . ARG A 1 328 ? 13.695 -26.469 -14.945 1 98.5 328 ARG A O 1
ATOM 2551 N N . ALA A 1 329 ? 12.391 -27.547 -16.375 1 97.75 329 ALA A N 1
ATOM 2552 C CA . ALA A 1 329 ? 13.469 -28.375 -16.906 1 97.75 329 ALA A CA 1
ATOM 2553 C C . ALA A 1 329 ? 14.312 -27.625 -17.922 1 97.75 329 ALA A C 1
ATOM 2555 O O . ALA A 1 329 ? 13.883 -26.594 -18.453 1 97.75 329 ALA A O 1
ATOM 2556 N N . LEU A 1 330 ? 15.492 -28.125 -18.109 1 97.44 330 LEU A N 1
ATOM 2557 C CA . LEU A 1 330 ? 16.391 -27.562 -19.109 1 97.44 330 LEU A CA 1
ATOM 2558 C C . LEU A 1 330 ? 15.812 -27.75 -20.516 1 97.44 330 LEU A C 1
ATOM 2560 O O . LEU A 1 330 ? 15.242 -28.797 -20.812 1 97.44 330 LEU A O 1
ATOM 2564 N N . LEU A 1 331 ? 16.031 -26.703 -21.281 1 97.62 331 LEU A N 1
ATOM 2565 C CA . LEU A 1 331 ? 15.734 -26.875 -22.703 1 97.62 331 LEU A CA 1
ATOM 2566 C C . LEU A 1 331 ? 16.672 -27.875 -23.344 1 97.62 331 LEU A C 1
ATOM 2568 O O . LEU A 1 331 ? 17.844 -27.984 -22.953 1 97.62 331 LEU A O 1
ATOM 2572 N N . PRO A 1 332 ? 16.141 -28.547 -24.344 1 96.88 332 PRO A N 1
ATOM 2573 C CA . PRO A 1 332 ? 16.922 -29.625 -24.953 1 96.88 332 PRO A CA 1
ATOM 2574 C C . PRO A 1 332 ? 18.281 -29.156 -25.438 1 96.88 332 PRO A C 1
ATOM 2576 O O . PRO A 1 332 ? 19.281 -29.891 -25.328 1 96.88 332 PRO A O 1
ATOM 2579 N N . GLN A 1 333 ? 18.453 -27.984 -25.938 1 96.56 333 GLN A N 1
ATOM 2580 C CA . GLN A 1 333 ? 19.688 -27.484 -26.516 1 96.56 333 GLN A CA 1
ATOM 2581 C C . GLN A 1 333 ? 20.734 -27.219 -25.438 1 96.56 333 GLN A C 1
ATOM 2583 O O . GLN A 1 333 ? 21.922 -27.062 -25.734 1 96.56 333 GLN A O 1
ATOM 2588 N N . TYR A 1 334 ? 20.266 -27.172 -24.219 1 96.81 334 TYR A N 1
ATOM 2589 C CA . TYR A 1 334 ? 21.219 -26.859 -23.156 1 96.81 334 TYR A CA 1
ATOM 2590 C C . TYR A 1 334 ? 21.453 -28.062 -22.25 1 96.81 334 TYR A C 1
ATOM 2592 O O . TYR A 1 334 ? 22.078 -27.938 -21.188 1 96.81 334 TYR A O 1
ATOM 2600 N N . LYS A 1 335 ? 21.031 -29.25 -22.578 1 94.25 335 LYS A N 1
ATOM 2601 C CA . LYS A 1 335 ? 21.141 -30.453 -21.75 1 94.25 335 LYS A CA 1
ATOM 2602 C C . LYS A 1 335 ? 22.594 -30.875 -21.594 1 94.25 335 LYS A C 1
ATOM 2604 O O . LYS A 1 335 ? 22.938 -31.609 -20.656 1 94.25 335 LYS A O 1
ATOM 2609 N N . HIS A 1 336 ? 23.422 -30.391 -22.422 1 94.69 336 HIS A N 1
ATOM 2610 C CA . HIS A 1 336 ? 24.828 -30.766 -22.391 1 94.69 336 HIS A CA 1
ATOM 2611 C C . HIS A 1 336 ? 25.609 -29.922 -21.375 1 94.69 336 HIS A C 1
ATOM 2613 O O . HIS A 1 336 ? 26.734 -30.25 -21.016 1 94.69 336 HIS A O 1
ATOM 2619 N N . LEU A 1 337 ? 24.969 -28.859 -20.922 1 95.56 337 LEU A N 1
ATOM 2620 C CA . LEU A 1 337 ? 25.672 -27.953 -20.016 1 95.56 337 LEU A CA 1
ATOM 2621 C C . LEU A 1 337 ? 25.875 -28.609 -18.641 1 95.56 337 LEU A C 1
ATOM 2623 O O . LEU A 1 337 ? 24.969 -29.266 -18.125 1 95.56 337 LEU A O 1
ATOM 2627 N N . PRO A 1 338 ? 27.156 -28.469 -18.172 1 94.19 338 PRO A N 1
ATOM 2628 C CA . PRO A 1 338 ? 27.328 -28.875 -16.766 1 94.19 338 PRO A CA 1
ATOM 2629 C C . PRO A 1 338 ? 26.438 -28.094 -15.805 1 94.19 338 PRO A C 1
ATOM 2631 O O . PRO A 1 338 ? 26.141 -26.922 -16.062 1 94.19 338 PRO A O 1
ATOM 2634 N N . GLU A 1 339 ? 26.016 -28.734 -14.703 1 88.81 339 GLU A N 1
ATOM 2635 C CA . GLU A 1 339 ? 25.094 -28.141 -13.727 1 88.81 339 GLU A CA 1
ATOM 2636 C C . GLU A 1 339 ? 25.594 -26.781 -13.266 1 88.81 339 GLU A C 1
ATOM 2638 O O . GLU A 1 339 ? 24.781 -25.875 -13.023 1 88.81 339 GLU A O 1
ATOM 2643 N N . THR A 1 340 ? 26.859 -26.562 -13.148 1 90.44 340 THR A N 1
ATOM 2644 C CA . THR A 1 340 ? 27.438 -25.344 -12.617 1 90.44 340 THR A CA 1
ATOM 2645 C C . THR A 1 340 ? 27.281 -24.188 -13.609 1 90.44 340 THR A C 1
ATOM 2647 O O . THR A 1 340 ? 27.406 -23.016 -13.234 1 90.44 340 THR A O 1
ATOM 2650 N N . GLU A 1 341 ? 26.938 -24.516 -14.82 1 93.38 341 GLU A N 1
ATOM 2651 C CA . GLU A 1 341 ? 26.844 -23.516 -15.859 1 93.38 341 GLU A CA 1
ATOM 2652 C C . GLU A 1 341 ? 25.391 -23.219 -16.219 1 93.38 341 GLU A C 1
ATOM 2654 O O . GLU A 1 341 ? 25.109 -22.297 -16.984 1 93.38 341 GLU A O 1
ATOM 2659 N N . VAL A 1 342 ? 24.609 -23.984 -15.664 1 93.12 342 VAL A N 1
ATOM 2660 C CA . VAL A 1 342 ? 23.188 -23.844 -15.984 1 93.12 342 VAL A CA 1
ATOM 2661 C C . VAL A 1 342 ? 22.656 -22.547 -15.375 1 93.12 342 VAL A C 1
ATOM 2663 O O . VAL A 1 342 ? 22.922 -22.234 -14.211 1 93.12 342 VAL A O 1
ATOM 2666 N N . LYS A 1 343 ? 21.938 -21.75 -16.188 1 90.62 343 LYS A N 1
ATOM 2667 C CA . LYS A 1 343 ? 21.234 -20.547 -15.766 1 90.62 343 LYS A CA 1
ATOM 2668 C C . LYS A 1 343 ? 19.734 -20.656 -15.992 1 90.62 343 LYS A C 1
ATOM 2670 O O . LYS A 1 343 ? 19.281 -21.562 -16.703 1 90.62 343 LYS A O 1
ATOM 2675 N N . GLU A 1 344 ? 19 -19.75 -15.398 1 91.5 344 GLU A N 1
ATOM 2676 C CA . GLU A 1 344 ? 17.531 -19.797 -15.453 1 91.5 344 GLU A CA 1
ATOM 2677 C C . GLU A 1 344 ? 17.031 -19.703 -16.891 1 91.5 344 GLU A C 1
ATOM 2679 O O . GLU A 1 344 ? 16.062 -20.359 -17.25 1 91.5 344 GLU A O 1
ATOM 2684 N N . TYR A 1 345 ? 17.812 -18.875 -17.719 1 91.31 345 TYR A N 1
ATOM 2685 C CA . TYR A 1 345 ? 17.328 -18.656 -19.078 1 91.31 345 TYR A CA 1
ATOM 2686 C C . TYR A 1 345 ? 17.578 -19.891 -19.938 1 91.31 345 TYR A C 1
ATOM 2688 O O . TYR A 1 345 ? 17.141 -19.938 -21.094 1 91.31 345 TYR A O 1
ATOM 2696 N N . HIS A 1 346 ? 18.234 -20.922 -19.453 1 95.69 346 HIS A N 1
ATOM 2697 C CA . HIS A 1 346 ? 18.406 -22.188 -20.141 1 95.69 346 HIS A CA 1
ATOM 2698 C C . HIS A 1 346 ? 17.219 -23.109 -19.922 1 95.69 346 HIS A C 1
ATOM 2700 O O . HIS A 1 346 ? 17.125 -24.188 -20.531 1 95.69 346 HIS A O 1
ATOM 2706 N N . ARG A 1 347 ? 16.328 -22.703 -19.047 1 96.81 347 ARG A N 1
ATOM 2707 C CA . ARG A 1 347 ? 15.219 -23.547 -18.641 1 96.81 347 ARG A CA 1
ATOM 2708 C C . ARG A 1 347 ? 13.93 -23.109 -19.344 1 96.81 347 ARG A C 1
ATOM 2710 O O . ARG A 1 347 ? 13.852 -22.016 -19.875 1 96.81 347 ARG A O 1
ATOM 2717 N N . ARG A 1 348 ? 12.977 -24.062 -19.406 1 97.56 348 ARG A N 1
ATOM 2718 C CA . ARG A 1 348 ? 11.656 -23.844 -20 1 97.56 348 ARG A CA 1
ATOM 2719 C C . ARG A 1 348 ? 10.961 -22.641 -19.359 1 97.56 348 ARG A C 1
ATOM 2721 O O . ARG A 1 348 ? 10.758 -22.609 -18.141 1 97.56 348 ARG A O 1
ATOM 2728 N N . ASP A 1 349 ? 10.617 -21.609 -20.188 1 96.62 349 ASP A N 1
ATOM 2729 C CA . ASP A 1 349 ? 10 -20.375 -19.688 1 96.62 349 ASP A CA 1
ATOM 2730 C C . ASP A 1 349 ? 8.508 -20.359 -20 1 96.62 349 ASP A C 1
ATOM 2732 O O . ASP A 1 349 ? 7.984 -21.266 -20.641 1 96.62 349 ASP A O 1
ATOM 2736 N N . GLY A 1 350 ? 7.82 -19.391 -19.422 1 96.69 350 GLY A N 1
ATOM 2737 C CA . GLY A 1 350 ? 6.418 -19.203 -19.75 1 96.69 350 GLY A CA 1
ATOM 2738 C C . GLY A 1 350 ? 5.492 -20.125 -18.984 1 96.69 350 GLY A C 1
ATOM 2739 O O . GLY A 1 350 ? 5.855 -20.625 -17.922 1 96.69 350 GLY A O 1
ATOM 2740 N N . PHE A 1 351 ? 4.246 -20.156 -19.469 1 98.25 351 PHE A N 1
ATOM 2741 C CA . PHE A 1 351 ? 3.182 -20.906 -18.812 1 98.25 351 PHE A CA 1
ATOM 2742 C C . PHE A 1 351 ? 2.496 -21.859 -19.781 1 98.25 351 PHE A C 1
ATOM 2744 O O . PHE A 1 351 ? 2.744 -21.797 -21 1 98.25 351 PHE A O 1
ATOM 2751 N N . GLU A 1 352 ? 1.783 -22.844 -19.219 1 97.44 352 GLU A N 1
ATOM 2752 C CA . GLU A 1 352 ? 1.021 -23.812 -20 1 97.44 352 GLU A CA 1
ATOM 2753 C C . GLU A 1 352 ? -0.454 -23.797 -19.609 1 97.44 352 GLU A C 1
ATOM 2755 O O . GLU A 1 352 ? -0.794 -24.062 -18.453 1 97.44 352 GLU A O 1
ATOM 2760 N N . VAL A 1 353 ? -1.326 -23.609 -20.594 1 95.88 353 VAL A N 1
ATOM 2761 C CA . VAL A 1 353 ? -2.764 -23.469 -20.375 1 95.88 353 VAL A CA 1
ATOM 2762 C C . VAL A 1 353 ? -3.293 -24.703 -19.656 1 95.88 353 VAL A C 1
ATOM 2764 O O . VAL A 1 353 ? -4.059 -24.594 -18.703 1 95.88 353 VAL A O 1
ATOM 2767 N N . GLY A 1 354 ? -2.922 -25.875 -20.125 1 95.56 354 GLY A N 1
ATOM 2768 C CA . GLY A 1 354 ? -3.402 -27.125 -19.547 1 95.56 354 GLY A CA 1
ATOM 2769 C C . GLY A 1 354 ? -3.049 -27.25 -18.078 1 95.56 354 GLY A C 1
ATOM 2770 O O . GLY A 1 354 ? -3.863 -27.719 -17.266 1 95.56 354 GLY A O 1
ATOM 2771 N N . ASN A 1 355 ? -1.854 -26.906 -17.734 1 96.06 355 ASN A N 1
ATOM 2772 C CA . ASN A 1 355 ? -1.43 -26.922 -16.328 1 96.06 355 ASN A CA 1
ATOM 2773 C C . ASN A 1 355 ? -2.227 -25.922 -15.492 1 96.06 355 ASN A C 1
ATOM 2775 O O . ASN A 1 355 ? -2.771 -26.281 -14.445 1 96.06 355 ASN A O 1
ATOM 2779 N N . ALA A 1 356 ? -2.271 -24.688 -15.945 1 95.69 356 ALA A N 1
ATOM 2780 C CA . ALA A 1 356 ? -2.918 -23.594 -15.227 1 95.69 356 ALA A CA 1
ATOM 2781 C C . ALA A 1 356 ? -4.406 -23.875 -15.023 1 95.69 356 ALA A C 1
ATOM 2783 O O . ALA A 1 356 ? -4.961 -23.594 -13.961 1 95.69 356 ALA A O 1
ATOM 2784 N N . ASP A 1 357 ? -5.008 -24.469 -16.016 1 95.12 357 ASP A N 1
ATOM 2785 C CA . ASP A 1 357 ? -6.438 -24.766 -15.969 1 95.12 357 ASP A CA 1
ATOM 2786 C C . ASP A 1 357 ? -6.766 -25.672 -14.781 1 95.12 357 ASP A C 1
ATOM 2788 O O . ASP A 1 357 ? -7.781 -25.469 -14.109 1 95.12 357 ASP A O 1
ATOM 2792 N N . LYS A 1 358 ? -5.941 -26.594 -14.531 1 93.31 358 LYS A N 1
ATOM 2793 C CA . LYS A 1 358 ? -6.152 -27.547 -13.445 1 93.31 358 LYS A CA 1
ATOM 2794 C C . LYS A 1 358 ? -5.797 -26.922 -12.102 1 93.31 358 LYS A C 1
ATOM 2796 O O . LYS A 1 358 ? -6.414 -27.234 -11.078 1 93.31 358 LYS A O 1
ATOM 2801 N N . ILE A 1 359 ? -4.863 -26.047 -12.094 1 93.62 359 ILE A N 1
ATOM 2802 C CA . ILE A 1 359 ? -4.383 -25.438 -10.859 1 93.62 359 ILE A CA 1
ATOM 2803 C C . ILE A 1 359 ? -5.414 -24.422 -10.352 1 93.62 359 ILE A C 1
ATOM 2805 O O . ILE A 1 359 ? -5.555 -24.234 -9.141 1 93.62 359 ILE A O 1
ATOM 2809 N N . PHE A 1 360 ? -6.215 -23.828 -11.25 1 89.69 360 PHE A N 1
ATOM 2810 C CA . PHE A 1 360 ? -7.285 -22.922 -10.852 1 89.69 360 PHE A CA 1
ATOM 2811 C C . PHE A 1 360 ? -8.227 -23.609 -9.867 1 89.69 360 PHE A C 1
ATOM 2813 O O . PHE A 1 360 ? -8.867 -22.938 -9.047 1 89.69 360 PHE A O 1
ATOM 2820 N N . GLU A 1 361 ? -8.242 -24.891 -9.82 1 89.19 361 GLU A N 1
ATOM 2821 C CA . GLU A 1 361 ? -9.188 -25.656 -9.008 1 89.19 361 GLU A CA 1
ATOM 2822 C C . GLU A 1 361 ? -8.703 -25.766 -7.562 1 89.19 361 GLU A C 1
ATOM 2824 O O . GLU A 1 361 ? -9.398 -26.328 -6.711 1 89.19 361 GLU A O 1
ATOM 2829 N N . SER A 1 362 ? -7.594 -25.203 -7.281 1 90.19 362 SER A N 1
ATOM 2830 C CA . SER A 1 362 ? -7.016 -25.281 -5.941 1 90.19 362 SER A CA 1
ATOM 2831 C C . SER A 1 362 ? -7.852 -24.484 -4.934 1 90.19 362 SER A C 1
ATOM 2833 O O . SER A 1 362 ? -7.715 -24.672 -3.725 1 90.19 362 SER A O 1
ATOM 2835 N N . THR A 1 363 ? -8.719 -23.625 -5.391 1 90.94 363 THR A N 1
ATOM 2836 C CA . THR A 1 363 ? -9.586 -22.859 -4.5 1 90.94 363 THR A CA 1
ATOM 2837 C C . THR A 1 363 ? -10.992 -23.453 -4.469 1 90.94 363 THR A C 1
ATOM 2839 O O . THR A 1 363 ? -11.891 -22.906 -3.834 1 90.94 363 THR A O 1
ATOM 2842 N N . SER A 1 364 ? -11.18 -24.578 -5.176 1 85.75 364 SER A N 1
ATOM 2843 C CA . SER A 1 364 ? -12.508 -25.172 -5.297 1 85.75 364 SER A CA 1
ATOM 2844 C C . SER A 1 364 ? -12.961 -25.781 -3.979 1 85.75 364 SER A C 1
ATOM 2846 O O . SER A 1 364 ? -12.203 -26.516 -3.33 1 85.75 364 SER A O 1
ATOM 2848 N N . LYS A 1 365 ? -14.188 -25.578 -3.668 1 77 365 LYS A N 1
ATOM 2849 C CA . LYS A 1 365 ? -14.797 -26.141 -2.463 1 77 365 LYS A CA 1
ATOM 2850 C C . LYS A 1 365 ? -14.938 -27.656 -2.572 1 77 365 LYS A C 1
ATOM 2852 O O . LYS A 1 365 ? -14.797 -28.375 -1.575 1 77 365 LYS A O 1
ATOM 2857 N N . GLN A 1 366 ? -15.219 -28.062 -3.695 1 71.44 366 GLN A N 1
ATOM 2858 C CA . GLN A 1 366 ? -15.43 -29.5 -3.906 1 71.44 366 GLN A CA 1
ATOM 2859 C C . GLN A 1 366 ? -14.18 -30.297 -3.547 1 71.44 366 GLN A C 1
ATOM 2861 O O . GLN A 1 366 ? -14.266 -31.359 -2.947 1 71.44 366 GLN A O 1
ATOM 2866 N N . GLN A 1 367 ? -13.156 -29.719 -3.863 1 72.69 367 GLN A N 1
ATOM 2867 C CA . GLN A 1 367 ? -11.906 -30.406 -3.539 1 72.69 367 GLN A CA 1
ATOM 2868 C C . GLN A 1 367 ? -11.625 -30.359 -2.041 1 72.69 367 GLN A C 1
ATOM 2870 O O . GLN A 1 367 ? -11.023 -31.281 -1.484 1 72.69 367 GLN A O 1
ATOM 2875 N N . GLN A 1 368 ? -12.117 -29.328 -1.451 1 68.75 368 GLN A N 1
ATOM 2876 C CA . GLN A 1 368 ? -11.906 -29.172 -0.017 1 68.75 368 GLN A CA 1
ATOM 2877 C C . GLN A 1 368 ? -12.734 -30.172 0.778 1 68.75 368 GLN A C 1
ATOM 2879 O O . GLN A 1 368 ? -12.297 -30.656 1.82 1 68.75 368 GLN A O 1
ATOM 2884 N N . MET A 1 369 ? -13.898 -30.469 0.248 1 60.22 369 MET A N 1
ATOM 2885 C CA . MET A 1 369 ? -14.805 -31.375 0.932 1 60.22 369 MET A CA 1
ATOM 2886 C C . MET A 1 369 ? -14.414 -32.844 0.677 1 60.22 369 MET A C 1
ATOM 2888 O O . MET A 1 369 ? -14.664 -33.688 1.511 1 60.22 369 MET A O 1
ATOM 2892 N N . SER A 1 370 ? -13.969 -33.125 -0.44 1 51.12 370 SER A N 1
ATOM 2893 C CA . SER A 1 370 ? -13.633 -34.5 -0.769 1 51.12 370 SER A CA 1
ATOM 2894 C C . SER A 1 370 ? -12.422 -34.969 0.034 1 51.12 370 SER A C 1
ATOM 2896 O O . SER A 1 370 ? -12.289 -36.188 0.302 1 51.12 370 SER A O 1
ATOM 2898 N N . ASN A 1 371 ? -11.586 -34.219 0.514 1 45 371 ASN A N 1
ATOM 2899 C CA . ASN A 1 371 ? -10.398 -34.625 1.257 1 45 371 ASN A CA 1
ATOM 2900 C C . ASN A 1 371 ? -10.586 -34.438 2.76 1 45 371 ASN A C 1
ATOM 2902 O O . ASN A 1 371 ? -9.633 -34.562 3.531 1 45 371 ASN A O 1
ATOM 2906 N N . ALA A 1 372 ? -11.836 -34.062 3.203 1 39.31 372 ALA A N 1
ATOM 2907 C CA . ALA A 1 372 ? -12.133 -34 4.633 1 39.31 372 ALA A CA 1
ATOM 2908 C C . ALA A 1 372 ? -12.758 -35.312 5.098 1 39.31 372 ALA A C 1
ATOM 2910 O O . ALA A 1 372 ? -13.602 -35.906 4.406 1 39.31 372 ALA A O 1
ATOM 2911 N N . MET B 1 1 ? 34.656 35.125 43.594 1 18.86 1 MET B N 1
ATOM 2912 C CA . MET B 1 1 ? 33.75 36.062 44.281 1 18.86 1 MET B CA 1
ATOM 2913 C C . MET B 1 1 ? 32.531 36.344 43.406 1 18.86 1 MET B C 1
ATOM 2915 O O . MET B 1 1 ? 31.5 36.781 43.875 1 18.86 1 MET B O 1
ATOM 2919 N N . SER B 1 2 ? 32.781 36.781 42.156 1 21.12 2 SER B N 1
ATOM 2920 C CA . SER B 1 2 ? 31.812 37.781 41.688 1 21.12 2 SER B CA 1
ATOM 2921 C C . SER B 1 2 ? 30.453 37.188 41.438 1 21.12 2 SER B C 1
ATOM 2923 O O . SER B 1 2 ? 30.359 36.094 40.844 1 21.12 2 SER B O 1
ATOM 2925 N N . SER B 1 3 ? 29.375 37.906 41.781 1 20.14 3 SER B N 1
ATOM 2926 C CA . SER B 1 3 ? 27.969 38.031 42.156 1 20.14 3 SER B CA 1
ATOM 2927 C C . SER B 1 3 ? 27.062 37.906 40.938 1 20.14 3 SER B C 1
ATOM 2929 O O . SER B 1 3 ? 27.453 38.281 39.844 1 20.14 3 SER B O 1
ATOM 2931 N N . LEU B 1 4 ? 25.766 37.438 41.094 1 22.33 4 LEU B N 1
ATOM 2932 C CA . LEU B 1 4 ? 24.594 36.719 40.594 1 22.33 4 LEU B CA 1
ATOM 2933 C C . LEU B 1 4 ? 23.719 37.625 39.75 1 22.33 4 LEU B C 1
ATOM 2935 O O . LEU B 1 4 ? 23.375 37.281 38.594 1 22.33 4 LEU B O 1
ATOM 2939 N N . PHE B 1 5 ? 22.703 38.469 40.25 1 19.92 5 PHE B N 1
ATOM 2940 C CA . PHE B 1 5 ? 21.281 38.188 40.188 1 19.92 5 PHE B CA 1
ATOM 2941 C C . PHE B 1 5 ? 20.578 39.031 39.125 1 19.92 5 PHE B C 1
ATOM 2943 O O . PHE B 1 5 ? 19.734 38.562 38.375 1 19.92 5 PHE B O 1
ATOM 2950 N N . SER B 1 6 ? 20.578 40.469 39.125 1 20.56 6 SER B N 1
ATOM 2951 C CA . SER B 1 6 ? 19.328 41.219 39.344 1 20.56 6 SER B CA 1
ATOM 2952 C C . SER B 1 6 ? 18.609 41.438 38 1 20.56 6 SER B C 1
ATOM 2954 O O . SER B 1 6 ? 19.219 41.844 37.031 1 20.56 6 SER B O 1
ATOM 2956 N N . PHE B 1 7 ? 17.234 41 37.719 1 21.47 7 PHE B N 1
ATOM 2957 C CA . PHE B 1 7 ? 16.172 40.75 36.75 1 21.47 7 PHE B CA 1
ATOM 2958 C C . PHE B 1 7 ? 15.516 42.062 36.312 1 21.47 7 PHE B C 1
ATOM 2960 O O . PHE B 1 7 ? 14.734 42.094 35.375 1 21.47 7 PHE B O 1
ATOM 2967 N N . SER B 1 8 ? 15.516 43.281 37 1 19.7 8 SER B N 1
ATOM 2968 C CA . SER B 1 8 ? 14.281 44.062 37.188 1 19.7 8 SER B CA 1
ATOM 2969 C C . SER B 1 8 ? 13.891 44.781 35.875 1 19.7 8 SER B C 1
ATOM 2971 O O . SER B 1 8 ? 14.617 45.656 35.406 1 19.7 8 SER B O 1
ATOM 2973 N N . ALA B 1 9 ? 13.188 44.156 34.844 1 21.19 9 ALA B N 1
ATOM 2974 C CA . ALA B 1 9 ? 12.766 44.75 33.594 1 21.19 9 ALA B CA 1
ATOM 2975 C C . ALA B 1 9 ? 11.812 45.938 33.812 1 21.19 9 ALA B C 1
ATOM 2977 O O . ALA B 1 9 ? 10.844 45.812 34.594 1 21.19 9 ALA B O 1
ATOM 2978 N N . ARG B 1 10 ? 12.086 47.219 33.438 1 17.52 10 ARG B N 1
ATOM 2979 C CA . ARG B 1 10 ? 11.656 48.625 33.531 1 17.52 10 ARG B CA 1
ATOM 2980 C C . ARG B 1 10 ? 10.305 48.812 32.844 1 17.52 10 ARG B C 1
ATOM 2982 O O . ARG B 1 10 ? 10.125 48.438 31.688 1 17.52 10 ARG B O 1
ATOM 2989 N N . ILE B 1 11 ? 9.148 49.219 33.562 1 20.36 11 ILE B N 1
ATOM 2990 C CA . ILE B 1 11 ? 7.73 49.562 33.594 1 20.36 11 ILE B CA 1
ATOM 2991 C C . ILE B 1 11 ? 7.484 50.812 32.75 1 20.36 11 ILE B C 1
ATOM 2993 O O . ILE B 1 11 ? 6.395 51.406 32.812 1 20.36 11 ILE B O 1
ATOM 2997 N N . LEU B 1 12 ? 7.957 51.125 31.562 1 17.36 12 LEU B N 1
ATOM 2998 C CA . LEU B 1 12 ? 7.828 52.562 31.25 1 17.36 12 LEU B CA 1
ATOM 2999 C C . LEU B 1 12 ? 6.359 52.938 31.141 1 17.36 12 LEU B C 1
ATOM 3001 O O . LEU B 1 12 ? 5.586 52.281 30.453 1 17.36 12 LEU B O 1
ATOM 3005 N N . PRO B 1 13 ? 5.859 54.094 31.875 1 16.8 13 PRO B N 1
ATOM 3006 C CA . PRO B 1 13 ? 4.645 54.75 32.344 1 16.8 13 PRO B CA 1
ATOM 3007 C C . PRO B 1 13 ? 3.787 55.312 31.219 1 16.8 13 PRO B C 1
ATOM 3009 O O . PRO B 1 13 ? 2.588 55.031 31.156 1 16.8 13 PRO B O 1
ATOM 3012 N N . THR B 1 14 ? 3.936 56.594 30.781 1 15.95 14 THR B N 1
ATOM 3013 C CA . THR B 1 14 ? 3.109 57.719 31.234 1 15.95 14 THR B CA 1
ATOM 3014 C C . THR B 1 14 ? 2.156 58.156 30.125 1 15.95 14 THR B C 1
ATOM 3016 O O . THR B 1 14 ? 1.18 58.875 30.391 1 15.95 14 THR B O 1
ATOM 3019 N N . LEU B 1 15 ? 2.275 57.969 28.797 1 16.94 15 LEU B N 1
ATOM 3020 C CA . LEU B 1 15 ? 2.037 59.25 28.156 1 16.94 15 LEU B CA 1
ATOM 3021 C C . LEU B 1 15 ? 0.56 59.625 28.234 1 16.94 15 LEU B C 1
ATOM 3023 O O . LEU B 1 15 ? -0.309 58.812 27.922 1 16.94 15 LEU B O 1
ATOM 3027 N N . GLN B 1 16 ? 0.239 60.969 28.328 1 15.47 16 GLN B N 1
ATOM 3028 C CA . GLN B 1 16 ? -0.688 61.969 28.859 1 15.47 16 GLN B CA 1
ATOM 3029 C C . GLN B 1 16 ? -1.912 62.125 27.969 1 15.47 16 GLN B C 1
ATOM 3031 O O . GLN B 1 16 ? -3.049 62.031 28.438 1 15.47 16 GLN B O 1
ATOM 3036 N N . THR B 1 17 ? -2.008 63.281 27.156 1 15.95 17 THR B N 1
ATOM 3037 C CA . THR B 1 17 ? -2.811 64.438 27.5 1 15.95 17 THR B CA 1
ATOM 3038 C C . THR B 1 17 ? -4.172 64.375 26.812 1 15.95 17 THR B C 1
ATOM 3040 O O . THR B 1 17 ? -4.363 63.625 25.875 1 15.95 17 THR B O 1
ATOM 3043 N N . LYS B 1 18 ? -4.645 65.562 26.094 1 15.93 18 LYS B N 1
ATOM 3044 C CA . LYS B 1 18 ? -5.637 66.562 26.453 1 15.93 18 LYS B CA 1
ATOM 3045 C C . LYS B 1 18 ? -6.93 66.375 25.672 1 15.93 18 LYS B C 1
ATOM 3047 O O . LYS B 1 18 ? -6.945 65.688 24.641 1 15.93 18 LYS B O 1
ATOM 3052 N N . PHE B 1 19 ? -7.648 67.625 25.25 1 15.27 19 PHE B N 1
ATOM 3053 C CA . PHE B 1 19 ? -8.844 68.312 25.719 1 15.27 19 PHE B CA 1
ATOM 3054 C C . PHE B 1 19 ? -9.969 68.188 24.688 1 15.27 19 PHE B C 1
ATOM 3056 O O . PHE B 1 19 ? -11.109 67.938 25.062 1 15.27 19 PHE B O 1
ATOM 3063 N N . PHE B 1 20 ? -9.859 68.75 23.375 1 15.58 20 PHE B N 1
ATOM 3064 C CA . PHE B 1 20 ? -10.727 69.875 23.125 1 15.58 20 PHE B CA 1
ATOM 3065 C C . PHE B 1 20 ? -12.148 69.438 22.828 1 15.58 20 PHE B C 1
ATOM 3067 O O . PHE B 1 20 ? -12.375 68.312 22.391 1 15.58 20 PHE B O 1
ATOM 3074 N N . GLN B 1 21 ? -13.023 70.5 22.438 1 14.87 21 GLN B N 1
ATOM 3075 C CA . GLN B 1 21 ? -14.297 71.125 22.859 1 14.87 21 GLN B CA 1
ATOM 3076 C C . GLN B 1 21 ? -15.445 70.562 22 1 14.87 21 GLN B C 1
ATOM 3078 O O . GLN B 1 21 ? -16.438 70.062 22.547 1 14.87 21 GLN B O 1
ATOM 3083 N N . PRO B 1 22 ? -16.156 71.562 21.047 1 15.34 22 PRO B N 1
ATOM 3084 C CA . PRO B 1 22 ? -17.422 72.25 21.422 1 15.34 22 PRO B CA 1
ATOM 3085 C C . PRO B 1 22 ? -18.625 71.562 20.766 1 15.34 22 PRO B C 1
ATOM 3087 O O . PRO B 1 22 ? -18.5 70.438 20.188 1 15.34 22 PRO B O 1
ATOM 3090 N N . TYR B 1 23 ? -19.281 72.438 19.781 1 15.22 23 TYR B N 1
ATOM 3091 C CA . TYR B 1 23 ? -20.578 73.125 19.875 1 15.22 23 TYR B CA 1
ATOM 3092 C C . TYR B 1 23 ? -21.656 72.25 19.203 1 15.22 23 TYR B C 1
ATOM 3094 O O . TYR B 1 23 ? -21.375 71.375 18.391 1 15.22 23 TYR B O 1
ATOM 3102 N N . PHE B 1 24 ? -22.891 73 18.859 1 14.83 24 PHE B N 1
ATOM 3103 C CA . PHE B 1 24 ? -24.312 73 19.203 1 14.83 24 PHE B CA 1
ATOM 3104 C C . PHE B 1 24 ? -25.156 72.5 18.047 1 14.83 24 PHE B C 1
ATOM 3106 O O . PHE B 1 24 ? -26.062 71.688 18.25 1 14.83 24 PHE B O 1
ATOM 3113 N N . SER B 1 25 ? -25.078 73.125 16.766 1 14.79 25 SER B N 1
ATOM 3114 C CA . SER B 1 25 ? -26.297 73.875 16.453 1 14.79 25 SER B CA 1
ATOM 3115 C C . SER B 1 25 ? -27.406 72.938 16 1 14.79 25 SER B C 1
ATOM 3117 O O . SER B 1 25 ? -27.156 71.75 15.641 1 14.79 25 SER B O 1
ATOM 3119 N N . SER B 1 26 ? -28.422 73.625 15.234 1 14.59 26 SER B N 1
ATOM 3120 C CA . SER B 1 26 ? -29.844 73.875 15.375 1 14.59 26 SER B CA 1
ATOM 3121 C C . SER B 1 26 ? -30.703 72.938 14.562 1 14.59 26 SER B C 1
ATOM 3123 O O . SER B 1 26 ? -31.609 72.312 15.109 1 14.59 26 SER B O 1
ATOM 3125 N N . LEU B 1 27 ? -31.125 73.375 13.281 1 15.18 27 LEU B N 1
ATOM 3126 C CA . LEU B 1 27 ? -32.5 73.875 13.102 1 15.18 27 LEU B CA 1
ATOM 3127 C C . LEU B 1 27 ? -33.406 72.688 12.625 1 15.18 27 LEU B C 1
ATOM 3129 O O . LEU B 1 27 ? -32.906 71.688 12.117 1 15.18 27 LEU B O 1
ATOM 3133 N N . PRO B 1 28 ? -34.406 73.125 11.594 1 15.7 28 PRO B N 1
ATOM 3134 C CA . PRO B 1 28 ? -35.844 73.125 11.727 1 15.7 28 PRO B CA 1
ATOM 3135 C C . PRO B 1 28 ? -36.531 71.875 11.219 1 15.7 28 PRO B C 1
ATOM 3137 O O . PRO B 1 28 ? -35.906 71.062 10.531 1 15.7 28 PRO B O 1
ATOM 3140 N N . ILE B 1 29 ? -37.906 72 11.211 1 15.05 29 ILE B N 1
ATOM 3141 C CA . ILE B 1 29 ? -39.188 71.312 11.516 1 15.05 29 ILE B CA 1
ATOM 3142 C C . ILE B 1 29 ? -39.719 70.625 10.258 1 15.05 29 ILE B C 1
ATOM 3144 O O . ILE B 1 29 ? -40.156 69.5 10.297 1 15.05 29 ILE B O 1
ATOM 3148 N N . SER B 1 30 ? -39.625 71.312 9 1 15.06 30 SER B N 1
ATOM 3149 C CA . SER B 1 30 ? -41 71.562 8.57 1 15.06 30 SER B CA 1
ATOM 3150 C C . SER B 1 30 ? -41.688 70.312 8.125 1 15.06 30 SER B C 1
ATOM 3152 O O . SER B 1 30 ? -41.031 69.312 7.793 1 15.06 30 SER B O 1
ATOM 3154 N N . LYS B 1 31 ? -42.969 70.562 7.562 1 14.88 31 LYS B N 1
ATOM 3155 C CA . LYS B 1 31 ? -44.375 70.25 7.707 1 14.88 31 LYS B CA 1
ATOM 3156 C C . LYS B 1 31 ? -44.812 69.188 6.707 1 14.88 31 LYS B C 1
ATOM 3158 O O . LYS B 1 31 ? -45.5 68.188 7.062 1 14.88 31 LYS B O 1
ATOM 3163 N N . ASN B 1 32 ? -44.719 69.5 5.355 1 15.31 32 ASN B N 1
ATOM 3164 C CA . ASN B 1 32 ? -46 69.625 4.684 1 15.31 32 ASN B CA 1
ATOM 3165 C C . ASN B 1 32 ? -46.562 68.25 4.32 1 15.31 32 ASN B C 1
ATOM 3167 O O . ASN B 1 32 ? -45.812 67.25 4.18 1 15.31 32 ASN B O 1
ATOM 3171 N N . PHE B 1 33 ? -47.875 68.312 3.809 1 15.3 33 PHE B N 1
ATOM 3172 C CA . PHE B 1 33 ? -49.219 67.75 3.928 1 15.3 33 PHE B CA 1
ATOM 3173 C C . PHE B 1 33 ? -49.406 66.625 2.932 1 15.3 33 PHE B C 1
ATOM 3175 O O . PHE B 1 33 ? -49.812 65.5 3.309 1 15.3 33 PHE B O 1
ATOM 3182 N N . ILE B 1 34 ? -49.594 67 1.601 1 15.71 34 ILE B N 1
ATOM 3183 C CA . ILE B 1 34 ? -50.969 66.938 1.1 1 15.71 34 ILE B CA 1
ATOM 3184 C C . ILE B 1 34 ? -51.219 65.5 0.58 1 15.71 34 ILE B C 1
ATOM 3186 O O . ILE B 1 34 ? -50.312 64.75 0.251 1 15.71 34 ILE B O 1
ATOM 3190 N N . SER B 1 35 ? -52.062 65.5 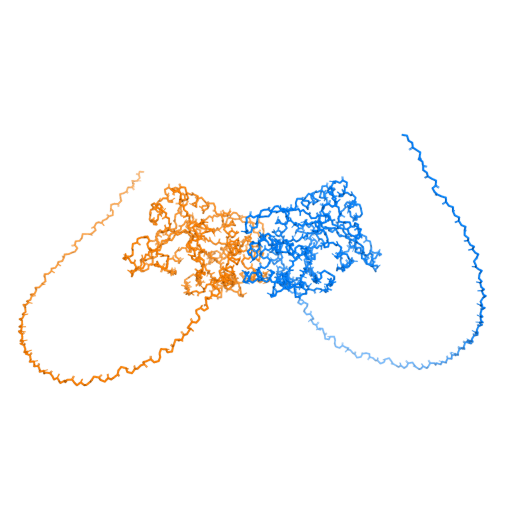-0.591 1 15.23 35 SER B N 1
ATOM 3191 C CA . SER B 1 35 ? -53.469 65.062 -0.765 1 15.23 35 SER B CA 1
ATOM 3192 C C . SER B 1 35 ? -53.562 63.688 -1.385 1 15.23 35 SER B C 1
ATOM 3194 O O . SER B 1 35 ? -54.188 62.781 -0.808 1 15.23 35 SER B O 1
ATOM 3196 N N . PRO B 1 36 ? -54 63.656 -2.793 1 16.66 36 PRO B N 1
ATOM 3197 C CA . PRO B 1 36 ? -55.375 63.25 -3.145 1 16.66 36 PRO B CA 1
ATOM 3198 C C . PRO B 1 36 ? -55.469 61.781 -3.506 1 16.66 36 PRO B C 1
ATOM 3200 O O . PRO B 1 36 ? -54.438 61.125 -3.748 1 16.66 36 PRO B O 1
ATOM 3203 N N . PRO B 1 37 ? -56.625 61.5 -4.273 1 17.25 37 PRO B N 1
ATOM 3204 C CA . PRO B 1 37 ? -57.688 60.5 -4.191 1 17.25 37 PRO B CA 1
ATOM 3205 C C . PRO B 1 37 ? -57.438 59.281 -5.066 1 17.25 37 PRO B C 1
ATOM 3207 O O . PRO B 1 37 ? -57.906 58.188 -4.754 1 17.25 37 PRO B O 1
ATOM 3210 N N . GLY B 1 38 ? -56.625 59.469 -6.191 1 16.59 38 GLY B N 1
ATOM 3211 C CA . GLY B 1 38 ? -57.438 59.125 -7.344 1 16.59 38 GLY B CA 1
ATOM 3212 C C . GLY B 1 38 ? -57.844 57.656 -7.375 1 16.59 38 GLY B C 1
ATOM 3213 O O . GLY B 1 38 ? -57.281 56.844 -6.645 1 16.59 38 GLY B O 1
ATOM 3214 N N . LYS B 1 39 ? -58.375 57.344 -8.664 1 17.92 39 LYS B N 1
ATOM 3215 C CA . LYS B 1 39 ? -59.594 56.688 -9.188 1 17.92 39 LYS B CA 1
ATOM 3216 C C . LYS B 1 39 ? -59.438 55.188 -9.18 1 17.92 39 LYS B C 1
ATOM 3218 O O . LYS B 1 39 ? -58.344 54.656 -9.211 1 17.92 39 LYS B O 1
ATOM 3223 N N . PRO B 1 40 ? -60.656 54.5 -9.672 1 18.09 40 PRO B N 1
ATOM 3224 C CA . PRO B 1 40 ? -61.406 53.312 -9.305 1 18.09 40 PRO B CA 1
ATOM 3225 C C . PRO B 1 40 ? -60.844 52.031 -9.906 1 18.09 40 PRO B C 1
ATOM 3227 O O . PRO B 1 40 ? -60.875 50.969 -9.266 1 18.09 40 PRO B O 1
ATOM 3230 N N . SER B 1 41 ? -60.312 52.094 -11.18 1 17.5 41 SER B N 1
ATOM 3231 C CA . SER B 1 41 ? -61.125 51.344 -12.125 1 17.5 41 SER B CA 1
ATOM 3232 C C . SER B 1 41 ? -61 49.844 -11.914 1 17.5 41 SER B C 1
ATOM 3234 O O . SER B 1 41 ? -60.062 49.375 -11.281 1 17.5 41 SER B O 1
ATOM 3236 N N . PRO B 1 42 ? -61.375 49.062 -13.117 1 18.81 42 PRO B N 1
ATOM 3237 C CA . PRO B 1 42 ? -62.281 47.969 -13.367 1 18.81 42 PRO B CA 1
ATOM 3238 C C . PRO B 1 42 ? -61.656 46.594 -13.086 1 18.81 42 PRO B C 1
ATOM 3240 O O . PRO B 1 42 ? -60.438 46.469 -13.078 1 18.81 42 PRO B O 1
ATOM 3243 N N . MET B 1 43 ? -62.562 45.625 -12.852 1 18.95 43 MET B N 1
ATOM 3244 C CA . MET B 1 43 ? -62.625 44.312 -12.219 1 18.95 43 MET B CA 1
ATOM 3245 C C . MET B 1 43 ? -62 43.25 -13.117 1 18.95 43 MET B C 1
ATOM 3247 O O . MET B 1 43 ? -62.094 42.062 -12.844 1 18.95 43 MET B O 1
ATOM 3251 N N . SER B 1 44 ? -61.062 43.625 -14.039 1 18.12 44 SER B N 1
ATOM 3252 C CA . SER B 1 44 ? -61.062 42.625 -15.109 1 18.12 44 SER B CA 1
ATOM 3253 C C . SER B 1 44 ? -60.844 41.219 -14.562 1 18.12 44 SER B C 1
ATOM 3255 O O . SER B 1 44 ? -60.219 41.031 -13.523 1 18.12 44 SER B O 1
ATOM 3257 N N . LYS B 1 45 ? -61.594 40.219 -15.383 1 19.81 45 LYS B N 1
ATOM 3258 C CA . LYS B 1 45 ? -62 38.844 -15.219 1 19.81 45 LYS B CA 1
ATOM 3259 C C . LYS B 1 45 ? -60.75 37.938 -15 1 19.81 45 LYS B C 1
ATOM 3261 O O . LYS B 1 45 ? -59.719 38.156 -15.625 1 19.81 45 LYS B O 1
ATOM 3266 N N . PRO B 1 46 ? -60.875 37.062 -14.016 1 20.2 46 PRO B N 1
ATOM 3267 C CA . PRO B 1 46 ? -59.781 36.188 -13.508 1 20.2 46 PRO B CA 1
ATOM 3268 C C . PRO B 1 46 ? -59.344 35.156 -14.531 1 20.2 46 PRO B C 1
ATOM 3270 O O . PRO B 1 46 ? -60.156 34.312 -14.953 1 20.2 46 PRO B O 1
ATOM 3273 N N . ALA B 1 47 ? -58.781 35.656 -15.727 1 19.36 47 ALA B N 1
ATOM 3274 C CA . ALA B 1 47 ? -58.531 34.594 -16.688 1 19.36 47 ALA B CA 1
ATOM 3275 C C . ALA B 1 47 ? -57.969 33.344 -16 1 19.36 47 ALA B C 1
ATOM 3277 O O . ALA B 1 47 ? -57.125 33.438 -15.102 1 19.36 47 ALA B O 1
ATOM 3278 N N . ALA B 1 48 ? -58.688 32.188 -16.266 1 21.7 48 ALA B N 1
ATOM 3279 C CA . ALA B 1 48 ? -58.656 30.812 -15.828 1 21.7 48 ALA B CA 1
ATOM 3280 C C . ALA B 1 48 ? -57.25 30.219 -16.062 1 21.7 48 ALA B C 1
ATOM 3282 O O . ALA B 1 48 ? -56.812 30.062 -17.203 1 21.7 48 ALA B O 1
ATOM 3283 N N . GLY B 1 49 ? -56.25 30.641 -15.383 1 18.42 49 GLY B N 1
ATOM 3284 C CA . GLY B 1 49 ? -54.938 30.109 -15.617 1 18.42 49 GLY B CA 1
ATOM 3285 C C . GLY B 1 49 ? -54.906 28.578 -15.672 1 18.42 49 GLY B C 1
ATOM 3286 O O . GLY B 1 49 ? -55.531 27.922 -14.828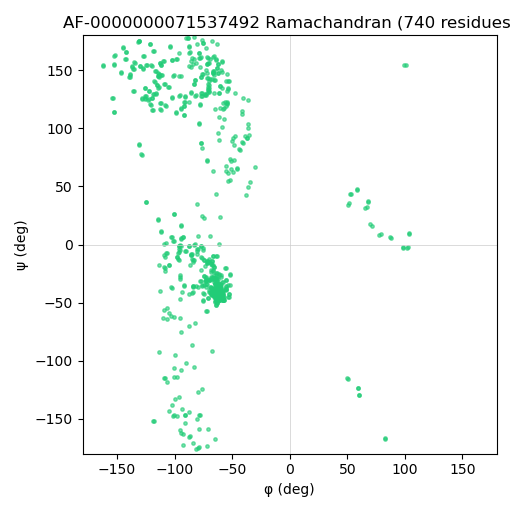 1 18.42 49 GLY B O 1
ATOM 3287 N N . ASN B 1 50 ? -55.031 28.062 -16.969 1 21.36 50 ASN B N 1
ATOM 3288 C CA . ASN B 1 50 ? -54.812 26.656 -17.297 1 21.36 50 ASN B CA 1
ATOM 3289 C C . ASN B 1 50 ? -53.656 26.078 -16.469 1 21.36 50 ASN B C 1
ATOM 3291 O O . ASN B 1 50 ? -52.531 26.578 -16.516 1 21.36 50 ASN B O 1
ATOM 3295 N N . ARG B 1 51 ? -54.031 25.516 -15.328 1 20.06 51 ARG B N 1
ATOM 3296 C CA . ARG B 1 51 ? -53.125 24.812 -14.445 1 20.06 51 ARG B CA 1
ATOM 3297 C C . ARG B 1 51 ? -52.406 23.703 -15.195 1 20.06 51 ARG B C 1
ATOM 3299 O O . ARG B 1 51 ? -53.031 22.719 -15.609 1 20.06 51 ARG B O 1
ATOM 3306 N N . LEU B 1 52 ? -51.562 24.094 -16.25 1 20.41 52 LEU B N 1
ATOM 3307 C CA . LEU B 1 52 ? -50.688 23.047 -16.719 1 20.41 52 LEU B CA 1
ATOM 3308 C C . LEU B 1 52 ? -50.062 22.266 -15.555 1 20.41 52 LEU B C 1
ATOM 3310 O O . LEU B 1 52 ? -49.375 22.844 -14.734 1 20.41 52 LEU B O 1
ATOM 3314 N N . PHE B 1 53 ? -50.875 21.328 -15.055 1 21.7 53 PHE B N 1
ATOM 3315 C CA . PHE B 1 53 ? -50.344 20.406 -14.055 1 21.7 53 PHE B CA 1
ATOM 3316 C C . PHE B 1 53 ? -49.031 19.781 -14.539 1 21.7 53 PHE B C 1
ATOM 3318 O O . PHE B 1 53 ? -49.031 19 -15.492 1 21.7 53 PHE B O 1
ATOM 3325 N N . SER B 1 54 ? -48 20.562 -14.703 1 23.52 54 SER B N 1
ATOM 3326 C CA . SER B 1 54 ? -46.719 19.891 -14.969 1 23.52 54 SER B CA 1
ATOM 3327 C C . SER B 1 54 ? -46.469 18.766 -13.977 1 23.52 54 SER B C 1
ATOM 3329 O O . SER B 1 54 ? -46.469 19 -12.766 1 23.52 54 SER B O 1
ATOM 3331 N N . ILE B 1 55 ? -46.969 17.594 -14.234 1 24.45 55 ILE B N 1
ATOM 3332 C CA . ILE B 1 55 ? -46.562 16.406 -13.484 1 24.45 55 ILE B CA 1
ATOM 3333 C C . ILE B 1 55 ? -45.062 16.375 -13.344 1 24.45 55 ILE B C 1
ATOM 3335 O O . ILE B 1 55 ? -44.344 16.234 -14.336 1 24.45 55 ILE B O 1
ATOM 3339 N N . MET B 1 56 ? -44.5 17.297 -12.656 1 24.67 56 MET B N 1
ATOM 3340 C CA . MET B 1 56 ? -43.094 17.125 -12.328 1 24.67 56 MET B CA 1
ATOM 3341 C C . MET B 1 56 ? -42.844 15.75 -11.703 1 24.67 56 MET B C 1
ATOM 3343 O O . MET B 1 56 ? -43.375 15.445 -10.633 1 24.67 56 MET B O 1
ATOM 3347 N N . SER B 1 57 ? -42.906 14.672 -12.5 1 26.48 57 SER B N 1
ATOM 3348 C CA . SER B 1 57 ? -42.406 13.391 -12 1 26.48 57 SER B CA 1
ATOM 3349 C C . SER B 1 57 ? -41.125 13.57 -11.211 1 26.48 57 SER B C 1
ATOM 3351 O O . SER B 1 57 ? -40.156 14.125 -11.727 1 26.48 57 SER B O 1
ATOM 3353 N N . THR B 1 58 ? -41.25 13.812 -10.039 1 24.3 58 THR B N 1
ATOM 3354 C CA . THR B 1 58 ? -40.125 13.789 -9.117 1 24.3 58 THR B CA 1
ATOM 3355 C C . THR B 1 58 ? -39.375 12.461 -9.188 1 24.3 58 THR B C 1
ATOM 3357 O O . THR B 1 58 ? -39.844 11.453 -8.664 1 24.3 58 THR B O 1
ATOM 3360 N N . ALA B 1 59 ? -38.906 12.023 -10.391 1 29.28 59 ALA B N 1
ATOM 3361 C CA . ALA B 1 59 ? -37.906 10.945 -10.32 1 29.28 59 ALA B CA 1
ATOM 3362 C C . ALA B 1 59 ? -36.969 11.141 -9.125 1 29.28 59 ALA B C 1
ATOM 3364 O O . ALA B 1 59 ? -36.344 12.188 -8.992 1 29.28 59 ALA B O 1
ATOM 3365 N N . GLN B 1 60 ? -37.406 10.555 -8.133 1 30.22 60 GLN B N 1
ATOM 3366 C CA . GLN B 1 60 ? -36.5 10.477 -6.992 1 30.22 60 GLN B CA 1
ATOM 3367 C C . GLN B 1 60 ? -35.062 10.297 -7.449 1 30.22 60 GLN B C 1
ATOM 3369 O O . GLN B 1 60 ? -34.75 9.461 -8.305 1 30.22 60 GLN B O 1
ATOM 3374 N N . PRO B 1 61 ? -34.281 11.258 -7.48 1 33.53 61 PRO B N 1
ATOM 3375 C CA . PRO B 1 61 ? -32.906 11.008 -7.938 1 33.53 61 PRO B CA 1
ATOM 3376 C C . PRO B 1 61 ? -32.312 9.695 -7.398 1 33.53 61 PRO B C 1
ATOM 3378 O O . PRO B 1 61 ? -32.688 9.258 -6.305 1 33.53 61 PRO B O 1
ATOM 3381 N N . PRO B 1 62 ? -32.062 8.68 -8.258 1 35.44 62 PRO B N 1
ATOM 3382 C CA . PRO B 1 62 ? -31.422 7.43 -7.82 1 35.44 62 PRO B CA 1
ATOM 3383 C C . PRO B 1 62 ? -30.344 7.648 -6.754 1 35.44 62 PRO B C 1
ATOM 3385 O O . PRO B 1 62 ? -29.172 7.875 -7.082 1 35.44 62 PRO B O 1
ATOM 3388 N N . ASN B 1 63 ? -30.531 8.32 -5.754 1 35.56 63 ASN B N 1
ATOM 3389 C CA . ASN B 1 63 ? -29.734 8.672 -4.582 1 35.56 63 ASN B CA 1
ATOM 3390 C C . ASN B 1 63 ? -29.141 7.434 -3.918 1 35.56 63 ASN B C 1
ATOM 3392 O O . ASN B 1 63 ? -28.328 7.547 -3.006 1 35.56 63 ASN B O 1
ATOM 3396 N N . GLY B 1 64 ? -29.766 6.312 -4.086 1 36.62 64 GLY B N 1
ATOM 3397 C CA . GLY B 1 64 ? -29.25 5.145 -3.389 1 36.62 64 GLY B CA 1
ATOM 3398 C C . GLY B 1 64 ? -27.938 4.637 -3.949 1 36.62 64 GLY B C 1
ATOM 3399 O O . GLY B 1 64 ? -27.078 4.172 -3.201 1 36.62 64 GLY B O 1
ATOM 3400 N N . LEU B 1 65 ? -27.875 4.531 -5.23 1 41.34 65 LEU B N 1
ATOM 3401 C CA . LEU B 1 65 ? -26.688 4.012 -5.902 1 41.34 65 LEU B CA 1
ATOM 3402 C C . LEU B 1 65 ? -25.5 4.945 -5.703 1 41.34 65 LEU B C 1
ATOM 3404 O O . LEU B 1 65 ? -24.359 4.492 -5.625 1 41.34 65 LEU B O 1
ATOM 3408 N N . GLN B 1 66 ? -25.734 6.25 -5.715 1 44 66 GLN B N 1
ATOM 3409 C CA . GLN B 1 66 ? -24.656 7.207 -5.461 1 44 66 GLN B CA 1
ATOM 3410 C C . GLN B 1 66 ? -24.062 7.004 -4.07 1 44 66 GLN B C 1
ATOM 3412 O O . GLN B 1 66 ? -22.844 7.109 -3.893 1 44 66 GLN B O 1
ATOM 3417 N N . GLY B 1 67 ? -24.969 6.73 -3.092 1 47.38 67 GLY B N 1
ATOM 3418 C CA . GLY B 1 67 ? -24.531 6.535 -1.721 1 47.38 67 GLY B CA 1
ATOM 3419 C C . GLY B 1 67 ? -23.641 5.316 -1.549 1 47.38 67 GLY B C 1
ATOM 3420 O O . GLY B 1 67 ? -22.609 5.375 -0.864 1 47.38 67 GLY B O 1
ATOM 3421 N N . SER B 1 68 ? -24.109 4.23 -2.199 1 49.09 68 SER B N 1
ATOM 3422 C CA . SER B 1 68 ? -23.359 2.982 -2.061 1 49.09 68 SER B CA 1
ATOM 3423 C C . SER B 1 68 ? -22.016 3.064 -2.77 1 49.09 68 SER B C 1
ATOM 3425 O O . SER B 1 68 ? -21.016 2.535 -2.277 1 49.09 68 SER B O 1
ATOM 3427 N N . ARG B 1 69 ? -22.031 3.719 -4.023 1 50.59 69 ARG B N 1
ATOM 3428 C CA . ARG B 1 69 ? -20.812 3.873 -4.812 1 50.59 69 ARG B CA 1
ATOM 3429 C C . ARG B 1 69 ? -19.719 4.562 -3.998 1 50.59 69 ARG B C 1
ATOM 3431 O O . ARG B 1 69 ? -18.547 4.16 -4.051 1 50.59 69 ARG B O 1
ATOM 3438 N N . VAL B 1 70 ? -20.281 5.406 -3.107 1 59.16 70 VAL B N 1
ATOM 3439 C CA . VAL B 1 70 ? -19.375 6.262 -2.359 1 59.16 70 VAL B CA 1
ATOM 3440 C C . VAL B 1 70 ? -18.828 5.508 -1.144 1 59.16 70 VAL B C 1
ATOM 3442 O O . VAL B 1 70 ? -17.688 5.723 -0.724 1 59.16 70 VAL B O 1
ATOM 3445 N N . LYS B 1 71 ? -19.516 4.402 -0.87 1 66.81 71 LYS B N 1
ATOM 3446 C CA . LYS B 1 71 ? -19.141 3.754 0.384 1 66.81 71 LYS B CA 1
ATOM 3447 C C . LYS B 1 71 ? -17.938 2.844 0.193 1 66.81 71 LYS B C 1
ATOM 3449 O O . LYS B 1 71 ? -17.016 2.836 1.021 1 66.81 71 LYS B O 1
ATOM 3454 N N . GLY B 1 72 ? -17.906 2.068 -0.984 1 71.06 72 GLY B N 1
ATOM 3455 C CA . GLY B 1 72 ? -16.781 1.185 -1.229 1 71.06 72 GLY B CA 1
ATOM 3456 C C . GLY B 1 72 ? -15.477 1.928 -1.435 1 71.06 72 GLY B C 1
ATOM 3457 O O . GLY B 1 72 ? -14.453 1.583 -0.831 1 71.06 72 GLY B O 1
ATOM 3458 N N . ALA B 1 73 ? -15.516 2.877 -2.15 1 85.88 73 ALA B N 1
ATOM 3459 C CA . ALA B 1 73 ? -14.352 3.713 -2.422 1 85.88 73 ALA B CA 1
ATOM 3460 C C . ALA B 1 73 ? -13.859 4.398 -1.15 1 85.88 73 ALA B C 1
ATOM 3462 O O . ALA B 1 73 ? -12.648 4.496 -0.919 1 85.88 73 ALA B O 1
ATOM 3463 N N . GLU B 1 74 ? -14.742 4.668 -0.329 1 89.5 74 GLU B N 1
ATOM 3464 C CA . GLU B 1 74 ? -14.359 5.336 0.912 1 89.5 74 GLU B CA 1
ATOM 3465 C C . GLU B 1 74 ? -13.688 4.367 1.876 1 89.5 74 GLU B C 1
ATOM 3467 O O . GLU B 1 74 ? -12.727 4.73 2.559 1 89.5 74 GLU B O 1
ATOM 3472 N N . SER B 1 75 ? -14.258 3.174 1.946 1 91.69 75 SER B N 1
ATOM 3473 C CA . SER B 1 75 ? -13.648 2.174 2.816 1 91.69 75 SER B CA 1
ATOM 3474 C C . SER B 1 75 ? -12.195 1.913 2.428 1 91.69 75 SER B C 1
ATOM 3476 O O . SER B 1 75 ? -11.32 1.814 3.293 1 91.69 75 SER B O 1
ATOM 3478 N N . PHE B 1 76 ? -11.953 1.814 1.159 1 95.69 76 PHE B N 1
ATOM 3479 C CA . PHE B 1 76 ? -10.594 1.599 0.683 1 95.69 76 PHE B CA 1
ATOM 3480 C C . PHE B 1 76 ? -9.703 2.789 1.023 1 95.69 76 PHE B C 1
ATOM 3482 O O . PHE B 1 76 ? -8.594 2.617 1.528 1 95.69 76 PHE B O 1
ATOM 3489 N N . LEU B 1 77 ? -10.188 3.988 0.74 1 95.75 77 LEU B N 1
ATOM 3490 C CA . LEU B 1 77 ? -9.461 5.207 1.093 1 95.75 77 LEU B CA 1
ATOM 3491 C C . LEU B 1 77 ? -9.086 5.207 2.57 1 95.75 77 LEU B C 1
ATOM 3493 O O . LEU B 1 77 ? -7.938 5.488 2.924 1 95.75 77 LEU B O 1
ATOM 3497 N N . ARG B 1 78 ? -9.977 4.801 3.428 1 94.75 78 ARG B N 1
ATOM 3498 C CA . ARG B 1 78 ? -9.742 4.789 4.867 1 94.75 78 ARG B CA 1
ATOM 3499 C C . ARG B 1 78 ? -8.695 3.746 5.246 1 94.75 78 ARG B C 1
ATOM 3501 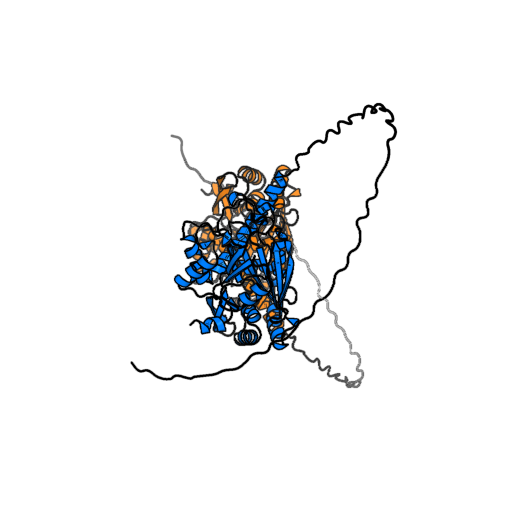O O . ARG B 1 78 ? -7.898 3.963 6.16 1 94.75 78 ARG B O 1
ATOM 3508 N N . ASN B 1 79 ? -8.742 2.648 4.555 1 96.56 79 ASN B N 1
ATOM 3509 C CA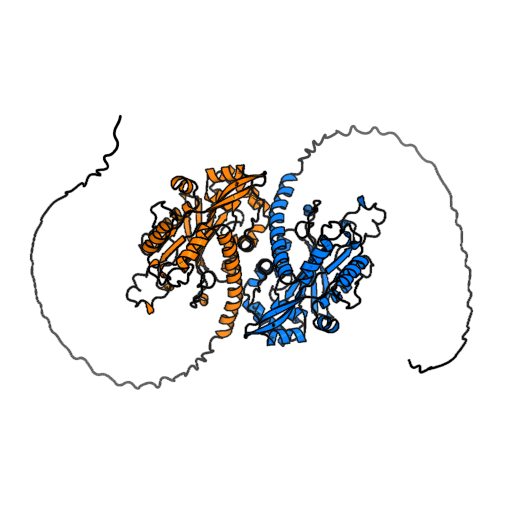 . ASN B 1 79 ? -7.723 1.634 4.812 1 96.56 79 ASN B CA 1
ATOM 3510 C C . ASN B 1 79 ? -6.328 2.135 4.453 1 96.56 79 ASN B C 1
ATOM 3512 O O . ASN B 1 79 ? -5.355 1.828 5.145 1 96.56 79 ASN B O 1
ATOM 3516 N N . VAL B 1 80 ? -6.266 2.861 3.371 1 98.06 80 VAL B N 1
ATOM 3517 C CA . VAL B 1 80 ? -4.984 3.424 2.961 1 98.06 80 VAL B CA 1
ATOM 3518 C C . VAL B 1 80 ? -4.512 4.449 3.992 1 98.06 80 VAL B C 1
ATOM 3520 O O . VAL B 1 80 ? -3.355 4.422 4.414 1 98.06 80 VAL B O 1
ATOM 3523 N N . LEU B 1 81 ? -5.441 5.289 4.445 1 97.88 81 LEU B N 1
ATOM 3524 C CA . LEU B 1 81 ? -5.105 6.277 5.465 1 97.88 81 LEU B CA 1
ATOM 3525 C C . LEU B 1 81 ? -4.676 5.602 6.762 1 97.88 81 LEU B C 1
ATOM 3527 O O . LEU B 1 81 ? -3.752 6.066 7.434 1 97.88 81 LEU B O 1
ATOM 3531 N N . ALA B 1 82 ? -5.348 4.555 7.074 1 98 82 ALA B N 1
ATOM 3532 C CA . ALA B 1 82 ? -5.004 3.803 8.281 1 98 82 ALA B CA 1
ATOM 3533 C C . ALA B 1 82 ? -3.586 3.244 8.188 1 98 82 ALA B C 1
ATOM 3535 O O . ALA B 1 82 ? -2.848 3.242 9.172 1 98 82 ALA B O 1
ATOM 3536 N N . SER B 1 83 ? -3.238 2.787 7.043 1 98.56 83 SER B N 1
ATOM 3537 C CA . SER B 1 83 ? -1.891 2.262 6.855 1 98.56 83 SER B CA 1
ATOM 3538 C C . SER B 1 83 ? -0.847 3.369 6.945 1 98.56 83 SER B C 1
ATOM 3540 O O . SER B 1 83 ? 0.208 3.188 7.555 1 98.56 83 SER B O 1
ATOM 3542 N N . MET B 1 84 ? -1.132 4.469 6.324 1 98.69 84 MET B N 1
ATOM 3543 C CA . MET B 1 84 ? -0.236 5.621 6.418 1 98.69 84 MET B CA 1
ATOM 3544 C C . MET B 1 84 ? -0.06 6.051 7.871 1 98.69 84 MET B C 1
ATOM 3546 O O . MET B 1 84 ? 1.056 6.344 8.305 1 98.69 84 MET B O 1
ATOM 3550 N N . GLU B 1 85 ? -1.155 6.059 8.602 1 98.62 85 GLU B N 1
ATOM 3551 C CA . GLU B 1 85 ? -1.112 6.438 10.016 1 98.62 85 GLU B CA 1
ATOM 3552 C C . GLU B 1 85 ? -0.281 5.449 10.828 1 98.62 85 GLU B C 1
ATOM 3554 O O . GLU B 1 85 ? 0.476 5.848 11.711 1 98.62 85 GLU B O 1
ATOM 3559 N N . ALA B 1 86 ? -0.459 4.18 10.516 1 98.31 86 ALA B N 1
ATOM 3560 C CA . ALA B 1 86 ? 0.287 3.156 11.25 1 98.31 86 ALA B CA 1
ATOM 3561 C C . ALA B 1 86 ? 1.791 3.34 11.062 1 98.31 86 ALA B C 1
ATOM 3563 O O . ALA B 1 86 ? 2.557 3.227 12.023 1 98.31 86 ALA B O 1
ATOM 3564 N N . VAL B 1 87 ? 2.209 3.566 9.867 1 98.12 87 VAL B N 1
ATOM 3565 C CA . VAL B 1 87 ? 3.615 3.83 9.586 1 98.12 87 VAL B CA 1
ATOM 3566 C C . VAL B 1 87 ? 4.078 5.055 10.375 1 98.12 87 VAL B C 1
ATOM 3568 O O . VAL B 1 87 ? 5.125 5.02 11.023 1 98.12 87 VAL B O 1
ATOM 3571 N N . TYR B 1 88 ? 3.312 6.082 10.344 1 98.44 88 TYR B N 1
ATOM 3572 C CA . TYR B 1 88 ? 3.582 7.336 11.039 1 98.44 88 TYR B CA 1
ATOM 3573 C C . TYR B 1 88 ? 3.73 7.113 12.539 1 98.44 88 TYR B C 1
ATOM 3575 O O . TYR B 1 88 ? 4.703 7.562 13.148 1 98.44 88 TYR B O 1
ATOM 3583 N N . LEU B 1 89 ? 2.807 6.387 13.094 1 98.19 89 LEU B N 1
ATOM 3584 C CA . LEU B 1 89 ? 2.793 6.215 14.539 1 98.19 89 LEU B CA 1
ATOM 3585 C C . LEU B 1 89 ? 3.924 5.293 14.992 1 98.19 89 LEU B C 1
ATOM 3587 O O . LEU B 1 89 ? 4.48 5.469 16.078 1 98.19 89 LEU B O 1
ATOM 3591 N N . ARG B 1 90 ? 4.285 4.402 14.195 1 97.19 90 ARG B N 1
ATOM 3592 C CA . ARG B 1 90 ? 5.398 3.516 14.523 1 97.19 90 ARG B CA 1
ATOM 3593 C C . ARG B 1 90 ? 6.711 4.289 14.586 1 97.19 90 ARG B C 1
ATOM 3595 O O . ARG B 1 90 ? 7.594 3.959 15.383 1 97.19 90 ARG B O 1
ATOM 3602 N N . ARG B 1 91 ? 6.797 5.309 13.852 1 96.31 91 ARG B N 1
ATOM 3603 C CA . ARG B 1 91 ? 8.055 6.035 13.711 1 96.31 91 ARG B CA 1
ATOM 3604 C C . ARG B 1 91 ? 8.102 7.234 14.648 1 96.31 91 ARG B C 1
ATOM 3606 O O . ARG B 1 91 ? 9.141 7.883 14.789 1 96.31 91 ARG B O 1
ATOM 3613 N N . ASN B 1 92 ? 6.996 7.562 15.211 1 97.56 92 ASN B N 1
ATOM 3614 C CA . ASN B 1 92 ? 6.895 8.789 15.992 1 97.56 92 ASN B CA 1
ATOM 3615 C C . ASN B 1 92 ? 6.25 8.531 17.359 1 97.56 92 ASN B C 1
ATOM 3617 O O . ASN B 1 92 ? 5.066 8.797 17.547 1 97.56 92 ASN B O 1
ATOM 3621 N N . PRO B 1 93 ? 7.031 8.141 18.359 1 97 93 PRO B N 1
ATOM 3622 C CA . PRO B 1 93 ? 6.496 7.824 19.688 1 97 93 PRO B CA 1
ATOM 3623 C C . PRO B 1 93 ? 5.801 9.016 20.344 1 97 93 PRO B C 1
ATOM 3625 O O . PRO B 1 93 ? 4.828 8.836 21.078 1 97 93 PRO B O 1
ATOM 3628 N N . THR B 1 94 ? 6.289 10.203 20.094 1 97.38 94 THR B N 1
ATOM 3629 C CA . THR B 1 94 ? 5.645 11.391 20.656 1 97.38 94 THR B CA 1
ATOM 3630 C C . THR B 1 94 ? 4.211 11.516 20.141 1 97.38 94 THR B C 1
ATOM 3632 O O . THR B 1 94 ? 3.287 11.734 20.938 1 97.38 94 THR B O 1
ATOM 3635 N N . ALA B 1 95 ? 4.051 11.375 18.875 1 98 95 ALA B N 1
ATOM 3636 C CA . ALA B 1 95 ? 2.707 11.461 18.312 1 98 95 ALA B CA 1
ATOM 3637 C C . ALA B 1 95 ? 1.794 10.383 18.906 1 98 95 ALA B C 1
ATOM 3639 O O . ALA B 1 95 ? 0.649 10.664 19.266 1 98 95 ALA B O 1
ATOM 3640 N N . LYS B 1 96 ? 2.283 9.18 18.969 1 97.75 96 LYS B N 1
ATOM 3641 C CA . LYS B 1 96 ? 1.512 8.07 19.531 1 97.75 96 LYS B CA 1
ATOM 3642 C C . LYS B 1 96 ? 1.091 8.367 20.969 1 97.75 96 LYS B C 1
ATOM 3644 O O . LYS B 1 96 ? -0.074 8.188 21.328 1 97.75 96 LYS B O 1
ATOM 3649 N N . SER B 1 97 ? 2.027 8.828 21.719 1 97.75 97 SER B N 1
ATOM 3650 C CA . SER B 1 97 ? 1.775 9.109 23.125 1 97.75 97 SER B CA 1
ATOM 3651 C C . SER B 1 97 ? 0.776 10.25 23.297 1 97.75 97 SER B C 1
ATOM 3653 O O . SER B 1 97 ? -0.087 10.203 24.172 1 97.75 97 SER B O 1
ATOM 3655 N N . VAL B 1 98 ? 0.941 11.25 22.531 1 97.69 98 VAL B N 1
ATOM 3656 C CA . VAL B 1 98 ? 0.057 12.406 22.625 1 97.69 98 VAL B CA 1
ATOM 3657 C C . VAL B 1 98 ? -1.374 11.992 22.281 1 97.69 98 VAL B C 1
ATOM 3659 O O . VAL B 1 98 ? -2.32 12.406 22.969 1 97.69 98 VAL B O 1
ATOM 3662 N N . LEU B 1 99 ? -1.545 11.188 21.219 1 96.81 99 LEU B N 1
ATOM 3663 C CA . LEU B 1 99 ? -2.871 10.688 20.875 1 96.81 99 LEU B CA 1
ATOM 3664 C C . LEU B 1 99 ? -3.475 9.898 22.031 1 96.81 99 LEU B C 1
ATOM 3666 O O . LEU B 1 99 ? -4.652 10.062 22.359 1 96.81 99 LEU B O 1
ATOM 3670 N N . GLU B 1 100 ? -2.684 9.133 22.672 1 95.44 100 GLU B N 1
ATOM 3671 C CA . GLU B 1 100 ? -3.15 8.336 23.797 1 95.44 100 GLU B CA 1
ATOM 3672 C C . GLU B 1 100 ? -3.514 9.219 25 1 95.44 100 GLU B C 1
ATOM 3674 O O . GLU B 1 100 ? -4.523 8.992 25.656 1 95.44 100 GLU B O 1
ATOM 3679 N N . LEU B 1 101 ? -2.691 10.172 25.234 1 95.5 101 LEU B N 1
ATOM 3680 C CA . LEU B 1 101 ? -2.928 11.094 26.328 1 95.5 101 LEU B CA 1
ATOM 3681 C C . LEU B 1 101 ? -4.242 11.844 26.141 1 95.5 101 LEU B C 1
ATOM 3683 O O . LEU B 1 101 ? -5.039 11.953 27.078 1 95.5 101 LEU B O 1
ATOM 3687 N N . VAL B 1 102 ? -4.438 12.328 24.969 1 95.94 102 VAL B N 1
ATOM 3688 C CA . VAL B 1 102 ? -5.641 13.102 24.688 1 95.94 102 VAL B CA 1
ATOM 3689 C C . VAL B 1 102 ? -6.871 12.203 24.812 1 95.94 102 VAL B C 1
ATOM 3691 O O . VAL B 1 102 ? -7.891 12.609 25.375 1 95.94 102 VAL B O 1
ATOM 3694 N N . ARG B 1 103 ? -6.785 10.977 24.344 1 93.31 103 ARG B N 1
ATOM 3695 C CA . ARG B 1 103 ? -7.891 10.031 24.422 1 93.31 103 ARG B CA 1
ATOM 3696 C C . ARG B 1 103 ? -8.234 9.695 25.859 1 93.31 103 ARG B C 1
ATOM 3698 O O . ARG B 1 103 ? -9.383 9.383 26.172 1 93.31 103 ARG B O 1
ATOM 3705 N N . SER B 1 104 ? -7.305 9.766 26.672 1 92 104 SER B N 1
ATOM 3706 C CA . SER B 1 104 ? -7.48 9.352 28.047 1 92 104 SER B CA 1
ATOM 3707 C C . SER B 1 104 ? -8.289 10.375 28.844 1 92 104 SER B C 1
ATOM 3709 O O . SER B 1 104 ? -8.789 10.078 29.922 1 92 104 SER B O 1
ATOM 3711 N N . VAL B 1 105 ? -8.398 11.469 28.219 1 91.81 105 VAL B N 1
ATOM 3712 C CA . VAL B 1 105 ? -9.141 12.516 28.906 1 91.81 105 VAL B CA 1
ATOM 3713 C C . VAL B 1 105 ? -10.617 12.445 28.516 1 91.81 105 VAL B C 1
ATOM 3715 O O . VAL B 1 105 ? -10.977 12.742 27.375 1 91.81 105 VAL B O 1
ATOM 3718 N N . HIS B 1 106 ? -11.562 12.062 29.422 1 79.69 106 HIS B N 1
ATOM 3719 C CA . HIS B 1 106 ? -13.016 12.047 29.359 1 79.69 106 HIS B CA 1
ATOM 3720 C C . HIS B 1 106 ? -13.508 11.344 28.109 1 79.69 106 HIS B C 1
ATOM 3722 O O . HIS B 1 106 ? -14.453 11.812 27.453 1 79.69 106 HIS B O 1
ATOM 3728 N N . GLY B 1 107 ? -12.859 10.383 27.719 1 73.38 107 GLY B N 1
ATOM 3729 C CA . GLY B 1 107 ? -13.344 9.57 26.609 1 73.38 107 GLY B CA 1
ATOM 3730 C C . GLY B 1 107 ? -13.398 10.32 25.297 1 73.38 107 GLY B C 1
ATOM 3731 O O . GLY B 1 107 ? -14.273 10.062 24.453 1 73.38 107 GLY B O 1
ATOM 3732 N N . ASP B 1 108 ? -12.641 11.172 25.031 1 76.12 108 ASP B N 1
ATOM 3733 C CA . ASP B 1 108 ? -12.578 11.953 23.812 1 76.12 108 ASP B CA 1
ATOM 3734 C C . ASP B 1 108 ? -12.328 11.055 22.594 1 76.12 108 ASP B C 1
ATOM 3736 O O . ASP B 1 108 ? -11.562 10.094 22.672 1 76.12 108 ASP B O 1
ATOM 3740 N N . THR B 1 109 ? -13.117 11.398 21.562 1 88.94 109 THR B N 1
ATOM 3741 C CA . THR B 1 109 ? -12.844 10.883 20.219 1 88.94 109 THR B CA 1
ATOM 3742 C C . THR B 1 109 ? -12.031 11.883 19.406 1 88.94 109 THR B C 1
ATOM 3744 O O . THR B 1 109 ? -12.352 13.078 19.391 1 88.94 109 THR B O 1
ATOM 3747 N N . ILE B 1 110 ? -11.008 11.422 18.891 1 95.06 110 ILE B N 1
ATOM 3748 C CA . ILE B 1 110 ? -10.125 12.32 18.156 1 95.06 110 ILE B CA 1
ATOM 3749 C C . ILE B 1 110 ? -10.539 12.344 16.688 1 95.06 110 ILE B C 1
ATOM 3751 O O . ILE B 1 110 ? -10.703 11.297 16.062 1 95.06 110 ILE B O 1
ATOM 3755 N N . CYS B 1 111 ? -10.734 13.555 16.203 1 94.88 111 CYS B N 1
ATOM 3756 C CA . CYS B 1 111 ? -10.906 13.797 14.773 1 94.88 111 CYS B CA 1
ATOM 3757 C C . CYS B 1 111 ? -9.68 14.5 14.188 1 94.88 111 CYS B C 1
ATOM 3759 O O . CYS B 1 111 ? -9.125 15.398 14.812 1 94.88 111 CYS B O 1
ATOM 3761 N N . TYR B 1 112 ? -9.328 14.055 13.055 1 97.38 112 TYR B N 1
ATOM 3762 C CA . TYR B 1 112 ? -8.203 14.711 12.398 1 97.38 112 TYR B CA 1
ATOM 3763 C C . TYR B 1 112 ? -8.664 15.922 11.602 1 97.38 112 TYR B C 1
ATOM 3765 O O . TYR B 1 112 ? -9.625 15.836 10.828 1 97.38 112 TYR B O 1
ATOM 3773 N N . ASP B 1 113 ? -7.969 17 11.844 1 97.62 113 ASP B N 1
ATOM 3774 C CA . ASP B 1 113 ? -8.195 18.219 11.062 1 97.62 113 ASP B CA 1
ATOM 3775 C C . ASP B 1 113 ? -7.648 18.062 9.641 1 97.62 113 ASP B C 1
ATOM 3777 O O . ASP B 1 113 ? -8.352 18.328 8.664 1 97.62 113 ASP B O 1
ATOM 3781 N N . HIS B 1 114 ? -6.406 17.766 9.562 1 98.44 114 HIS B N 1
ATOM 3782 C CA . HIS B 1 114 ? -5.742 17.531 8.281 1 98.44 114 HIS B CA 1
ATOM 3783 C C . HIS B 1 114 ? -4.559 16.594 8.438 1 98.44 114 HIS B C 1
ATOM 3785 O O . HIS B 1 114 ? -4.113 16.328 9.562 1 98.44 114 HIS B O 1
ATOM 3791 N N . ILE B 1 115 ? -4.109 16.031 7.332 1 98.81 115 ILE B N 1
ATOM 3792 C CA . ILE B 1 115 ? -2.854 15.305 7.223 1 98.81 115 ILE B CA 1
ATOM 3793 C C . ILE B 1 115 ? -1.946 15.977 6.195 1 98.81 115 ILE B C 1
ATOM 3795 O O . ILE B 1 115 ? -2.428 16.672 5.293 1 98.81 115 ILE B O 1
ATOM 3799 N N . ALA B 1 116 ? -0.62 15.789 6.375 1 98.81 116 ALA B N 1
ATOM 3800 C CA . ALA B 1 116 ? 0.29 16.562 5.527 1 98.81 116 ALA B CA 1
ATOM 3801 C C . ALA B 1 116 ? 1.41 15.672 4.984 1 98.81 116 ALA B C 1
ATOM 3803 O O . ALA B 1 116 ? 1.836 14.727 5.648 1 98.81 116 ALA B O 1
ATOM 3804 N N . PHE B 1 117 ? 1.894 16.078 3.777 1 98.88 117 PHE B N 1
ATOM 3805 C CA . PHE B 1 117 ? 2.969 15.367 3.096 1 98.88 117 PHE B CA 1
ATOM 3806 C C . PHE B 1 117 ? 3.979 16.344 2.51 1 98.88 117 PHE B C 1
ATOM 3808 O O . PHE B 1 117 ? 3.633 17.484 2.182 1 98.88 117 PHE B O 1
ATOM 3815 N N . ARG B 1 118 ? 5.207 15.867 2.385 1 98.81 118 ARG B N 1
ATOM 3816 C CA . ARG B 1 118 ? 6.27 16.578 1.684 1 98.81 118 ARG B CA 1
ATOM 3817 C C . ARG B 1 118 ? 6.695 15.836 0.426 1 98.81 118 ARG B C 1
ATOM 3819 O O . ARG B 1 118 ? 6.668 14.602 0.391 1 98.81 118 ARG B O 1
ATOM 3826 N N . THR B 1 119 ? 7.043 16.625 -0.633 1 98.88 119 THR B N 1
ATOM 3827 C CA . THR B 1 119 ? 7.465 16 -1.885 1 98.88 119 THR B CA 1
ATOM 3828 C C . THR B 1 119 ? 8.547 16.844 -2.561 1 98.88 119 THR B C 1
ATOM 3830 O O . THR B 1 119 ? 8.875 17.938 -2.104 1 98.88 119 THR B O 1
ATOM 3833 N N . PHE B 1 120 ? 9.203 16.297 -3.611 1 98.75 120 PHE B N 1
ATOM 3834 C CA . PHE B 1 120 ? 10.172 16.984 -4.453 1 98.75 120 PHE B CA 1
ATOM 3835 C C . PHE B 1 120 ? 9.516 17.469 -5.746 1 98.75 120 PHE B C 1
ATOM 3837 O O . PHE B 1 120 ? 9.102 16.656 -6.574 1 98.75 120 PHE B O 1
ATOM 3844 N N . GLY B 1 121 ? 9.422 18.75 -5.91 1 98.56 121 GLY B N 1
ATOM 3845 C CA . GLY B 1 121 ? 8.875 19.312 -7.141 1 98.56 121 GLY B CA 1
ATOM 3846 C C . GLY B 1 121 ? 9.805 19.156 -8.328 1 98.56 121 GLY B C 1
ATOM 3847 O O . GLY B 1 121 ? 10.328 20.141 -8.844 1 98.56 121 GLY B O 1
ATOM 3848 N N . ILE B 1 122 ? 9.93 17.938 -8.805 1 97.62 122 ILE B N 1
ATOM 3849 C CA . ILE B 1 122 ? 10.789 17.672 -9.953 1 97.62 122 ILE B CA 1
ATOM 3850 C C . ILE B 1 122 ? 10.297 16.438 -10.703 1 97.62 122 ILE B C 1
ATOM 3852 O O . ILE B 1 122 ? 10.031 15.398 -10.086 1 97.62 122 ILE B O 1
ATOM 3856 N N . ASP B 1 123 ? 10.055 16.516 -11.984 1 95.94 123 ASP B N 1
ATOM 3857 C CA . ASP B 1 123 ? 9.797 15.422 -12.906 1 95.94 123 ASP B CA 1
ATOM 3858 C C . ASP B 1 123 ? 8.672 14.523 -12.391 1 95.94 123 ASP B C 1
ATOM 3860 O O . ASP B 1 123 ? 8.812 13.305 -12.352 1 95.94 123 ASP B O 1
ATOM 3864 N N . GLY B 1 124 ? 7.676 15.086 -11.922 1 96.56 124 GLY B N 1
ATOM 3865 C CA . GLY B 1 124 ? 6.48 14.352 -11.562 1 96.56 124 GLY B CA 1
ATOM 3866 C C . GLY B 1 124 ? 6.523 13.805 -10.141 1 96.56 124 GLY B C 1
ATOM 3867 O O . GLY B 1 124 ? 5.621 13.078 -9.727 1 96.56 124 GLY B O 1
ATOM 3868 N N . HIS B 1 125 ? 7.547 14.133 -9.312 1 98 125 HIS B N 1
ATOM 3869 C CA . HIS B 1 125 ? 7.707 13.617 -7.957 1 98 125 HIS B CA 1
ATOM 3870 C C . HIS B 1 125 ? 7.109 14.57 -6.93 1 98 125 HIS B C 1
ATOM 3872 O O . HIS B 1 125 ? 7.25 14.359 -5.723 1 98 125 HIS B O 1
ATOM 3878 N N . GLY B 1 126 ? 6.48 15.617 -7.367 1 98.56 126 GLY B N 1
ATOM 3879 C CA . GLY B 1 126 ? 5.953 16.656 -6.484 1 98.56 126 GLY B CA 1
ATOM 3880 C C . GLY B 1 126 ? 4.52 16.391 -6.055 1 98.56 126 GLY B C 1
ATOM 3881 O O . GLY B 1 126 ? 4.133 15.25 -5.812 1 98.56 126 GLY B O 1
ATOM 3882 N N . ILE B 1 127 ? 3.766 17.422 -5.883 1 98.81 127 ILE B N 1
ATOM 3883 C CA . ILE B 1 127 ? 2.41 17.406 -5.348 1 98.81 127 ILE B CA 1
ATOM 3884 C C . ILE B 1 127 ? 1.542 16.453 -6.172 1 98.81 127 ILE B C 1
ATOM 3886 O O . ILE B 1 127 ? 0.767 15.672 -5.617 1 98.81 127 ILE B O 1
ATOM 3890 N N . ASP B 1 128 ? 1.709 16.422 -7.43 1 97.88 128 ASP B N 1
ATOM 3891 C CA . ASP B 1 128 ? 0.841 15.641 -8.312 1 97.88 128 ASP B CA 1
ATOM 3892 C C . ASP B 1 128 ? 1.002 14.148 -8.062 1 97.88 128 ASP B C 1
ATOM 3894 O O . ASP B 1 128 ? 0.053 13.375 -8.234 1 97.88 128 ASP B O 1
ATOM 3898 N N . SER B 1 129 ? 2.158 13.742 -7.641 1 97.75 129 SER B N 1
ATOM 3899 C CA . SER B 1 129 ? 2.424 12.328 -7.418 1 97.75 129 SER B CA 1
ATOM 3900 C C . SER B 1 129 ? 1.508 11.758 -6.344 1 97.75 129 SER B C 1
ATOM 3902 O O . SER B 1 129 ? 0.94 10.672 -6.512 1 97.75 129 SER B O 1
ATOM 3904 N N . LEU B 1 130 ? 1.32 12.477 -5.316 1 98.25 130 LEU B N 1
ATOM 3905 C CA . LEU B 1 130 ? 0.496 12.023 -4.203 1 98.25 130 LEU B CA 1
ATOM 3906 C C . LEU B 1 130 ? -0.952 12.469 -4.383 1 98.25 130 LEU B C 1
ATOM 3908 O O . LEU B 1 130 ? -1.879 11.734 -4.016 1 98.25 130 LEU B O 1
ATOM 3912 N N . ALA B 1 131 ? -1.146 13.641 -4.938 1 98.5 131 ALA B N 1
ATOM 3913 C CA . ALA B 1 131 ? -2.475 14.227 -5.066 1 98.5 131 ALA B CA 1
ATOM 3914 C C . ALA B 1 131 ? -3.377 13.367 -5.941 1 98.5 131 ALA B C 1
ATOM 3916 O O . ALA B 1 131 ? -4.59 13.305 -5.719 1 98.5 131 ALA B O 1
ATOM 3917 N N . SER B 1 132 ? -2.791 12.727 -6.902 1 97.44 132 SER B N 1
ATOM 3918 C CA . SER B 1 132 ? -3.566 11.914 -7.84 1 97.44 132 SER B CA 1
ATOM 3919 C C . SER B 1 132 ? -4.398 10.867 -7.109 1 97.44 132 SER B C 1
ATOM 3921 O O . SER B 1 132 ? -5.543 10.609 -7.484 1 97.44 132 SER B O 1
ATOM 3923 N N . PHE B 1 133 ? -3.834 10.297 -6.078 1 97.88 133 PHE B N 1
ATOM 3924 C CA . PHE B 1 133 ? -4.559 9.305 -5.297 1 97.88 133 PHE B CA 1
ATOM 3925 C C . PHE B 1 133 ? -5.793 9.922 -4.645 1 97.88 133 PHE B C 1
ATOM 3927 O O . PHE B 1 133 ? -6.895 9.375 -4.75 1 97.88 133 PHE B O 1
ATOM 3934 N N . PHE B 1 134 ? -5.641 10.992 -3.988 1 97.75 134 PHE B N 1
ATOM 3935 C CA . PHE B 1 134 ? -6.742 11.625 -3.271 1 97.75 134 PHE B CA 1
ATOM 3936 C C . PHE B 1 134 ? -7.797 12.133 -4.242 1 97.75 134 PHE B C 1
ATOM 3938 O O . PHE B 1 134 ? -9 12.039 -3.971 1 97.75 134 PHE B O 1
ATOM 3945 N N . LEU B 1 135 ? -7.328 12.688 -5.344 1 97.56 135 LEU B N 1
ATOM 3946 C CA . LEU B 1 135 ? -8.258 13.156 -6.367 1 97.56 135 LEU B CA 1
ATOM 3947 C C . LEU B 1 135 ? -9.117 12.008 -6.891 1 97.56 135 LEU B C 1
ATOM 3949 O O . LEU B 1 135 ? -10.305 12.188 -7.172 1 97.56 135 LEU B O 1
ATOM 3953 N N . ASP B 1 136 ? -8.562 10.867 -6.973 1 95.88 136 ASP B N 1
ATOM 3954 C CA . ASP B 1 136 ? -9.273 9.688 -7.449 1 95.88 136 ASP B CA 1
ATOM 3955 C C . ASP B 1 136 ? -10.398 9.297 -6.492 1 95.88 136 ASP B C 1
ATOM 3957 O O . ASP B 1 136 ? -11.32 8.562 -6.867 1 95.88 136 ASP B O 1
ATOM 3961 N N . PHE B 1 137 ? -10.305 9.766 -5.289 1 94.69 137 PHE B N 1
ATOM 3962 C CA . PHE B 1 137 ? -11.32 9.398 -4.312 1 94.69 137 PHE B CA 1
ATOM 3963 C C . PHE B 1 137 ? -12.133 10.609 -3.881 1 94.69 137 PHE B C 1
ATOM 3965 O O . PHE B 1 137 ? -12.633 10.664 -2.756 1 94.69 137 PHE B O 1
ATOM 3972 N N . GLY B 1 138 ? -12.148 11.609 -4.652 1 93.5 138 GLY B N 1
ATOM 3973 C CA . GLY B 1 138 ? -13.156 12.656 -4.539 1 93.5 138 GLY B CA 1
ATOM 3974 C C . GLY B 1 138 ? -12.633 13.906 -3.859 1 93.5 138 GLY B C 1
ATOM 3975 O O . GLY B 1 138 ? -13.383 14.875 -3.682 1 93.5 138 GLY B O 1
ATOM 3976 N N . TYR B 1 139 ? -11.43 13.875 -3.445 1 96.31 139 TYR B N 1
ATOM 3977 C CA . TYR B 1 139 ? -10.867 15.117 -2.926 1 96.31 139 TYR B CA 1
ATOM 3978 C C . TYR B 1 139 ? -10.797 16.188 -4.016 1 96.31 139 TYR B C 1
ATOM 3980 O O . TYR B 1 139 ? -10.695 15.859 -5.199 1 96.31 139 TYR B O 1
ATOM 3988 N N . THR B 1 140 ? -10.867 17.438 -3.568 1 97.5 140 THR B N 1
ATOM 3989 C CA . THR B 1 140 ? -10.844 18.562 -4.5 1 97.5 140 THR B CA 1
ATOM 3990 C C . THR B 1 140 ? -9.688 19.5 -4.18 1 97.5 140 THR B C 1
ATOM 3992 O O . THR B 1 140 ? -9.516 19.922 -3.033 1 97.5 140 THR B O 1
ATOM 3995 N N . GLN B 1 141 ? -8.953 19.859 -5.227 1 98.38 141 GLN B N 1
ATOM 3996 C CA . GLN B 1 141 ? -7.844 20.797 -5.055 1 98.38 141 GLN B CA 1
ATOM 3997 C C . GLN B 1 141 ? -8.352 22.203 -4.766 1 98.38 141 GLN B C 1
ATOM 3999 O O . GLN B 1 141 ? -9.289 22.688 -5.41 1 98.38 141 GLN B O 1
ATOM 4004 N N . LYS B 1 142 ? -7.727 22.812 -3.812 1 98.06 142 LYS B N 1
ATOM 4005 C CA . LYS B 1 142 ? -8.094 24.172 -3.412 1 98.06 142 LYS B CA 1
ATOM 4006 C C . LYS B 1 142 ? -6.926 25.125 -3.615 1 98.06 142 LYS B C 1
ATOM 4008 O O . LYS B 1 142 ? -6.148 24.984 -4.559 1 98.06 142 LYS B O 1
ATOM 4013 N N . GLU B 1 143 ? -6.832 26.156 -2.869 1 97 143 GLU B N 1
ATOM 4014 C CA . GLU B 1 143 ? -5.918 27.266 -3.107 1 97 143 GLU B CA 1
ATOM 4015 C C . GLU B 1 143 ? -4.465 26.828 -2.941 1 97 143 GLU B C 1
ATOM 4017 O O . GLU B 1 143 ? -4.152 26 -2.08 1 97 143 GLU B O 1
ATOM 4022 N N . GLU B 1 144 ? -3.66 27.453 -3.715 1 98.06 144 GLU B N 1
ATOM 4023 C CA . GLU B 1 144 ? -2.215 27.281 -3.605 1 98.06 144 GLU B CA 1
ATOM 4024 C C . GLU B 1 144 ? -1.637 28.156 -2.498 1 98.06 144 GLU B C 1
ATOM 4026 O O . GLU B 1 144 ? -2.08 29.297 -2.303 1 98.06 144 GLU B O 1
ATOM 4031 N N . LEU B 1 145 ? -0.661 27.641 -1.771 1 98.19 145 LEU B N 1
ATOM 4032 C CA . LEU B 1 145 ? 0.144 28.391 -0.812 1 98.19 145 LEU B CA 1
ATOM 4033 C C . LEU B 1 145 ? 1.598 28.469 -1.266 1 98.19 145 LEU B C 1
ATOM 4035 O O . LEU B 1 145 ? 2.174 27.469 -1.696 1 98.19 145 LEU B O 1
ATOM 4039 N N . SER B 1 146 ? 2.133 29.688 -1.146 1 98.19 146 SER B N 1
ATOM 4040 C CA . SER B 1 146 ? 3.514 29.906 -1.567 1 98.19 146 SER B CA 1
ATOM 4041 C C . SER B 1 146 ? 4.398 30.281 -0.384 1 98.19 146 SER B C 1
ATOM 4043 O O . SER B 1 146 ? 4 31.062 0.47 1 98.19 146 SER B O 1
ATOM 4045 N N . PHE B 1 147 ? 5.594 29.672 -0.366 1 97.81 147 PHE B N 1
ATOM 4046 C CA . PHE B 1 147 ? 6.602 29.922 0.656 1 97.81 147 PHE B CA 1
ATOM 4047 C C . PHE B 1 147 ? 7.945 30.266 0.018 1 97.81 147 PHE B C 1
ATOM 4049 O O . PHE B 1 147 ? 8.883 29.469 0.09 1 97.81 147 PHE B O 1
ATOM 4056 N N . PRO B 1 148 ? 8.094 31.453 -0.464 1 96.81 148 PRO B N 1
ATOM 4057 C CA . PRO B 1 148 ? 9.273 31.797 -1.267 1 96.81 148 PRO B CA 1
ATOM 4058 C C . PRO B 1 148 ? 10.578 31.656 -0.487 1 96.81 148 PRO B C 1
ATOM 4060 O O . PRO B 1 148 ? 11.586 31.203 -1.037 1 96.81 148 PRO B O 1
ATOM 4063 N N . ALA B 1 149 ? 10.594 32.062 0.759 1 95.56 149 ALA B N 1
ATOM 4064 C CA . ALA B 1 149 ? 11.82 32 1.545 1 95.56 149 ALA B CA 1
ATOM 4065 C C . ALA B 1 149 ? 12.328 30.578 1.676 1 95.56 149 ALA B C 1
ATOM 4067 O O . ALA B 1 149 ? 13.531 30.328 1.66 1 95.56 149 ALA B O 1
ATOM 4068 N N . LYS B 1 150 ? 11.438 29.641 1.758 1 96.44 150 LYS B N 1
ATOM 4069 C CA . LYS B 1 150 ? 11.797 28.234 1.921 1 96.44 150 LYS B CA 1
ATOM 4070 C C . LYS B 1 150 ? 11.805 27.516 0.577 1 96.44 150 LYS B C 1
ATOM 4072 O O . LYS B 1 150 ? 12.172 26.344 0.5 1 96.44 150 LYS B O 1
ATOM 4077 N N . LYS B 1 151 ? 11.414 28.25 -0.466 1 98.25 151 LYS B N 1
ATOM 4078 C CA . LYS B 1 151 ? 11.336 27.688 -1.815 1 98.25 151 LYS B CA 1
ATOM 4079 C C . LYS B 1 151 ? 10.391 26.5 -1.863 1 98.25 151 LYS B C 1
ATOM 4081 O O . LYS B 1 151 ? 10.742 25.438 -2.389 1 98.25 151 LYS B O 1
ATOM 4086 N N . LEU B 1 152 ? 9.211 26.703 -1.261 1 98.62 152 LEU B N 1
ATOM 4087 C CA . LEU B 1 152 ? 8.18 25.688 -1.23 1 98.62 152 LEU B CA 1
ATOM 4088 C C . LEU B 1 152 ? 6.875 26.203 -1.822 1 98.62 152 LEU B C 1
ATOM 4090 O O . LEU B 1 152 ? 6.637 27.422 -1.831 1 98.62 152 LEU B O 1
ATOM 4094 N N . LYS B 1 153 ? 6.121 25.359 -2.293 1 98.44 153 LYS B N 1
ATOM 4095 C CA . LYS B 1 153 ? 4.707 25.578 -2.588 1 98.44 153 LYS B CA 1
ATOM 4096 C C . LYS B 1 153 ? 3.852 24.422 -2.082 1 98.44 153 LYS B C 1
ATOM 4098 O O . LYS B 1 153 ? 4.363 23.328 -1.83 1 98.44 153 LYS B O 1
ATOM 4103 N N . ALA B 1 154 ? 2.578 24.719 -1.857 1 98.81 154 ALA B N 1
ATOM 4104 C CA . ALA B 1 154 ? 1.673 23.672 -1.376 1 98.81 154 ALA B CA 1
ATOM 4105 C C . ALA B 1 154 ? 0.265 23.875 -1.928 1 98.81 154 ALA B C 1
ATOM 4107 O O . ALA B 1 154 ? -0.117 25 -2.279 1 98.81 154 ALA B O 1
ATOM 4108 N N . PHE B 1 155 ? -0.422 22.797 -2.137 1 98.75 155 PHE B N 1
ATOM 4109 C CA . PHE B 1 155 ? -1.871 22.797 -2.291 1 98.75 155 PHE B CA 1
ATOM 4110 C C . PHE B 1 155 ? -2.535 22.062 -1.137 1 98.75 155 PHE B C 1
ATOM 4112 O O . PHE B 1 155 ? -1.938 21.156 -0.543 1 98.75 155 PHE B O 1
ATOM 4119 N N . TRP B 1 156 ? -3.711 22.531 -0.777 1 98.56 156 TRP B N 1
ATOM 4120 C CA . TRP B 1 156 ? -4.523 21.688 0.096 1 98.56 156 TRP B CA 1
ATOM 4121 C C . TRP B 1 156 ? -5.754 21.172 -0.64 1 98.56 156 TRP B C 1
ATOM 4123 O O . TRP B 1 156 ? -6.109 21.688 -1.703 1 98.56 156 TRP B O 1
ATOM 4133 N N . PHE B 1 157 ? -6.289 20.031 -0.203 1 98.56 157 PHE B N 1
ATOM 4134 C CA . PHE B 1 157 ? -7.383 19.297 -0.834 1 98.56 157 PHE B CA 1
ATOM 4135 C C . PHE B 1 157 ? -8.508 19.047 0.159 1 98.56 157 PHE B C 1
ATOM 4137 O O . PHE B 1 157 ? -8.281 18.516 1.248 1 98.56 157 PHE B O 1
ATOM 4144 N N . SER B 1 158 ? -9.719 19.469 -0.229 1 97.06 158 SER B N 1
ATOM 4145 C CA . SER B 1 158 ? -10.891 19.266 0.615 1 97.06 158 SER B CA 1
ATOM 4146 C C . SER B 1 158 ? -11.477 17.875 0.42 1 97.06 158 SER B C 1
ATOM 4148 O O . SER B 1 158 ? -11.531 17.359 -0.702 1 97.06 158 SER B O 1
ATOM 4150 N N . PRO B 1 159 ? -11.875 17.234 1.573 1 94.38 159 PRO B N 1
ATOM 4151 C CA . PRO B 1 159 ? -12.492 15.914 1.437 1 94.38 159 PRO B CA 1
ATOM 4152 C C . PRO B 1 159 ? -13.844 15.961 0.721 1 94.38 159 PRO B C 1
ATOM 4154 O O . PRO B 1 159 ? -14.453 17.031 0.619 1 94.38 159 PRO B O 1
ATOM 4157 N N . PRO B 1 160 ? -14.281 14.781 0.226 1 90.19 160 PRO B N 1
ATOM 4158 C CA . PRO B 1 160 ? -15.602 14.742 -0.411 1 90.19 160 PRO B CA 1
ATOM 4159 C C . PRO B 1 160 ? -16.734 14.992 0.575 1 90.19 160 PRO B C 1
ATOM 4161 O O . PRO B 1 160 ? -16.609 14.68 1.762 1 90.19 160 PRO B O 1
ATOM 4164 N N . SER B 1 161 ? -17.828 15.602 0.12 1 75.75 161 SER B N 1
ATOM 4165 C CA . SER B 1 161 ? -18.953 16.031 0.941 1 75.75 161 SER B CA 1
ATOM 4166 C C . SER B 1 161 ? -19.688 14.844 1.537 1 75.75 161 SER B C 1
ATOM 4168 O O . SER B 1 161 ? -20.281 14.945 2.613 1 75.75 161 SER B O 1
ATOM 4170 N N . ILE B 1 162 ? -19.797 13.828 0.739 1 59.34 162 ILE B N 1
ATOM 4171 C CA . ILE B 1 162 ? -20.609 12.703 1.173 1 59.34 162 ILE B CA 1
ATOM 4172 C C . ILE B 1 162 ? -20.047 12.125 2.469 1 59.34 162 ILE B C 1
ATOM 4174 O O . ILE B 1 162 ? -20.766 11.484 3.238 1 59.34 162 ILE B O 1
ATOM 4178 N N . SER B 1 163 ? -18.812 12.336 2.594 1 54.5 163 SER B N 1
ATOM 4179 C CA . SER B 1 163 ? -18.172 11.766 3.766 1 54.5 163 SER B CA 1
ATOM 4180 C C . SER B 1 163 ? -18.531 12.523 5.035 1 54.5 163 SER B C 1
ATOM 4182 O O . SER B 1 163 ? -18.25 12.062 6.145 1 54.5 163 SER B O 1
ATOM 4184 N N . ASN B 1 164 ? -19.031 13.797 4.781 1 50 164 ASN B N 1
ATOM 4185 C CA . ASN B 1 164 ? -19.312 14.602 5.965 1 50 164 ASN B CA 1
ATOM 4186 C C . ASN B 1 164 ? -20.375 13.945 6.84 1 50 164 ASN B C 1
ATOM 4188 O O . ASN B 1 164 ? -20.891 14.57 7.77 1 50 164 ASN B O 1
ATOM 4192 N N . ALA B 1 165 ? -20.766 12.742 6.238 1 48.03 165 ALA B N 1
ATOM 4193 C CA . ALA B 1 165 ? -21.609 12.102 7.246 1 48.03 165 ALA B CA 1
ATOM 4194 C C . ALA B 1 165 ? -20.812 11.82 8.523 1 48.03 165 ALA B C 1
ATOM 4196 O O . ALA B 1 165 ? -19.641 11.453 8.461 1 48.03 165 ALA B O 1
ATOM 4197 N N . ALA B 1 166 ? -21.188 12.578 9.492 1 51.31 166 ALA B N 1
ATOM 4198 C CA . ALA B 1 166 ? -20.656 12.547 10.859 1 51.31 166 ALA B CA 1
ATOM 4199 C C . ALA B 1 166 ? -20.188 11.148 11.234 1 51.31 166 ALA B C 1
ATOM 4201 O O . ALA B 1 166 ? -20.969 10.336 11.734 1 51.31 166 ALA B O 1
ATOM 4202 N N . TYR B 1 167 ? -19.078 10.711 10.492 1 62.19 167 TYR B N 1
ATOM 4203 C CA . TYR B 1 167 ? -18.547 9.492 11.094 1 62.19 167 TYR B CA 1
ATOM 4204 C C . TYR B 1 167 ? -18.062 9.75 12.516 1 62.19 167 TYR B C 1
ATOM 4206 O O . TYR B 1 167 ? -17.281 10.664 12.758 1 62.19 167 TYR B O 1
ATOM 4214 N N . ASP B 1 168 ? -18.828 9.492 13.43 1 67.25 168 ASP B N 1
ATOM 4215 C CA . ASP B 1 168 ? -18.5 9.633 14.852 1 67.25 168 ASP B CA 1
ATOM 4216 C C . ASP B 1 168 ? -17.312 8.742 15.234 1 67.25 168 ASP B C 1
ATOM 4218 O O . ASP B 1 168 ? -17.062 8.516 16.422 1 67.25 168 ASP B O 1
ATOM 4222 N N . GLY B 1 169 ? -16.562 8.461 14.219 1 80.12 169 GLY B N 1
ATOM 4223 C CA . GLY B 1 169 ? -15.469 7.559 14.547 1 80.12 169 GLY B CA 1
ATOM 4224 C C . GLY B 1 169 ? -14.219 8.281 15.008 1 80.12 169 GLY B C 1
ATOM 4225 O O . GLY B 1 169 ? -14.203 9.516 15.094 1 80.12 169 GLY B O 1
ATOM 4226 N N . ASP B 1 170 ? -13.203 7.578 15.375 1 89.06 170 ASP B N 1
ATOM 4227 C CA . ASP B 1 170 ? -11.93 8.039 15.93 1 89.06 170 ASP B CA 1
ATOM 4228 C C . ASP B 1 170 ? -10.812 7.945 14.898 1 89.06 170 ASP B C 1
ATOM 4230 O O . ASP B 1 170 ? -10.703 6.949 14.18 1 89.06 170 ASP B O 1
ATOM 4234 N N . GLY B 1 171 ? -10.07 9.047 14.906 1 92.38 171 GLY B N 1
ATOM 4235 C CA . GLY B 1 171 ? -8.914 9.016 14.023 1 92.38 171 GLY B CA 1
ATOM 4236 C C . GLY B 1 171 ? -9.281 8.797 12.57 1 92.38 171 GLY B C 1
ATOM 4237 O O . GLY B 1 171 ? -10.125 9.5 12.023 1 92.38 171 GLY B O 1
ATOM 4238 N N . VAL B 1 172 ? -8.75 7.797 11.961 1 91.94 172 VAL B N 1
ATOM 4239 C CA . VAL B 1 172 ? -8.938 7.516 10.539 1 91.94 172 VAL B CA 1
ATOM 4240 C C . VAL B 1 172 ? -10.367 7.043 10.289 1 91.94 172 VAL B C 1
ATOM 4242 O O . VAL B 1 172 ? -10.836 7.043 9.148 1 91.94 172 VAL B O 1
ATOM 4245 N N . ASN B 1 173 ? -11.047 6.695 11.312 1 90.56 173 ASN B N 1
ATOM 4246 C CA . ASN B 1 173 ? -12.438 6.266 11.188 1 90.56 173 ASN B CA 1
ATOM 4247 C C . ASN B 1 173 ? -13.406 7.418 11.43 1 90.56 173 ASN B C 1
ATOM 4249 O O . ASN B 1 173 ? -14.625 7.23 11.398 1 90.56 173 ASN B O 1
ATOM 4253 N N . GLY B 1 174 ? -12.883 8.57 11.727 1 91.81 174 GLY B N 1
ATOM 4254 C CA . GLY B 1 174 ? -13.688 9.781 11.836 1 91.81 174 GLY B CA 1
ATOM 4255 C C . GLY B 1 174 ? -13.867 10.5 10.516 1 91.81 174 GLY B C 1
ATOM 4256 O O . GLY B 1 174 ? -13.688 9.906 9.453 1 91.81 174 GLY B O 1
ATOM 4257 N N . PRO B 1 175 ? -14.312 11.727 10.602 1 92.38 175 PRO B N 1
ATOM 4258 C CA . PRO B 1 175 ? -14.422 12.5 9.367 1 92.38 175 PRO B CA 1
ATOM 4259 C C . PRO B 1 175 ? -13.125 12.523 8.562 1 92.38 175 PRO B C 1
ATOM 4261 O O . PRO B 1 175 ? -12.039 12.578 9.141 1 92.38 175 PRO B O 1
ATOM 4264 N N . LEU B 1 176 ? -13.297 12.43 7.262 1 94.69 176 LEU B N 1
ATOM 4265 C CA . LEU B 1 176 ? -12.109 12.5 6.414 1 94.69 176 LEU B CA 1
ATOM 4266 C C . LEU B 1 176 ? -11.406 13.844 6.586 1 94.69 176 LEU B C 1
ATOM 4268 O O . LEU B 1 176 ? -12.039 14.898 6.543 1 94.69 176 LEU B O 1
ATOM 4272 N N . PRO B 1 177 ? -10.133 13.82 6.801 1 96.62 177 PRO B N 1
ATOM 4273 C CA . PRO B 1 177 ? -9.383 15.055 7.016 1 96.62 177 PRO B CA 1
ATOM 4274 C C . PRO B 1 177 ? -9.086 15.797 5.715 1 96.62 177 PRO B C 1
ATOM 4276 O O . PRO B 1 177 ? -9.156 15.211 4.633 1 96.62 177 PRO B O 1
ATOM 4279 N N . ARG B 1 178 ? -8.781 17.109 5.855 1 97.5 178 ARG B N 1
ATOM 4280 C CA . ARG B 1 178 ? -8.125 17.812 4.758 1 97.5 178 ARG B CA 1
ATOM 4281 C C . ARG B 1 178 ? -6.758 17.219 4.465 1 97.5 178 ARG B C 1
ATOM 4283 O O . ARG B 1 178 ? -6.145 16.594 5.336 1 97.5 178 ARG B O 1
ATOM 4290 N N . VAL B 1 179 ? -6.316 17.406 3.234 1 98.69 179 VAL B N 1
ATOM 4291 C CA . VAL B 1 179 ? -4.992 16.938 2.852 1 98.69 179 VAL B CA 1
ATOM 4292 C C . VAL B 1 179 ? -4.125 18.109 2.408 1 98.69 179 VAL B C 1
ATOM 4294 O O . VAL B 1 179 ? -4.555 18.938 1.596 1 98.69 179 VAL B O 1
ATOM 4297 N N . PHE B 1 180 ? -2.949 18.25 3.021 1 98.88 180 PHE B N 1
ATOM 4298 C CA . PHE B 1 180 ? -1.963 19.266 2.695 1 98.88 180 PHE B CA 1
ATOM 4299 C C . PHE B 1 180 ? -0.718 18.656 2.078 1 98.88 180 PHE B C 1
ATOM 4301 O O . PHE B 1 180 ? -0.032 17.859 2.721 1 98.88 180 PHE B O 1
ATOM 4308 N N . ILE B 1 181 ? -0.425 18.969 0.816 1 98.94 181 ILE B N 1
ATOM 4309 C CA . ILE B 1 181 ? 0.76 18.438 0.157 1 98.94 181 ILE B CA 1
ATOM 4310 C C . ILE B 1 181 ? 1.661 19.578 -0.303 1 98.94 181 ILE B C 1
ATOM 4312 O O . ILE B 1 181 ? 1.233 20.438 -1.071 1 98.94 181 ILE B O 1
ATOM 4316 N N . SER B 1 182 ? 2.885 19.578 0.207 1 98.88 182 SER B N 1
ATOM 4317 C CA . SER B 1 182 ? 3.869 20.578 -0.187 1 98.88 182 SER B CA 1
ATOM 4318 C C . SER B 1 182 ? 4.969 19.953 -1.048 1 98.88 182 SER B C 1
ATOM 4320 O O . SER B 1 182 ? 5.133 18.734 -1.077 1 98.88 182 SER B O 1
ATOM 4322 N N . GLN B 1 183 ? 5.629 20.844 -1.823 1 98.94 183 GLN B N 1
ATOM 4323 C CA . GLN B 1 183 ? 6.777 20.391 -2.605 1 98.94 183 GLN B CA 1
ATOM 4324 C C . GLN B 1 183 ? 7.906 21.422 -2.564 1 98.94 183 GLN B C 1
ATOM 4326 O O . GLN B 1 183 ? 7.652 22.625 -2.494 1 98.94 183 GLN B O 1
ATOM 4331 N N . LEU B 1 184 ? 9.062 20.922 -2.588 1 98.88 184 LEU B N 1
ATOM 4332 C CA . LEU B 1 184 ? 10.234 21.75 -2.797 1 98.88 184 LEU B CA 1
ATOM 4333 C C . LEU B 1 184 ? 10.336 22.203 -4.254 1 98.88 184 LEU B C 1
ATOM 4335 O O . LEU B 1 184 ? 10.172 21.391 -5.168 1 98.88 184 LEU B O 1
ATOM 4339 N N . LEU B 1 185 ? 10.5 23.484 -4.426 1 98.81 185 LEU B N 1
ATOM 4340 C CA . LEU B 1 185 ? 10.812 23.969 -5.762 1 98.81 185 LEU B CA 1
ATOM 4341 C C . LEU B 1 185 ? 12.281 23.719 -6.102 1 98.81 185 LEU B C 1
ATOM 4343 O O . LEU B 1 185 ? 13.109 24.625 -6 1 98.81 185 LEU B O 1
ATOM 4347 N N . VAL B 1 186 ? 12.547 22.562 -6.629 1 98.81 186 VAL B N 1
ATOM 4348 C CA . VAL B 1 186 ? 13.898 22.016 -6.758 1 98.81 186 VAL B CA 1
ATOM 4349 C C . VAL B 1 186 ? 14.719 22.906 -7.699 1 98.81 186 VAL B C 1
ATOM 4351 O O . VAL B 1 186 ? 15.914 23.094 -7.496 1 98.81 186 VAL B O 1
ATOM 4354 N N . ASP B 1 187 ? 14.133 23.453 -8.688 1 98.31 187 ASP B N 1
ATOM 4355 C CA . ASP B 1 187 ? 14.836 24.266 -9.688 1 98.31 187 ASP B CA 1
ATOM 4356 C C . ASP B 1 187 ? 15.352 25.562 -9.078 1 98.31 187 ASP B C 1
ATOM 4358 O O . ASP B 1 187 ? 16.188 26.25 -9.68 1 98.31 187 ASP B O 1
ATOM 4362 N N . GLN B 1 188 ? 14.898 25.906 -7.922 1 98.5 188 GLN B N 1
ATOM 4363 C CA . GLN B 1 188 ? 15.328 27.141 -7.27 1 98.5 188 GLN B CA 1
ATOM 4364 C C . GLN B 1 188 ? 16.453 26.875 -6.277 1 98.5 188 GLN B C 1
ATOM 4366 O O . GLN B 1 188 ? 17 27.812 -5.676 1 98.5 188 GLN B O 1
ATOM 4371 N N . MET B 1 189 ? 16.844 25.672 -6.133 1 98.62 189 MET B N 1
ATOM 4372 C CA . MET B 1 189 ? 17.938 25.312 -5.227 1 98.62 189 MET B CA 1
ATOM 4373 C C . MET B 1 189 ? 19.281 25.422 -5.93 1 98.62 189 MET B C 1
ATOM 4375 O O . MET B 1 189 ? 19.344 25.672 -7.133 1 98.62 189 MET B O 1
ATOM 4379 N N . SER B 1 190 ? 20.344 25.312 -5.117 1 98.56 190 SER B N 1
ATOM 4380 C CA . SER B 1 190 ? 21.688 25.266 -5.699 1 98.56 190 SER B CA 1
ATOM 4381 C C . SER B 1 190 ? 21.828 24.078 -6.664 1 98.56 190 SER B C 1
ATOM 4383 O O . SER B 1 190 ? 21.078 23.109 -6.574 1 98.56 190 SER B O 1
ATOM 4385 N N . LYS B 1 191 ? 22.75 24.172 -7.551 1 98.38 191 LYS B N 1
ATOM 4386 C CA . LYS B 1 191 ? 23 23.094 -8.516 1 98.38 191 LYS B CA 1
ATOM 4387 C C . LYS B 1 191 ? 23.328 21.781 -7.801 1 98.38 191 LYS B C 1
ATOM 4389 O O . LYS B 1 191 ? 22.891 20.719 -8.227 1 98.38 191 LYS B O 1
ATOM 4394 N N . GLN B 1 192 ? 24.062 21.891 -6.793 1 98.12 192 GLN B N 1
ATOM 4395 C CA . GLN B 1 192 ? 24.438 20.703 -6.027 1 98.12 192 GLN B CA 1
ATOM 4396 C C . GLN B 1 192 ? 23.219 20.016 -5.441 1 98.12 192 GLN B C 1
ATOM 4398 O O . GLN B 1 192 ? 23.078 18.797 -5.535 1 98.12 192 GLN B O 1
ATOM 4403 N N . THR B 1 193 ? 22.391 20.766 -4.855 1 98.44 193 THR B N 1
ATOM 4404 C CA . THR B 1 193 ? 21.156 20.234 -4.289 1 98.44 193 THR B CA 1
ATOM 4405 C C . THR B 1 193 ? 20.281 19.641 -5.375 1 98.44 193 THR B C 1
ATOM 4407 O O . THR B 1 193 ? 19.734 18.547 -5.199 1 98.44 193 THR B O 1
ATOM 4410 N N . GLN B 1 194 ? 20.172 20.328 -6.457 1 98.56 194 GLN B N 1
ATOM 4411 C CA . GLN B 1 194 ? 19.391 19.828 -7.582 1 98.56 194 GLN B CA 1
ATOM 4412 C C . GLN B 1 194 ? 19.938 18.469 -8.055 1 98.56 194 GLN B C 1
ATOM 4414 O O . GLN B 1 194 ? 19.156 17.547 -8.289 1 98.56 194 GLN B O 1
ATOM 4419 N N . ASP B 1 195 ? 21.188 18.344 -8.172 1 98.31 195 ASP B N 1
ATOM 4420 C CA . ASP B 1 195 ? 21.828 17.125 -8.68 1 98.31 195 ASP B CA 1
ATOM 4421 C C . ASP B 1 195 ? 21.562 15.953 -7.742 1 98.31 195 ASP B C 1
ATOM 4423 O O . ASP B 1 195 ? 21.297 14.836 -8.203 1 98.31 195 ASP B O 1
ATOM 4427 N N . ILE B 1 196 ? 21.688 16.203 -6.473 1 98.31 196 ILE B N 1
ATOM 4428 C CA . ILE B 1 196 ? 21.484 15.133 -5.5 1 98.31 196 ILE B CA 1
ATOM 4429 C C . ILE B 1 196 ? 20.031 14.641 -5.586 1 98.31 196 ILE B C 1
ATOM 4431 O O . ILE B 1 196 ? 19.797 13.43 -5.668 1 98.31 196 ILE B O 1
ATOM 4435 N N . ILE B 1 197 ? 19.094 15.586 -5.586 1 98.44 197 ILE B N 1
ATOM 4436 C CA . ILE B 1 197 ? 17.688 15.219 -5.621 1 98.44 197 ILE B CA 1
ATOM 4437 C C . ILE B 1 197 ? 17.391 14.477 -6.918 1 98.44 197 ILE B C 1
ATOM 4439 O O . ILE B 1 197 ? 16.703 13.445 -6.906 1 98.44 197 ILE B O 1
ATOM 4443 N N . ARG B 1 198 ? 17.922 14.938 -8.016 1 97.38 198 ARG B N 1
ATOM 4444 C CA . ARG B 1 198 ? 17.703 14.312 -9.312 1 97.38 198 ARG B CA 1
ATOM 4445 C C . ARG B 1 198 ? 18.266 12.891 -9.328 1 97.38 198 ARG B C 1
ATOM 4447 O O . ARG B 1 198 ? 17.656 11.984 -9.906 1 97.38 198 ARG B O 1
ATOM 4454 N N . LYS B 1 199 ? 19.391 12.758 -8.727 1 96.25 199 LYS B N 1
ATOM 4455 C CA . LYS B 1 199 ? 20.016 11.438 -8.641 1 96.25 199 LYS B CA 1
ATOM 4456 C C . LYS B 1 199 ? 19.047 10.406 -8.062 1 96.25 199 LYS B C 1
ATOM 4458 O O . LYS B 1 199 ? 18.875 9.328 -8.625 1 96.25 199 LYS B O 1
ATOM 4463 N N . TYR B 1 200 ? 18.375 10.719 -7.051 1 96.5 200 TYR B N 1
ATOM 4464 C CA . TYR B 1 200 ? 17.516 9.766 -6.352 1 96.5 200 TYR B CA 1
ATOM 4465 C C . TYR B 1 200 ? 16.156 9.664 -7.027 1 96.5 200 TYR B C 1
ATOM 4467 O O . TYR B 1 200 ? 15.594 8.57 -7.156 1 96.5 200 TYR B O 1
ATOM 4475 N N . THR B 1 201 ? 15.617 10.766 -7.543 1 95.88 201 THR B N 1
ATOM 4476 C CA . THR B 1 201 ? 14.297 10.727 -8.172 1 95.88 201 THR B CA 1
ATOM 4477 C C . THR B 1 201 ? 14.367 10.023 -9.523 1 95.88 201 THR B C 1
ATOM 4479 O O . THR B 1 201 ? 13.414 9.352 -9.93 1 95.88 201 THR B O 1
ATOM 4482 N N . GLU B 1 202 ? 15.453 10.133 -10.172 1 92.12 202 GLU B N 1
ATOM 4483 C CA . GLU B 1 202 ? 15.617 9.453 -11.461 1 92.12 202 GLU B CA 1
ATOM 4484 C C . GLU B 1 202 ? 15.711 7.945 -11.273 1 92.12 202 GLU B C 1
ATOM 4486 O O . GLU B 1 202 ? 15.242 7.18 -12.117 1 92.12 202 GLU B O 1
ATOM 4491 N N . CYS B 1 203 ? 16.219 7.582 -10.188 1 88 203 CYS B N 1
ATOM 4492 C CA . CYS B 1 203 ? 16.406 6.164 -9.906 1 88 203 CYS B CA 1
ATOM 4493 C C . CYS B 1 203 ? 15.109 5.523 -9.438 1 88 203 CYS B C 1
ATOM 4495 O O . CYS B 1 203 ? 15.023 4.301 -9.312 1 88 203 CYS B O 1
ATOM 4497 N N . SER B 1 204 ? 14.156 6.297 -9.305 1 87.81 204 SER B N 1
ATOM 4498 C CA . SER B 1 204 ? 12.867 5.789 -8.852 1 87.81 204 SER B CA 1
ATOM 4499 C C . SER B 1 204 ? 12.039 5.27 -10.016 1 87.81 204 SER B C 1
ATOM 4501 O O . SER B 1 204 ? 11.016 4.605 -9.82 1 87.81 204 SER B O 1
ATOM 4503 N N . CYS B 1 205 ? 12.453 5.488 -11.188 1 84.31 205 CYS B N 1
ATOM 4504 C CA . CYS B 1 205 ? 11.688 5.148 -12.383 1 84.31 205 CYS B CA 1
ATOM 4505 C C . CYS B 1 205 ? 10.266 5.684 -12.289 1 84.31 205 CYS B C 1
ATOM 4507 O O . CYS B 1 205 ? 10.055 6.895 -12.195 1 84.31 205 CYS B O 1
ATOM 4509 N N . ASN B 1 206 ? 9.336 4.824 -12.25 1 92.25 206 ASN B N 1
ATOM 4510 C CA . ASN B 1 206 ? 7.949 5.266 -12.172 1 92.25 206 ASN B CA 1
ATOM 4511 C C . ASN B 1 206 ? 7.406 5.172 -10.75 1 92.25 206 ASN B C 1
ATOM 4513 O O . ASN B 1 206 ? 6.195 5.078 -10.547 1 92.25 206 ASN B O 1
ATOM 4517 N N . GLY B 1 207 ? 8.367 5.262 -9.828 1 93.69 207 GLY B N 1
ATOM 4518 C CA . GLY B 1 207 ? 7.957 5.23 -8.438 1 93.69 207 GLY B CA 1
ATOM 4519 C C . GLY B 1 207 ? 7.043 6.379 -8.055 1 93.69 207 GLY B C 1
ATOM 4520 O O . GLY B 1 207 ? 6.242 6.266 -7.129 1 93.69 207 GLY B O 1
ATOM 4521 N N . ASN B 1 208 ? 7.16 7.523 -8.797 1 95.5 208 ASN B N 1
ATOM 4522 C CA . ASN B 1 208 ? 6.328 8.695 -8.547 1 95.5 208 ASN B CA 1
ATOM 4523 C C . ASN B 1 208 ? 4.852 8.398 -8.789 1 95.5 208 ASN B C 1
ATOM 4525 O O . ASN B 1 208 ? 3.982 9.039 -8.195 1 95.5 208 ASN B O 1
ATOM 4529 N N . LYS B 1 209 ? 4.543 7.414 -9.617 1 96.5 209 LYS B N 1
ATOM 4530 C CA . LYS B 1 209 ? 3.168 7.031 -9.922 1 96.5 209 LYS B CA 1
ATOM 4531 C C . LYS B 1 209 ? 2.551 6.242 -8.766 1 96.5 209 LYS B C 1
ATOM 4533 O O . LYS B 1 209 ? 1.338 6.02 -8.742 1 96.5 209 LYS B O 1
ATOM 4538 N N . HIS B 1 210 ? 3.377 5.863 -7.871 1 97.94 210 HIS B N 1
ATOM 4539 C CA . HIS B 1 210 ? 2.949 5.004 -6.773 1 97.94 210 HIS B CA 1
ATOM 4540 C C . HIS B 1 210 ? 3.293 5.625 -5.422 1 97.94 210 HIS B C 1
ATOM 4542 O O . HIS B 1 210 ? 3.666 4.918 -4.484 1 97.94 210 HIS B O 1
ATOM 4548 N N . ALA B 1 211 ? 3.174 6.93 -5.363 1 98.31 211 ALA B N 1
ATOM 4549 C CA . ALA B 1 211 ? 3.523 7.684 -4.164 1 98.31 211 ALA B CA 1
ATOM 4550 C C . ALA B 1 211 ? 2.635 7.285 -2.988 1 98.31 211 ALA B C 1
ATOM 4552 O O . ALA B 1 211 ? 3.113 7.141 -1.86 1 98.31 211 ALA B O 1
ATOM 4553 N N . ALA B 1 212 ? 1.338 7.098 -3.207 1 98.56 212 ALA B N 1
ATOM 4554 C CA . ALA B 1 212 ? 0.429 6.707 -2.133 1 98.56 212 ALA B CA 1
ATOM 4555 C C . ALA B 1 212 ? 0.783 5.328 -1.589 1 98.56 212 ALA B C 1
ATOM 4557 O O . ALA B 1 212 ? 0.731 5.098 -0.378 1 98.56 212 ALA B O 1
ATOM 4558 N N . LEU B 1 213 ? 1.108 4.457 -2.521 1 98.69 213 LEU B N 1
ATOM 4559 C CA . LEU B 1 213 ? 1.553 3.127 -2.121 1 98.69 213 LEU B CA 1
ATOM 4560 C C . LEU B 1 213 ? 2.818 3.209 -1.274 1 98.69 213 LEU B C 1
ATOM 4562 O O . LEU B 1 213 ? 2.918 2.553 -0.235 1 98.69 213 LEU B O 1
ATOM 4566 N N . ALA B 1 214 ? 3.758 4.012 -1.669 1 98.5 214 ALA B N 1
ATOM 4567 C CA . ALA B 1 214 ? 4.992 4.211 -0.915 1 98.5 214 ALA B CA 1
ATOM 4568 C C . ALA B 1 214 ? 4.703 4.77 0.476 1 98.5 214 ALA B C 1
ATOM 4570 O O . ALA B 1 214 ? 5.273 4.309 1.468 1 98.5 214 ALA B O 1
ATOM 4571 N N . GLY B 1 215 ? 3.797 5.695 0.514 1 98.5 215 GLY B N 1
ATOM 4572 C CA . GLY B 1 215 ? 3.414 6.273 1.791 1 98.5 215 GLY B CA 1
ATOM 4573 C C . GLY B 1 215 ? 2.742 5.281 2.719 1 98.5 215 GLY B C 1
ATOM 4574 O O . GLY B 1 215 ? 2.998 5.277 3.924 1 98.5 215 GLY B O 1
ATOM 4575 N N . ALA B 1 216 ? 1.908 4.477 2.178 1 98.75 216 ALA B N 1
ATOM 4576 C CA . ALA B 1 216 ? 1.172 3.492 2.965 1 98.75 216 ALA B CA 1
ATOM 4577 C C . ALA B 1 216 ? 2.105 2.418 3.514 1 98.75 216 ALA B C 1
ATOM 4579 O O . ALA B 1 216 ? 1.864 1.866 4.59 1 98.75 216 ALA B O 1
ATOM 4580 N N . LEU B 1 217 ? 3.186 2.189 2.812 1 98.31 217 LEU B N 1
ATOM 4581 C CA . LEU B 1 217 ? 4.094 1.125 3.219 1 98.31 217 LEU B CA 1
ATOM 4582 C C . LEU B 1 217 ? 5.27 1.687 4.012 1 98.31 217 LEU B C 1
ATOM 4584 O O . LEU B 1 217 ? 6.035 0.931 4.617 1 98.31 217 LEU B O 1
ATOM 4588 N N . GLY B 1 218 ? 5.414 2.973 4.016 1 97.12 218 GLY B N 1
ATOM 4589 C CA . GLY B 1 218 ? 6.586 3.564 4.645 1 97.12 218 GLY B CA 1
ATOM 4590 C C . GLY B 1 218 ? 7.875 3.262 3.906 1 97.12 218 GLY B C 1
ATOM 4591 O O . GLY B 1 218 ? 8.922 3.066 4.531 1 97.12 218 GLY B O 1
ATOM 4592 N N . SER B 1 219 ? 7.777 3.244 2.578 1 97 219 SER B N 1
ATOM 4593 C CA . SER B 1 219 ? 8.922 2.893 1.749 1 97 219 SER B CA 1
ATOM 4594 C C . SER B 1 219 ? 9.383 4.078 0.906 1 97 219 SER B C 1
ATOM 4596 O O . SER B 1 219 ? 8.562 4.887 0.469 1 97 219 SER B O 1
ATOM 4598 N N . LEU B 1 220 ? 10.703 4.137 0.723 1 97.12 220 LEU B N 1
ATOM 4599 C CA . LEU B 1 220 ? 11.219 5.062 -0.28 1 97.12 220 LEU B CA 1
ATOM 4600 C C . LEU B 1 220 ? 10.992 4.52 -1.687 1 97.12 220 LEU B C 1
ATOM 4602 O O . LEU B 1 220 ? 11.031 3.307 -1.901 1 97.12 220 LEU B O 1
ATOM 4606 N N . THR B 1 221 ? 10.758 5.398 -2.639 1 97.12 221 THR B N 1
ATOM 4607 C CA . THR B 1 221 ? 10.656 4.977 -4.031 1 97.12 221 THR B CA 1
ATOM 4608 C C . THR B 1 221 ? 12.023 5.047 -4.715 1 97.12 221 THR B C 1
ATOM 4610 O O . THR B 1 221 ? 12.156 4.668 -5.879 1 97.12 221 THR B O 1
ATOM 4613 N N . TRP B 1 222 ? 13.016 5.555 -4.043 1 96 222 TRP B N 1
ATOM 4614 C CA . TRP B 1 222 ? 14.398 5.602 -4.488 1 96 222 TRP B CA 1
ATOM 4615 C C . TRP B 1 222 ? 15.312 4.875 -3.508 1 96 222 TRP B C 1
ATOM 4617 O O . TRP B 1 222 ? 14.875 4.445 -2.441 1 96 222 TRP B O 1
ATOM 4627 N N . GLU B 1 223 ? 16.547 4.734 -3.891 1 93.62 223 GLU B N 1
ATOM 4628 C CA . GLU B 1 223 ? 17.5 4.008 -3.051 1 93.62 223 GLU B CA 1
ATOM 4629 C C . GLU B 1 223 ? 17.828 4.797 -1.788 1 93.62 223 GLU B C 1
ATOM 4631 O O . GLU B 1 223 ? 17.672 6.02 -1.75 1 93.62 223 GLU B O 1
ATOM 4636 N N . LYS B 1 224 ? 18.25 4.039 -0.777 1 95.12 224 LYS B N 1
ATOM 4637 C CA . LYS B 1 224 ? 18.734 4.711 0.428 1 95.12 224 LYS B CA 1
ATOM 4638 C C . LYS B 1 224 ? 19.828 5.719 0.097 1 95.12 224 LYS B C 1
ATOM 4640 O O . LYS B 1 224 ? 20.75 5.414 -0.659 1 95.12 224 LYS B O 1
ATOM 4645 N N . PRO B 1 225 ? 19.719 6.848 0.645 1 97.31 225 PRO B N 1
ATOM 4646 C CA . PRO B 1 225 ? 20.688 7.887 0.301 1 97.31 225 PRO B CA 1
ATOM 4647 C C . PRO B 1 225 ? 22.031 7.703 1.021 1 97.31 225 PRO B C 1
ATOM 4649 O O . PRO B 1 225 ? 22.125 6.922 1.972 1 97.31 225 PRO B O 1
ATOM 4652 N N . LEU B 1 226 ? 23.016 8.438 0.477 1 97.88 226 LEU B N 1
ATOM 4653 C CA . LEU B 1 226 ? 24.281 8.594 1.173 1 97.88 226 LEU B CA 1
ATOM 4654 C C . LEU B 1 226 ? 24.172 9.594 2.314 1 97.88 226 LEU B C 1
ATOM 4656 O O . LEU B 1 226 ? 23.5 10.617 2.18 1 97.88 226 LEU B O 1
ATOM 4660 N N . HIS B 1 227 ? 24.891 9.289 3.379 1 98.25 227 HIS B N 1
ATOM 4661 C CA . HIS B 1 227 ? 24.875 10.188 4.523 1 98.25 227 HIS B CA 1
ATOM 4662 C C . HIS B 1 227 ? 25.406 11.57 4.152 1 98.25 227 HIS B C 1
ATOM 4664 O O . HIS B 1 227 ? 24.844 12.586 4.578 1 98.25 227 HIS B O 1
ATOM 4670 N N . SER B 1 228 ? 26.422 11.609 3.363 1 98 228 SER B N 1
ATOM 4671 C CA . SER B 1 228 ? 27.031 12.875 2.963 1 98 228 SER B CA 1
ATOM 4672 C C . SER B 1 228 ? 26.047 13.727 2.158 1 98 228 SER B C 1
ATOM 4674 O O . SER B 1 228 ? 26.031 14.953 2.285 1 98 228 SER B O 1
ATOM 4676 N N . GLU B 1 229 ? 25.25 13.094 1.389 1 98.44 229 GLU B N 1
ATOM 4677 C CA . GLU B 1 229 ? 24.281 13.812 0.566 1 98.44 229 GLU B CA 1
ATOM 4678 C C . GLU B 1 229 ? 23.109 14.297 1.402 1 98.44 229 GLU B C 1
ATOM 4680 O O . GLU B 1 229 ? 22.562 15.375 1.146 1 98.44 229 GLU B O 1
ATOM 4685 N N . PHE B 1 230 ? 22.75 13.484 2.383 1 98.25 230 PHE B N 1
ATOM 4686 C CA . PHE B 1 230 ? 21.766 13.93 3.355 1 98.25 230 PHE B CA 1
ATOM 4687 C C . PHE B 1 230 ? 22.234 15.188 4.07 1 98.25 230 PHE B C 1
ATOM 4689 O O . PHE B 1 230 ? 21.484 16.156 4.184 1 98.25 230 PHE B O 1
ATOM 4696 N N . GLU B 1 231 ? 23.438 15.195 4.477 1 97.62 231 GLU B N 1
ATOM 4697 C CA . GLU B 1 231 ? 24 16.344 5.188 1 97.62 231 GLU B CA 1
ATOM 4698 C C . GLU B 1 231 ? 24.078 17.562 4.281 1 97.62 231 GLU B C 1
ATOM 4700 O O . GLU B 1 231 ? 23.828 18.688 4.727 1 97.62 231 GLU B O 1
ATOM 4705 N N . GLN B 1 232 ? 24.438 17.312 3.09 1 97.81 232 GLN B N 1
ATOM 4706 C CA . GLN B 1 232 ? 24.5 18.422 2.139 1 97.81 232 GLN B CA 1
ATOM 4707 C C . GLN B 1 232 ? 23.141 19.078 1.948 1 97.81 232 GLN B C 1
ATOM 4709 O O . GLN B 1 232 ? 23.031 20.297 1.923 1 97.81 232 GLN B O 1
ATOM 4714 N N . LEU B 1 233 ? 22.109 18.266 1.799 1 98.5 233 LEU B N 1
ATOM 4715 C CA . LEU B 1 233 ? 20.766 18.812 1.668 1 98.5 233 LEU B CA 1
ATOM 4716 C C . LEU B 1 233 ? 20.359 19.547 2.936 1 98.5 233 LEU B C 1
ATOM 4718 O O . LEU B 1 233 ? 19.719 20.609 2.865 1 98.5 233 LEU B O 1
ATOM 4722 N N . ALA B 1 234 ? 20.734 18.984 4.082 1 97 234 ALA B N 1
ATOM 4723 C CA . ALA B 1 234 ? 20.344 19.578 5.363 1 97 234 ALA B CA 1
ATOM 4724 C C . ALA B 1 234 ? 20.938 20.969 5.531 1 97 234 ALA B C 1
ATOM 4726 O O . ALA B 1 234 ? 20.328 21.828 6.176 1 97 234 ALA B O 1
ATOM 4727 N N . ARG B 1 235 ? 22.047 21.203 4.938 1 96.38 235 ARG B N 1
ATOM 4728 C CA . ARG B 1 235 ? 22.703 22.5 5.043 1 96.38 235 ARG B CA 1
ATOM 4729 C C . ARG B 1 235 ? 21.922 23.578 4.305 1 96.38 235 ARG B C 1
ATOM 4731 O O . ARG B 1 235 ? 21.859 24.734 4.746 1 96.38 235 ARG B O 1
ATOM 4738 N N . GLU B 1 236 ? 21.266 23.141 3.309 1 97.19 236 GLU B N 1
ATOM 4739 C CA . GLU B 1 236 ? 20.578 24.141 2.486 1 97.19 236 GLU B CA 1
ATOM 4740 C C . GLU B 1 236 ? 19.078 24.156 2.781 1 97.19 236 GLU B C 1
ATOM 4742 O O . GLU B 1 236 ? 18.453 25.203 2.73 1 97.19 236 GLU B O 1
ATOM 4747 N N . SER B 1 237 ? 18.562 23.016 3.016 1 97.06 237 SER B N 1
ATOM 4748 C CA . SER B 1 237 ? 17.125 22.875 3.213 1 97.06 237 SER B CA 1
ATOM 4749 C C . SER B 1 237 ? 16.797 21.672 4.098 1 97.06 237 SER B C 1
ATOM 4751 O O . SER B 1 237 ? 16.875 20.531 3.652 1 97.06 237 SER B O 1
ATOM 4753 N N . GLU B 1 238 ? 16.297 21.953 5.207 1 96 238 GLU B N 1
ATOM 4754 C CA . GLU B 1 238 ? 15.836 20.875 6.082 1 96 238 GLU B CA 1
ATOM 4755 C C . GLU B 1 238 ? 14.68 20.109 5.453 1 96 238 GLU B C 1
ATOM 4757 O O . GLU B 1 238 ? 14.57 18.891 5.629 1 96 238 GLU B O 1
ATOM 4762 N N . TYR B 1 239 ? 13.867 20.812 4.723 1 98 239 TYR B N 1
ATOM 4763 C CA . TYR B 1 239 ? 12.781 20.188 3.986 1 98 239 TYR B CA 1
ATOM 4764 C C . TYR B 1 239 ? 13.312 19.125 3.027 1 98 239 TYR B C 1
ATOM 4766 O O . TYR B 1 239 ? 12.781 18.016 2.969 1 98 239 TYR B O 1
ATOM 4774 N N . ALA B 1 240 ? 14.359 19.484 2.312 1 98.56 240 ALA B N 1
ATOM 4775 C CA . ALA B 1 240 ? 14.938 18.578 1.337 1 98.56 240 ALA B CA 1
ATOM 4776 C C . ALA B 1 240 ? 15.523 17.344 2.021 1 98.56 240 ALA B C 1
ATOM 4778 O O . ALA B 1 240 ? 15.305 16.203 1.569 1 98.56 240 ALA B O 1
ATOM 4779 N N . ALA B 1 241 ? 16.234 17.594 3.082 1 98.25 241 ALA B N 1
ATOM 4780 C CA . ALA B 1 241 ? 16.844 16.484 3.812 1 98.25 241 ALA B CA 1
ATOM 4781 C C . ALA B 1 241 ? 15.797 15.539 4.375 1 98.25 241 ALA B C 1
ATOM 4783 O O . ALA B 1 241 ? 15.93 14.32 4.27 1 98.25 241 ALA B O 1
ATOM 4784 N N . TRP B 1 242 ? 14.75 16.109 4.965 1 98.31 242 TRP B N 1
ATOM 4785 C CA . TRP B 1 242 ? 13.664 15.297 5.508 1 98.31 242 TRP B CA 1
ATOM 4786 C C . TRP B 1 242 ? 13.023 14.445 4.418 1 98.31 242 TRP B C 1
ATOM 4788 O O . TRP B 1 242 ? 12.805 13.242 4.605 1 98.31 242 TRP B O 1
ATOM 4798 N N . THR B 1 243 ? 12.742 15.055 3.275 1 98.62 243 THR B N 1
ATOM 4799 C CA . THR B 1 243 ? 12.062 14.367 2.184 1 98.62 243 THR B CA 1
ATOM 4800 C C . THR B 1 243 ? 12.938 13.242 1.628 1 98.62 243 THR B C 1
ATOM 4802 O O . THR B 1 243 ? 12.43 12.18 1.262 1 98.62 243 THR B O 1
ATOM 4805 N N . LEU B 1 244 ? 14.234 13.469 1.641 1 98.44 244 LEU B N 1
ATOM 4806 C CA . LEU B 1 244 ? 15.172 12.484 1.101 1 98.44 244 LEU B CA 1
ATOM 4807 C C . LEU B 1 244 ? 15.094 11.18 1.876 1 98.44 244 LEU B C 1
ATOM 4809 O O . LEU B 1 244 ? 15.125 10.094 1.281 1 98.44 244 LEU B O 1
ATOM 4813 N N . VAL B 1 245 ? 14.883 11.203 3.172 1 98 245 VAL B N 1
ATOM 4814 C CA . VAL B 1 245 ? 15.016 10 3.986 1 98 245 VAL B CA 1
ATOM 4815 C C . VAL B 1 245 ? 13.633 9.477 4.355 1 98 245 VAL B C 1
ATOM 4817 O O . VAL B 1 245 ? 13.492 8.32 4.762 1 98 245 VAL B O 1
ATOM 4820 N N . ASN B 1 246 ? 12.609 10.312 4.223 1 97.88 246 ASN B N 1
ATOM 4821 C CA . ASN B 1 246 ? 11.281 9.883 4.629 1 97.88 246 ASN B CA 1
ATOM 4822 C C . ASN B 1 246 ? 10.375 9.648 3.422 1 97.88 246 ASN B C 1
ATOM 4824 O O . ASN B 1 246 ? 9.344 8.969 3.533 1 97.88 246 ASN B O 1
ATOM 4828 N N . GLY B 1 247 ? 10.727 10.219 2.285 1 97.69 247 GLY B N 1
ATOM 4829 C CA . GLY B 1 247 ? 9.945 10.047 1.074 1 97.69 247 GLY B CA 1
ATOM 4830 C C . GLY B 1 247 ? 8.516 10.539 1.211 1 97.69 247 GLY B C 1
ATOM 4831 O O . GLY B 1 247 ? 8.281 11.672 1.643 1 97.69 247 GLY B O 1
ATOM 4832 N N . TYR B 1 248 ? 7.594 9.672 0.834 1 98.44 248 TYR B N 1
ATOM 4833 C CA . TYR B 1 248 ? 6.18 10.031 0.79 1 98.44 248 TYR B CA 1
ATOM 4834 C C . TYR B 1 248 ? 5.477 9.641 2.086 1 98.44 248 TYR B C 1
ATOM 4836 O O . TYR B 1 248 ? 4.25 9.531 2.125 1 98.44 248 TYR B O 1
ATOM 4844 N N . ALA B 1 249 ? 6.191 9.375 3.145 1 98 249 ALA B N 1
ATOM 4845 C CA . ALA B 1 249 ? 5.586 9.07 4.438 1 98 249 ALA B CA 1
ATOM 4846 C C . ALA B 1 249 ? 4.777 10.258 4.957 1 98 249 ALA B C 1
ATOM 4848 O O . ALA B 1 249 ? 5.113 11.414 4.676 1 98 249 ALA B O 1
ATOM 4849 N N . LEU B 1 250 ? 3.729 9.922 5.66 1 98.5 250 LEU B N 1
ATOM 4850 C CA . LEU B 1 250 ? 2.934 10.938 6.34 1 98.5 250 LEU B CA 1
ATOM 4851 C C . LEU B 1 250 ? 3.807 11.797 7.25 1 98.5 250 LEU B C 1
ATOM 4853 O O . LEU B 1 250 ? 4.535 11.266 8.094 1 98.5 250 LEU B O 1
ATOM 4857 N N . ASN B 1 251 ? 3.768 13.07 6.973 1 98.38 251 ASN B N 1
ATOM 4858 C CA . ASN B 1 251 ? 4.562 13.977 7.793 1 98.38 251 ASN B CA 1
ATOM 4859 C C . ASN B 1 251 ? 3.924 14.195 9.164 1 98.38 251 ASN B C 1
ATOM 4861 O O . ASN B 1 251 ? 4.605 14.133 10.188 1 98.38 251 ASN B O 1
ATOM 4865 N N . HIS B 1 252 ? 2.607 14.484 9.133 1 98.69 252 HIS B N 1
ATOM 4866 C CA . HIS B 1 252 ? 1.934 14.586 10.43 1 98.69 252 HIS B CA 1
ATOM 4867 C C . HIS B 1 252 ? 0.42 14.477 10.266 1 98.69 252 HIS B C 1
ATOM 4869 O O . HIS B 1 252 ? -0.113 14.734 9.188 1 98.69 252 HIS B O 1
ATOM 4875 N N . VAL B 1 253 ? -0.206 14.023 11.336 1 98.62 253 VAL B N 1
ATOM 4876 C CA . VAL B 1 253 ? -1.64 14.219 11.523 1 98.62 253 VAL B CA 1
ATOM 4877 C C . VAL B 1 253 ? -1.879 15.43 12.43 1 98.62 253 VAL B C 1
ATOM 4879 O O . VAL B 1 253 ? -0.971 15.867 13.141 1 98.62 253 VAL B O 1
ATOM 4882 N N . THR B 1 254 ? -3.078 15.93 12.312 1 98.81 254 THR B N 1
ATOM 4883 C CA . THR B 1 254 ? -3.447 17.094 13.109 1 98.81 254 THR B CA 1
ATOM 4884 C C . THR B 1 254 ? -4.75 16.844 13.867 1 98.81 254 THR B C 1
ATOM 4886 O O . THR B 1 254 ? -5.766 16.5 13.266 1 98.81 254 THR B O 1
ATOM 4889 N N . ILE B 1 255 ? -4.707 17.016 15.148 1 98.06 255 ILE B N 1
ATOM 4890 C CA . ILE B 1 255 ? -5.918 16.891 15.953 1 98.06 255 ILE B CA 1
ATOM 4891 C C . ILE B 1 255 ? -6.781 18.141 15.789 1 98.06 255 ILE B C 1
ATOM 4893 O O . ILE B 1 255 ? -6.289 19.266 15.922 1 98.06 255 ILE B O 1
ATOM 4897 N N . SER B 1 256 ? -8.023 17.922 15.469 1 97.12 256 SER B N 1
ATOM 4898 C CA . SER B 1 256 ? -9 19 15.516 1 97.12 256 SER B CA 1
ATOM 4899 C C . SER B 1 256 ? -9.461 19.266 16.938 1 97.12 256 SER B C 1
ATOM 4901 O O . SER B 1 256 ? -10.391 18.641 17.438 1 97.12 256 SER B O 1
ATOM 4903 N N . THR B 1 257 ? -8.961 20.328 17.531 1 97.5 257 THR B N 1
ATOM 4904 C CA . THR B 1 257 ? -9.172 20.516 18.969 1 97.5 257 THR B CA 1
ATOM 4905 C C . THR B 1 257 ? -10.617 20.906 19.25 1 97.5 257 THR B C 1
ATOM 4907 O O . THR B 1 257 ? -11.195 20.484 20.266 1 97.5 257 THR B O 1
ATOM 4910 N N . HIS B 1 258 ? -11.234 21.703 18.391 1 95.44 258 HIS B N 1
ATOM 4911 C CA . HIS B 1 258 ? -12.586 22.203 18.625 1 95.44 258 HIS B CA 1
ATOM 4912 C C . HIS B 1 258 ? -13.609 21.078 18.594 1 95.44 258 HIS B C 1
ATOM 4914 O O . HIS B 1 258 ? -14.758 21.25 19 1 95.44 258 HIS B O 1
ATOM 4920 N N . ARG B 1 259 ? -13.133 19.875 18.156 1 93.38 259 ARG B N 1
ATOM 4921 C CA . ARG B 1 259 ? -14.055 18.734 18.078 1 93.38 259 ARG B CA 1
ATOM 4922 C C . ARG B 1 259 ? -13.93 17.859 19.328 1 93.38 259 ARG B C 1
ATOM 4924 O O . ARG B 1 259 ? -14.68 16.891 19.484 1 93.38 259 ARG B O 1
ATOM 4931 N N . LEU B 1 260 ? -12.969 18.188 20.125 1 94.38 260 LEU B N 1
ATOM 4932 C CA . LEU B 1 260 ? -12.859 17.453 21.391 1 94.38 260 LEU B CA 1
ATOM 4933 C C . LEU B 1 260 ? -13.977 17.844 22.344 1 94.38 260 LEU B C 1
ATOM 4935 O O . LEU B 1 260 ? -14.516 18.953 22.25 1 94.38 260 LEU B O 1
ATOM 4939 N N . LYS B 1 261 ? -14.281 16.938 23.25 1 90.19 261 LYS B N 1
ATOM 4940 C CA . LYS B 1 261 ? -15.398 17.172 24.172 1 90.19 261 LYS B CA 1
ATOM 4941 C C . LYS B 1 261 ? -14.914 17.766 25.484 1 90.19 261 LYS B C 1
ATOM 4943 O O . LYS B 1 261 ? -15.648 18.5 26.156 1 90.19 261 LYS B O 1
ATOM 4948 N N . SER B 1 262 ? -13.727 17.453 25.844 1 92.94 262 SER B N 1
ATOM 4949 C CA . SER B 1 262 ? -13.18 17.922 27.109 1 92.94 262 SER B CA 1
ATOM 4950 C C . SER B 1 262 ? -12.688 19.359 27.016 1 92.94 262 SER B C 1
ATOM 4952 O O . SER B 1 262 ? -12.898 20.016 25.984 1 92.94 262 SER B O 1
ATOM 4954 N N . HIS B 1 263 ? -12.062 19.797 28.172 1 94.12 263 HIS B N 1
ATOM 4955 C CA . HIS B 1 263 ? -11.508 21.141 28.234 1 94.12 263 HIS B CA 1
ATOM 4956 C C . HIS B 1 263 ? -10.367 21.312 27.234 1 94.12 263 HIS B C 1
ATOM 4958 O O . HIS B 1 263 ? -9.953 22.438 26.938 1 94.12 263 HIS B O 1
ATOM 4964 N N . LEU B 1 264 ? -9.961 20.234 26.672 1 96.25 264 LEU B N 1
ATOM 4965 C CA . LEU B 1 264 ? -8.859 20.266 25.734 1 96.25 264 LEU B CA 1
ATOM 4966 C C . LEU B 1 264 ? -9.32 20.797 24.375 1 96.25 264 LEU B C 1
ATOM 4968 O O . LEU B 1 264 ? -8.508 21 23.469 1 96.25 264 LEU B O 1
ATOM 4972 N N . LYS B 1 265 ? -10.578 21.094 24.281 1 95.94 265 LYS B N 1
ATOM 4973 C CA . LYS B 1 265 ? -11.102 21.688 23.047 1 95.94 265 LYS B CA 1
ATOM 4974 C C . LYS B 1 265 ? -10.5 23.078 22.828 1 95.94 265 LYS B C 1
ATOM 4976 O O . LYS B 1 265 ? -10.438 23.547 21.688 1 95.94 265 LYS B O 1
ATOM 4981 N N . ASP B 1 266 ? -10.172 23.703 23.906 1 97.12 266 ASP B N 1
ATOM 4982 C CA . ASP B 1 266 ? -9.398 24.938 23.828 1 97.12 266 ASP B CA 1
ATOM 4983 C C . ASP B 1 266 ? -7.922 24.656 23.578 1 97.12 266 ASP B C 1
ATOM 4985 O O . ASP B 1 266 ? -7.258 24.016 24.406 1 97.12 266 ASP B O 1
ATOM 4989 N N . ILE B 1 267 ? -7.445 25.188 22.484 1 98.5 267 ILE B N 1
ATOM 4990 C CA . ILE B 1 267 ? -6.105 24.797 22.047 1 98.5 267 ILE B CA 1
ATOM 4991 C C . ILE B 1 267 ? -5.078 25.281 23.062 1 98.5 267 ILE B C 1
ATOM 4993 O O . ILE B 1 267 ? -4.043 24.641 23.266 1 98.5 267 ILE B O 1
ATOM 4997 N N . LYS B 1 268 ? -5.281 26.406 23.75 1 98.25 268 LYS B N 1
ATOM 4998 C CA . LYS B 1 268 ? -4.359 26.875 24.781 1 98.25 268 LYS B CA 1
ATOM 4999 C C . LYS B 1 268 ? -4.309 25.891 25.953 1 98.25 268 LYS B C 1
ATOM 5001 O O . LYS B 1 268 ? -3.232 25.609 26.484 1 98.25 268 LYS B O 1
ATOM 5006 N N . SER B 1 269 ? -5.465 25.438 26.297 1 97.88 269 SER B N 1
ATOM 5007 C CA . SER B 1 269 ? -5.531 24.422 27.344 1 97.88 269 SER B CA 1
ATOM 5008 C C . SER B 1 269 ? -4.832 23.141 26.906 1 97.88 269 SER B C 1
ATOM 5010 O O . SER B 1 269 ? -4.16 22.484 27.719 1 97.88 269 SER B O 1
ATOM 5012 N N . LEU B 1 270 ? -5.035 22.75 25.656 1 98.12 270 LEU B N 1
ATOM 5013 C CA . LEU B 1 270 ? -4.371 21.562 25.125 1 98.12 270 LEU B CA 1
ATOM 5014 C C . LEU B 1 270 ? -2.855 21.734 25.156 1 98.12 270 LEU B C 1
ATOM 5016 O O . LEU B 1 270 ? -2.127 20.828 25.547 1 98.12 270 LEU B O 1
ATOM 5020 N N . ASN B 1 271 ? -2.434 22.891 24.734 1 98.38 271 ASN B N 1
ATOM 5021 C CA . ASN B 1 271 ? -1.001 23.172 24.766 1 98.38 271 ASN B CA 1
ATOM 5022 C C . ASN B 1 271 ? -0.425 23.031 26.172 1 98.38 271 ASN B C 1
ATOM 5024 O O . ASN B 1 271 ? 0.623 22.422 26.359 1 98.38 271 ASN B O 1
ATOM 5028 N N . GLN B 1 272 ? -1.099 23.625 27.078 1 98.06 272 GLN B N 1
ATOM 5029 C CA . GLN B 1 272 ? -0.661 23.547 28.469 1 98.06 272 GLN B CA 1
ATOM 5030 C C . GLN B 1 272 ? -0.627 22.094 28.953 1 98.06 272 GLN B C 1
ATOM 5032 O O . GLN B 1 272 ? 0.328 21.672 29.609 1 98.06 272 GLN B O 1
ATOM 5037 N N . PHE B 1 273 ? -1.646 21.391 28.609 1 97.62 273 PHE B N 1
ATOM 5038 C CA . PHE B 1 273 ? -1.758 19.984 28.984 1 97.62 273 PHE B CA 1
ATOM 5039 C C . PHE B 1 273 ? -0.596 19.172 28.406 1 97.62 273 PHE B C 1
ATOM 5041 O O . PHE B 1 273 ? -0.005 18.344 29.094 1 97.62 273 PHE B O 1
ATOM 5048 N N . ILE B 1 274 ? -0.275 19.375 27.156 1 97.81 274 ILE B N 1
ATOM 5049 C CA . ILE B 1 274 ? 0.807 18.672 26.484 1 97.81 274 ILE B CA 1
ATOM 5050 C C . ILE B 1 274 ? 2.139 19 27.156 1 97.81 274 ILE B C 1
ATOM 5052 O O . ILE B 1 274 ? 2.932 18.094 27.438 1 97.81 274 ILE B O 1
ATOM 5056 N N . GLU B 1 275 ? 2.375 20.234 27.5 1 97.38 275 GLU B N 1
ATOM 5057 C CA . GLU B 1 275 ? 3.615 20.656 28.141 1 97.38 275 GLU B CA 1
ATOM 5058 C C . GLU B 1 275 ? 3.719 20.094 29.562 1 97.38 275 GLU B C 1
ATOM 5060 O O . GLU B 1 275 ? 4.797 19.688 30 1 97.38 275 GLU B O 1
ATOM 5065 N N . GLU B 1 276 ? 2.678 20.109 30.203 1 97.38 276 GLU B N 1
ATOM 5066 C CA . GLU B 1 276 ? 2.658 19.594 31.562 1 97.38 276 GLU B CA 1
ATOM 5067 C C . GLU B 1 276 ? 2.959 18.094 31.594 1 97.38 276 GLU B C 1
ATOM 5069 O O . GLU B 1 276 ? 3.424 17.562 32.594 1 97.38 276 GLU B O 1
ATOM 5074 N N . ASN B 1 277 ? 2.652 17.484 30.516 1 97 277 ASN B N 1
ATOM 5075 C CA . ASN B 1 277 ? 2.914 16.047 30.438 1 97 277 ASN B CA 1
ATOM 5076 C C . ASN B 1 277 ? 4.281 15.758 29.828 1 97 277 ASN B C 1
ATOM 5078 O O . ASN B 1 277 ? 4.57 14.625 29.438 1 97 277 ASN B O 1
ATOM 5082 N N . GLY B 1 278 ? 5.102 16.766 29.578 1 96.19 278 GLY B N 1
ATOM 5083 C CA . GLY B 1 278 ? 6.52 16.578 29.312 1 96.19 278 GLY B CA 1
ATOM 5084 C C . GLY B 1 278 ? 6.883 16.703 27.844 1 96.19 278 GLY B C 1
ATOM 5085 O O . GLY B 1 278 ? 8.016 16.438 27.453 1 96.19 278 GLY B O 1
ATOM 5086 N N . TYR B 1 279 ? 5.996 17.125 27.078 1 96.44 279 TYR B N 1
ATOM 5087 C CA . TYR B 1 279 ? 6.297 17.266 25.656 1 96.44 279 TYR B CA 1
ATOM 5088 C C . TYR B 1 279 ? 6.578 18.719 25.297 1 96.44 279 TYR B C 1
ATOM 5090 O O . TYR B 1 279 ? 5.965 19.641 25.844 1 96.44 279 TYR B O 1
ATOM 5098 N N . LYS B 1 280 ? 7.457 18.906 24.391 1 94.5 280 LYS B N 1
ATOM 5099 C CA . LYS B 1 280 ? 7.836 20.25 23.938 1 94.5 280 LYS B CA 1
ATOM 5100 C C . LYS B 1 280 ? 7.047 20.656 22.703 1 94.5 280 LYS B C 1
ATOM 5102 O O . LYS B 1 280 ? 6.785 19.828 21.828 1 94.5 280 LYS B O 1
ATOM 5107 N N . LEU B 1 281 ? 6.758 21.938 22.672 1 97.25 281 LEU B N 1
ATOM 5108 C CA . LEU B 1 281 ? 6.023 22.484 21.531 1 97.25 281 LEU B CA 1
ATOM 5109 C C . LEU B 1 281 ? 6.918 23.406 20.703 1 97.25 281 LEU B C 1
ATOM 5111 O O . LEU B 1 281 ? 7.852 24.016 21.234 1 97.25 281 LEU B O 1
ATOM 5115 N N . ASN B 1 282 ? 6.672 23.375 19.375 1 95.62 282 ASN B N 1
ATOM 5116 C CA . ASN B 1 282 ? 7.344 24.297 18.453 1 95.62 282 ASN B CA 1
ATOM 5117 C C . ASN B 1 282 ? 7.102 25.75 18.859 1 95.62 282 ASN B C 1
ATOM 5119 O O . ASN B 1 282 ? 5.961 26.219 18.844 1 95.62 282 ASN B O 1
ATOM 5123 N N . SER B 1 283 ? 8.172 26.516 19.094 1 93.88 283 SER B N 1
ATOM 5124 C CA . SER B 1 283 ? 8.047 27.891 19.594 1 93.88 283 SER B CA 1
ATOM 5125 C C . SER B 1 283 ? 8.414 28.906 18.516 1 93.88 283 SER B C 1
ATOM 5127 O O . SER B 1 283 ? 8.461 30.109 18.781 1 93.88 283 SER B O 1
ATOM 5129 N N . GLU B 1 284 ? 8.75 28.375 17.359 1 89.5 284 GLU B N 1
ATOM 5130 C CA . GLU B 1 284 ? 9.039 29.297 16.266 1 89.5 284 GLU B CA 1
ATOM 5131 C C . GLU B 1 284 ? 7.855 30.219 15.992 1 89.5 284 GLU B C 1
ATOM 5133 O O . GLU B 1 284 ? 6.777 29.766 15.609 1 89.5 284 GLU B O 1
ATOM 5138 N N . GLY B 1 285 ? 8.07 31.547 16.172 1 90.06 285 GLY B N 1
ATOM 5139 C CA . GLY B 1 285 ? 6.984 32.5 16.016 1 90.06 285 GLY B CA 1
ATOM 5140 C C . GLY B 1 285 ? 5.945 32.406 17.109 1 90.06 285 GLY B C 1
ATOM 5141 O O . GLY B 1 285 ? 4.797 32.812 16.922 1 90.06 285 GLY B O 1
ATOM 5142 N N . GLY B 1 286 ? 6.324 31.781 18.172 1 93.88 286 GLY B N 1
ATOM 5143 C CA . GLY B 1 286 ? 5.379 31.531 19.25 1 93.88 286 GLY B CA 1
ATOM 5144 C C . GLY B 1 286 ? 4.812 30.125 19.234 1 93.88 286 GLY B C 1
ATOM 5145 O O . GLY B 1 286 ? 4.742 29.484 18.172 1 93.88 286 GLY B O 1
ATOM 5146 N N . VAL B 1 287 ? 4.422 29.688 20.344 1 96.69 287 VAL B N 1
ATOM 5147 C CA . VAL B 1 287 ? 3.873 28.344 20.438 1 96.69 287 VAL B CA 1
ATOM 5148 C C . VAL B 1 287 ? 2.58 28.25 19.641 1 96.69 287 VAL B C 1
ATOM 5150 O O . VAL B 1 287 ? 2.379 27.297 18.891 1 96.69 287 VAL B O 1
ATOM 5153 N N . LEU B 1 288 ? 1.752 29.234 19.906 1 98.19 288 LEU B N 1
ATOM 5154 C CA . LEU B 1 288 ? 0.467 29.281 19.219 1 98.19 288 LEU B CA 1
ATOM 5155 C C . LEU B 1 288 ? 0.545 30.172 17.969 1 98.19 288 LEU B C 1
ATOM 5157 O O . LEU B 1 288 ? 0.843 31.359 18.078 1 98.19 288 LEU B O 1
ATOM 5161 N N . LYS B 1 289 ? 0.334 29.609 16.75 1 98 289 LYS B N 1
ATOM 5162 C CA . LYS B 1 289 ? 0.223 30.359 15.508 1 98 289 LYS B CA 1
ATOM 5163 C C . LYS B 1 289 ? -1.229 30.719 15.211 1 98 289 LYS B C 1
ATOM 5165 O O . LYS B 1 289 ? -2.09 29.828 15.133 1 98 289 LYS B O 1
ATOM 5170 N N . VAL B 1 290 ? -1.454 31.984 15.07 1 98.12 290 VAL B N 1
ATOM 5171 C CA . VAL B 1 290 ? -2.812 32.469 14.836 1 98.12 290 VAL B CA 1
ATOM 5172 C C . VAL B 1 290 ? -2.883 33.156 13.477 1 98.12 290 VAL B C 1
ATOM 5174 O O . VAL B 1 290 ? -2.043 34 13.164 1 98.12 290 VAL B O 1
ATOM 5177 N N . SER B 1 291 ? -3.877 32.75 12.672 1 97.62 291 SER B N 1
ATOM 5178 C CA . SER B 1 291 ? -4.062 33.406 11.383 1 97.62 291 SER B CA 1
ATOM 5179 C C . SER B 1 291 ? -4.426 34.875 11.547 1 97.62 291 SER B C 1
ATOM 5181 O O . SER B 1 291 ? -4.938 35.281 12.594 1 97.62 291 SER B O 1
ATOM 5183 N N . PRO B 1 292 ? -4.207 35.688 10.445 1 97.25 292 PRO B N 1
ATOM 5184 C CA . PRO B 1 292 ? -4.516 37.125 10.539 1 97.25 292 PRO B CA 1
ATOM 5185 C C . PRO B 1 292 ? -5.984 37.375 10.875 1 97.25 292 PRO B C 1
ATOM 5187 O O . PRO B 1 292 ? -6.297 38.375 11.562 1 97.25 292 PRO B O 1
ATOM 5190 N N . ASP B 1 293 ? -6.902 36.562 10.453 1 97.12 293 ASP B N 1
ATOM 5191 C CA . ASP B 1 293 ? -8.32 36.75 10.727 1 97.12 293 ASP B CA 1
ATOM 5192 C C . ASP B 1 293 ? -8.68 36.25 12.133 1 97.12 293 ASP B C 1
ATOM 5194 O O . ASP B 1 293 ? -9.82 36.438 12.578 1 97.12 293 ASP B O 1
ATOM 5198 N N . GLY B 1 294 ? -7.727 35.656 12.781 1 97.69 294 GLY B N 1
ATOM 5199 C CA . GLY B 1 294 ? -7.895 35.219 14.156 1 97.69 294 GLY B CA 1
ATOM 5200 C C . GLY B 1 294 ? -8.695 33.938 14.273 1 97.69 294 GLY B C 1
ATOM 5201 O O . GLY B 1 294 ? -8.992 33.469 15.383 1 97.69 294 GLY B O 1
ATOM 5202 N N . LEU B 1 295 ? -9 33.281 13.18 1 98.44 295 LEU B N 1
ATOM 5203 C CA . LEU B 1 295 ? -10 32.219 13.219 1 98.44 295 LEU B CA 1
ATOM 5204 C C . LEU B 1 295 ? -9.344 30.844 13.047 1 98.44 295 LEU B C 1
ATOM 5206 O O . LEU B 1 295 ? -10.008 29.812 13.172 1 98.44 295 LEU B O 1
ATOM 5210 N N . LEU B 1 296 ? -8.125 30.781 12.727 1 98.62 296 LEU B N 1
ATOM 5211 C CA . LEU B 1 296 ? -7.348 29.547 12.656 1 98.62 296 LEU B CA 1
ATOM 5212 C C . LEU B 1 296 ? -6.172 29.594 13.625 1 98.62 296 LEU B C 1
ATOM 5214 O O . LEU B 1 296 ? -5.293 30.453 13.5 1 98.62 296 LEU B O 1
ATOM 5218 N N . LEU B 1 297 ? -6.176 28.734 14.602 1 98.69 297 LEU B N 1
ATOM 5219 C CA . LEU B 1 297 ? -5.121 28.609 15.602 1 98.69 297 LEU B CA 1
ATOM 5220 C C . LEU B 1 297 ? -4.445 27.234 15.508 1 98.69 297 LEU B C 1
ATOM 5222 O O . LEU B 1 297 ? -5.125 26.219 15.422 1 98.69 297 LEU B O 1
ATOM 5226 N N . GLN B 1 298 ? -3.064 27.234 15.461 1 98.69 298 GLN B N 1
ATOM 5227 C CA . GLN B 1 298 ? -2.338 25.984 15.266 1 98.69 298 GLN B CA 1
ATOM 5228 C C . GLN B 1 298 ? -1.102 25.922 16.156 1 98.69 298 GLN B C 1
ATOM 5230 O O . GLN B 1 298 ? -0.496 26.953 16.469 1 98.69 298 GLN B O 1
ATOM 5235 N N . SER B 1 299 ? -0.77 24.797 16.656 1 98.62 299 SER B N 1
ATOM 5236 C CA . SER B 1 299 ? 0.461 24.469 17.375 1 98.62 299 SER B CA 1
ATOM 5237 C C . SER B 1 299 ? 0.943 23.062 17.031 1 98.62 299 SER B C 1
ATOM 5239 O O . SER B 1 299 ? 0.242 22.312 16.344 1 98.62 299 SER B O 1
ATOM 5241 N N . SER B 1 300 ? 2.152 22.703 17.344 1 98.38 300 SER B N 1
ATOM 5242 C CA . SER B 1 300 ? 2.688 21.375 17.062 1 98.38 300 SER B CA 1
ATOM 5243 C C . SER B 1 300 ? 3.781 21 18.062 1 98.38 300 SER B C 1
ATOM 5245 O O . SER B 1 300 ? 4.387 21.875 18.688 1 98.38 300 SER B O 1
ATOM 5247 N N . THR B 1 301 ? 3.961 19.75 18.219 1 98 301 THR B N 1
ATOM 5248 C CA . THR B 1 301 ? 5.145 19.266 18.906 1 98 301 THR B CA 1
ATOM 5249 C C . THR B 1 301 ? 6.379 19.359 18.016 1 98 301 THR B C 1
ATOM 5251 O O . THR B 1 301 ? 6.273 19.719 16.844 1 98 301 THR B O 1
ATOM 5254 N N . LEU B 1 302 ? 7.461 19.062 18.641 1 95.56 302 LEU B N 1
ATOM 5255 C CA . LEU B 1 302 ? 8.68 18.891 17.859 1 95.56 302 LEU B CA 1
ATOM 5256 C C . LEU B 1 302 ? 8.805 17.453 17.359 1 95.56 302 LEU B C 1
ATOM 5258 O O . LEU B 1 302 ? 8.297 16.531 17.984 1 95.56 302 LEU B O 1
ATOM 5262 N N . ALA B 1 303 ? 9.523 17.328 16.234 1 95.06 303 ALA B N 1
ATOM 5263 C CA . ALA B 1 303 ? 9.633 16.031 15.578 1 95.06 303 ALA B CA 1
ATOM 5264 C C . ALA B 1 303 ? 10.516 15.086 16.391 1 95.06 303 ALA B C 1
ATOM 5266 O O . ALA B 1 303 ? 11.523 15.5 16.953 1 95.06 303 ALA B O 1
ATOM 5267 N N . ASP B 1 304 ? 10.117 13.812 16.375 1 93.81 304 ASP B N 1
ATOM 5268 C CA . ASP B 1 304 ? 11.008 12.758 16.844 1 93.81 304 ASP B CA 1
ATOM 5269 C C . ASP B 1 304 ? 12.148 12.531 15.859 1 93.81 304 ASP B C 1
ATOM 5271 O O . ASP B 1 304 ? 12.117 13.031 14.734 1 93.81 304 ASP B O 1
ATOM 5275 N N . SER B 1 305 ? 13.164 11.906 16.375 1 93.56 305 SER B N 1
ATOM 5276 C CA . SER B 1 305 ? 14.242 11.438 15.516 1 93.56 305 SER B CA 1
ATOM 5277 C C . SER B 1 305 ? 14.359 9.914 15.555 1 93.56 305 SER B C 1
ATOM 5279 O O . SER B 1 305 ? 14.008 9.289 16.547 1 93.56 305 SER B O 1
ATOM 5281 N N . ILE B 1 306 ? 14.789 9.414 14.43 1 93.56 306 ILE B N 1
ATOM 5282 C CA . ILE B 1 306 ? 14.984 7.965 14.367 1 93.56 306 ILE B CA 1
ATOM 5283 C C . ILE B 1 306 ? 16.375 7.656 13.805 1 93.56 306 ILE B C 1
ATOM 5285 O O . ILE B 1 306 ? 16.969 8.492 13.133 1 93.56 306 ILE B O 1
ATOM 5289 N N . SER B 1 307 ? 16.828 6.496 14.219 1 95.31 307 SER B N 1
ATOM 5290 C CA . SER B 1 307 ? 18.062 6.008 13.617 1 95.31 307 SER B CA 1
ATOM 5291 C C . SER B 1 307 ? 17.844 5.539 12.18 1 95.31 307 SER B C 1
ATOM 5293 O O . SER B 1 307 ? 16.906 4.777 11.914 1 95.31 307 SER B O 1
ATOM 5295 N N . PHE B 1 308 ? 18.656 6.02 11.273 1 96.19 308 PHE B N 1
ATOM 5296 C CA . PHE B 1 308 ? 18.578 5.684 9.852 1 96.19 308 PHE B CA 1
ATOM 5297 C C . PHE B 1 308 ? 19.891 5.141 9.344 1 96.19 308 PHE B C 1
ATOM 5299 O O . PHE B 1 308 ? 20.953 5.754 9.539 1 96.19 308 PHE B O 1
ATOM 5306 N N . GLU B 1 309 ? 19.844 3.986 8.703 1 96.94 309 GLU B N 1
ATOM 5307 C CA . GLU B 1 309 ? 21.031 3.41 8.07 1 96.94 309 GLU B CA 1
ATOM 5308 C C . GLU B 1 309 ? 21.141 3.846 6.613 1 96.94 309 GLU B C 1
ATOM 5310 O O . GLU B 1 309 ? 20.328 3.465 5.781 1 96.94 309 GLU B O 1
ATOM 5315 N N . PHE B 1 310 ? 22.219 4.52 6.312 1 97.56 310 PHE B N 1
ATOM 5316 C CA . PHE B 1 310 ? 22.453 5.039 4.973 1 97.56 310 PHE B CA 1
ATOM 5317 C C . PHE B 1 310 ? 23.141 3.996 4.098 1 97.56 310 PHE B C 1
ATOM 5319 O O . PHE B 1 310 ? 23.594 2.965 4.594 1 97.56 310 PHE B O 1
ATOM 5326 N N . SER B 1 311 ? 23.109 4.27 2.814 1 95 311 SER B N 1
ATOM 5327 C CA . SER B 1 311 ? 23.594 3.275 1.863 1 95 311 SER B CA 1
ATOM 5328 C C . SER B 1 311 ? 25.094 3.057 2.004 1 95 311 SER B C 1
ATOM 5330 O O . SER B 1 311 ? 25.625 2.029 1.572 1 95 311 SER B O 1
ATOM 5332 N N . ASP B 1 312 ? 25.828 3.979 2.547 1 95.31 312 ASP B N 1
ATOM 5333 C CA . ASP B 1 312 ? 27.266 3.855 2.729 1 95.31 312 ASP B CA 1
ATOM 5334 C C . ASP B 1 312 ? 27.609 3.158 4.047 1 95.31 312 ASP B C 1
ATOM 5336 O O . ASP B 1 312 ? 28.766 3.109 4.453 1 95.31 312 ASP B O 1
ATOM 5340 N N . GLY B 1 313 ? 26.578 2.807 4.812 1 95.75 313 GLY B N 1
ATOM 5341 C CA . GLY B 1 313 ? 26.766 2.047 6.039 1 95.75 313 GLY B CA 1
ATOM 5342 C C . GLY B 1 313 ? 26.766 2.914 7.285 1 95.75 313 GLY B C 1
ATOM 5343 O O . GLY B 1 313 ? 26.797 2.4 8.406 1 95.75 313 GLY B O 1
ATOM 5344 N N . ILE B 1 314 ? 26.656 4.148 7.098 1 97.06 314 ILE B N 1
ATOM 5345 C CA . ILE B 1 314 ? 26.625 5.066 8.227 1 97.06 314 ILE B CA 1
ATOM 5346 C C . ILE B 1 314 ? 25.203 5.117 8.805 1 97.06 314 ILE B C 1
ATOM 5348 O O . ILE B 1 314 ? 24.234 5.258 8.062 1 97.06 314 ILE B O 1
ATOM 5352 N N . THR B 1 315 ? 25.125 4.914 10.094 1 97.5 315 THR B N 1
ATOM 5353 C CA . THR B 1 315 ? 23.859 5.09 10.789 1 97.5 315 THR B CA 1
ATOM 5354 C C . THR B 1 315 ? 23.828 6.418 11.539 1 97.5 315 THR B C 1
ATOM 5356 O O . THR B 1 315 ? 24.781 6.75 12.258 1 97.5 315 THR B O 1
ATOM 5359 N N . ALA B 1 316 ? 22.844 7.168 11.289 1 96.5 316 ALA B N 1
ATOM 5360 C CA . ALA B 1 316 ? 22.719 8.469 11.945 1 96.5 316 ALA B CA 1
ATOM 5361 C C . ALA B 1 316 ? 21.266 8.781 12.289 1 96.5 316 ALA B C 1
ATOM 5363 O O . ALA B 1 316 ? 20.359 8.172 11.734 1 96.5 316 ALA B O 1
ATOM 5364 N N . SER B 1 317 ? 21.156 9.688 13.219 1 95.31 317 SER B N 1
ATOM 5365 C CA . SER B 1 317 ? 19.828 10.164 13.602 1 95.31 317 SER B CA 1
ATOM 5366 C C . SER B 1 317 ? 19.266 11.133 12.57 1 95.31 317 SER B C 1
ATOM 5368 O O . SER B 1 317 ? 19.969 12.055 12.133 1 95.31 317 SER B O 1
ATOM 5370 N N . VAL B 1 318 ? 18.047 10.883 12.164 1 96.12 318 VAL B N 1
ATOM 5371 C CA . VAL B 1 318 ? 17.391 11.773 11.219 1 96.12 318 VAL B CA 1
ATOM 5372 C C . VAL B 1 318 ? 16.031 12.195 11.773 1 96.12 318 VAL B C 1
ATOM 5374 O O . VAL B 1 318 ? 15.414 11.461 12.547 1 96.12 318 VAL B O 1
ATOM 5377 N N . PRO B 1 319 ? 15.594 13.391 11.383 1 94.75 319 PRO B N 1
ATOM 5378 C CA . PRO B 1 319 ? 14.258 13.805 11.828 1 94.75 319 PRO B CA 1
ATOM 5379 C C . PRO B 1 319 ? 13.141 12.977 11.203 1 94.75 319 PRO B C 1
ATOM 5381 O O . PRO B 1 319 ? 13.227 12.609 10.031 1 94.75 319 PRO B O 1
ATOM 5384 N N . CYS B 1 320 ? 12.148 12.711 11.961 1 95 320 CYS B N 1
ATOM 5385 C CA . CYS B 1 320 ? 10.938 12.078 11.453 1 95 320 CYS B CA 1
ATOM 5386 C C . CYS B 1 320 ? 9.773 13.07 11.422 1 95 320 CYS B C 1
ATOM 5388 O O . CYS B 1 320 ? 9.852 14.094 10.742 1 95 320 CYS B O 1
ATOM 5390 N N . SER B 1 321 ? 8.742 12.781 12.266 1 96.19 321 SER B N 1
ATOM 5391 C CA . SER B 1 321 ? 7.551 13.609 12.156 1 96.19 321 SER B CA 1
ATOM 5392 C C . SER B 1 321 ? 7.09 14.094 13.531 1 96.19 321 SER B C 1
ATOM 5394 O O . SER B 1 321 ? 7.785 13.898 14.531 1 96.19 321 SER B O 1
ATOM 5396 N N . TYR B 1 322 ? 6.094 14.945 13.562 1 97.88 322 TYR B N 1
ATOM 5397 C CA . TYR B 1 322 ? 5.484 15.578 14.734 1 97.88 322 TYR B CA 1
ATOM 5398 C C . TYR B 1 322 ? 3.967 15.445 14.695 1 97.88 322 TYR B C 1
ATOM 5400 O O . TYR B 1 322 ? 3.418 14.789 13.812 1 97.88 322 TYR B O 1
ATOM 5408 N N . ILE B 1 323 ? 3.324 15.875 15.727 1 98.62 323 ILE B N 1
ATOM 5409 C CA . ILE B 1 323 ? 1.868 15.953 15.719 1 98.62 323 ILE B CA 1
ATOM 5410 C C . ILE B 1 323 ? 1.427 17.406 15.867 1 98.62 323 ILE B C 1
ATOM 5412 O O . ILE B 1 323 ? 2.041 18.172 16.609 1 98.62 323 ILE B O 1
ATOM 5416 N N . GLU B 1 324 ? 0.4 17.75 15.125 1 98.75 324 GLU B N 1
ATOM 5417 C CA . GLU B 1 324 ? -0.105 19.109 15.094 1 98.75 324 GLU B CA 1
ATOM 5418 C C . GLU B 1 324 ? -1.497 19.203 15.711 1 98.75 324 GLU B C 1
ATOM 5420 O O . GLU B 1 324 ? -2.199 18.203 15.82 1 98.75 324 GLU B O 1
ATOM 5425 N N . PHE B 1 325 ? -1.828 20.406 16.172 1 98.81 325 PHE B N 1
ATOM 5426 C CA . PHE B 1 325 ? -3.131 20.75 16.734 1 98.81 325 PHE B CA 1
ATOM 5427 C C . PHE B 1 325 ? -3.73 21.953 16.016 1 98.81 325 PHE B C 1
ATOM 5429 O O . PHE B 1 325 ? -3.029 22.938 15.75 1 98.81 325 PHE B O 1
ATOM 5436 N N . ALA B 1 326 ? -4.969 21.828 15.703 1 98.81 326 ALA B N 1
ATOM 5437 C CA . ALA B 1 326 ? -5.629 22.938 15.023 1 98.81 326 ALA B CA 1
ATOM 5438 C C . ALA B 1 326 ? -7.004 23.203 15.625 1 98.81 326 ALA B C 1
ATOM 5440 O O . ALA B 1 326 ? -7.789 22.281 15.844 1 98.81 326 ALA B O 1
ATOM 5441 N N . GLU B 1 327 ? -7.273 24.438 15.906 1 98.69 327 GLU B N 1
ATOM 5442 C CA . GLU B 1 327 ? -8.594 24.938 16.297 1 98.69 327 GLU B CA 1
ATOM 5443 C C . GLU B 1 327 ? -9.164 25.859 15.219 1 98.69 327 GLU B C 1
ATOM 5445 O O . GLU B 1 327 ? -8.539 26.844 14.844 1 98.69 327 GLU B O 1
ATOM 5450 N N . ARG B 1 328 ? -10.297 25.484 14.75 1 98.44 328 ARG B N 1
ATOM 5451 C CA . ARG B 1 328 ? -10.984 26.328 13.773 1 98.44 328 ARG B CA 1
ATOM 5452 C C . ARG B 1 328 ? -12.211 27 14.391 1 98.44 328 ARG B C 1
ATOM 5454 O O . ARG B 1 328 ? -13.172 26.328 14.758 1 98.44 328 ARG B O 1
ATOM 5461 N N . ALA B 1 329 ? -12.188 28.281 14.375 1 97.69 329 ALA B N 1
ATOM 5462 C CA . ALA B 1 329 ? -13.25 29.062 14.992 1 97.69 329 ALA B CA 1
ATOM 5463 C C . ALA B 1 329 ? -14.422 29.25 14.031 1 97.69 329 ALA B C 1
ATOM 5465 O O . ALA B 1 329 ? -14.281 29.047 12.82 1 97.69 329 ALA B O 1
ATOM 5466 N N . LEU B 1 330 ? -15.531 29.562 14.617 1 97.38 330 LEU B N 1
ATOM 5467 C CA . LEU B 1 330 ? -16.719 29.844 13.828 1 97.38 330 LEU B CA 1
ATOM 5468 C C . LEU B 1 330 ? -16.531 31.109 12.984 1 97.38 330 LEU B C 1
ATOM 5470 O O . LEU B 1 330 ? -15.93 32.094 13.453 1 97.38 330 LEU B O 1
ATOM 5474 N N . LEU B 1 331 ? -17.062 31 11.805 1 97.62 331 LEU B N 1
ATOM 5475 C CA . LEU B 1 331 ? -17.141 32.219 11.008 1 97.62 331 LEU B CA 1
ATOM 5476 C C . LEU B 1 331 ? -18.094 33.25 11.648 1 97.62 331 LEU B C 1
ATOM 5478 O O . LEU B 1 331 ? -19.078 32.844 12.273 1 97.62 331 LEU B O 1
ATOM 5482 N N . PRO B 1 332 ? -17.766 34.5 11.422 1 96.81 332 PRO B N 1
ATOM 5483 C CA . PRO B 1 332 ? -18.547 35.531 12.086 1 96.81 332 PRO B CA 1
ATOM 5484 C C . PRO B 1 332 ? -20.031 35.406 11.805 1 96.81 332 PRO B C 1
ATOM 5486 O O . PRO B 1 332 ? -20.859 35.656 12.695 1 96.81 332 PRO B O 1
ATOM 5489 N N . GLN B 1 333 ? -20.484 35.031 10.656 1 96.5 333 GLN B N 1
ATOM 5490 C CA . GLN B 1 333 ? -21.875 35 10.258 1 96.5 333 GLN B CA 1
ATOM 5491 C C . GLN B 1 333 ? -22.625 33.875 10.969 1 96.5 333 GLN B C 1
ATOM 5493 O O . GLN B 1 333 ? -23.844 33.844 10.984 1 96.5 333 GLN B O 1
ATOM 5498 N N . TYR B 1 334 ? -21.859 32.969 11.531 1 96.75 334 TYR B N 1
ATOM 5499 C CA . TYR B 1 334 ? -22.516 31.844 12.164 1 96.75 334 TYR B CA 1
ATOM 5500 C C . TYR B 1 334 ? -22.344 31.891 13.68 1 96.75 334 TYR B C 1
ATOM 5502 O O . TYR B 1 334 ? -22.672 30.922 14.375 1 96.75 334 TYR B O 1
ATOM 5510 N N . LYS B 1 335 ? -21.859 32.938 14.281 1 94.19 335 LYS B N 1
ATOM 5511 C CA . LYS B 1 335 ? -21.594 33.062 15.711 1 94.19 335 LYS B CA 1
ATOM 5512 C C . LYS B 1 335 ? -22.891 33.031 16.516 1 94.19 335 LYS B C 1
ATOM 5514 O O . LYS B 1 335 ? -22.875 32.75 17.719 1 94.19 335 LYS B O 1
ATOM 5519 N N . HIS B 1 336 ? -23.984 33.25 15.875 1 94.56 336 HIS B N 1
ATOM 5520 C CA . HIS B 1 336 ? -25.281 33.281 16.547 1 94.56 336 HIS B CA 1
ATOM 5521 C C . HIS B 1 336 ? -25.844 31.875 16.719 1 94.56 336 HIS B C 1
ATOM 5523 O O . HIS B 1 336 ? -26.797 31.672 17.469 1 94.56 336 HIS B O 1
ATOM 5529 N N . LEU B 1 337 ? -25.25 30.938 16.016 1 95.56 337 LEU B N 1
ATOM 5530 C CA . LEU B 1 337 ? -25.797 29.578 16.047 1 95.56 337 LEU B CA 1
ATOM 5531 C C . LEU B 1 337 ? -25.547 28.938 17.406 1 95.56 337 LEU B C 1
ATOM 5533 O O . LEU B 1 337 ? -24.453 29.078 17.984 1 95.56 337 LEU B O 1
ATOM 5537 N N . PRO B 1 338 ? -26.656 28.312 17.906 1 94.12 338 PRO B N 1
ATOM 5538 C CA . PRO B 1 338 ? -26.406 27.5 19.094 1 94.12 338 PRO B CA 1
ATOM 5539 C C . PRO B 1 338 ? -25.391 26.391 18.828 1 94.12 338 PRO B C 1
ATOM 5541 O O . PRO B 1 338 ? -25.312 25.859 17.719 1 94.12 338 PRO B O 1
ATOM 5544 N N . GLU B 1 339 ? -24.625 26 19.859 1 88.75 339 GLU B N 1
ATOM 5545 C CA . GLU B 1 339 ? -23.562 25.016 19.75 1 88.75 339 GLU B CA 1
ATOM 5546 C C . GLU B 1 339 ? -24.062 23.719 19.125 1 88.75 339 GLU B C 1
ATOM 5548 O O . GLU B 1 339 ? -23.344 23.062 18.359 1 88.75 339 GLU B O 1
ATOM 5553 N N . THR B 1 340 ? -25.266 23.328 19.375 1 90.56 340 THR B N 1
ATOM 5554 C CA . THR B 1 340 ? -25.844 22.078 18.906 1 90.56 340 THR B CA 1
ATOM 5555 C C . THR B 1 340 ? -26.094 22.109 17.406 1 90.56 340 THR B C 1
ATOM 5557 O O . THR B 1 340 ? -26.25 21.078 16.766 1 90.56 340 THR B O 1
ATOM 5560 N N . GLU B 1 341 ? -26.047 23.281 16.859 1 93.44 341 GLU B N 1
ATOM 5561 C CA . GLU B 1 341 ? -26.359 23.453 15.438 1 93.44 341 GLU B CA 1
ATOM 5562 C C . GLU B 1 341 ? -25.109 23.734 14.617 1 93.44 341 GLU B C 1
ATOM 5564 O O . GLU B 1 341 ? -25.141 23.75 13.391 1 93.44 341 GLU B O 1
ATOM 5569 N N . VAL B 1 342 ? -24.109 23.906 15.32 1 93.06 342 VAL B N 1
ATOM 5570 C CA . VAL B 1 342 ? -22.859 24.234 14.641 1 93.06 342 VAL B CA 1
ATOM 5571 C C . VAL B 1 342 ? -22.344 23.016 13.875 1 93.06 342 VAL B C 1
ATOM 5573 O O . VAL B 1 342 ? -22.328 21.891 14.414 1 93.06 342 VAL B O 1
ATOM 5576 N N . LYS B 1 343 ? -21.969 23.234 12.609 1 90.5 343 LYS B N 1
ATOM 5577 C CA . LYS B 1 343 ? -21.344 22.219 11.758 1 90.5 343 LYS B CA 1
ATOM 5578 C C . LYS B 1 343 ? -19.953 22.656 11.32 1 90.5 343 LYS B C 1
ATOM 5580 O O . LYS B 1 343 ? -19.594 23.828 11.461 1 90.5 343 LYS B O 1
ATOM 5585 N N . GLU B 1 344 ? -19.203 21.719 10.789 1 91.31 344 GLU B N 1
ATOM 5586 C CA . GLU B 1 344 ? -17.812 21.969 10.414 1 91.31 344 GLU B CA 1
ATOM 5587 C C . GLU B 1 344 ? -17.734 23.078 9.352 1 91.31 344 GLU B C 1
ATOM 5589 O O . GLU B 1 344 ? -16.812 23.891 9.383 1 91.31 344 GLU B O 1
ATOM 5594 N N . TYR B 1 345 ? -18.781 23.078 8.43 1 91 345 TYR B N 1
ATOM 5595 C CA . TYR B 1 345 ? -18.703 24.031 7.332 1 91 345 TYR B CA 1
ATOM 5596 C C . TYR B 1 345 ? -19.031 25.438 7.812 1 91 345 TYR B C 1
ATOM 5598 O O . TYR B 1 345 ? -18.906 26.406 7.055 1 91 345 TYR B O 1
ATOM 5606 N N . HIS B 1 346 ? -19.391 25.625 9.062 1 95.38 346 HIS B N 1
ATOM 5607 C CA . HIS B 1 346 ? -19.594 26.938 9.664 1 95.38 346 HIS B CA 1
ATOM 5608 C C . HIS B 1 346 ? -18.281 27.516 10.18 1 95.38 346 HIS B C 1
ATOM 5610 O O . HIS B 1 346 ? -18.234 28.672 10.609 1 95.38 346 HIS B O 1
ATOM 5616 N N . ARG B 1 347 ? -17.266 26.703 10.148 1 96.69 347 ARG B N 1
ATOM 5617 C CA . ARG B 1 347 ? -15.977 27.094 10.734 1 96.69 347 ARG B CA 1
ATOM 5618 C C . ARG B 1 347 ? -14.984 27.516 9.656 1 96.69 347 ARG B C 1
ATOM 5620 O O . ARG B 1 347 ? -15.188 27.219 8.469 1 96.69 347 ARG B O 1
ATOM 5627 N N . ARG B 1 348 ? -13.977 28.281 10.086 1 97.44 348 ARG B N 1
ATOM 5628 C CA . ARG B 1 348 ? -12.898 28.766 9.227 1 97.44 348 ARG B CA 1
ATOM 5629 C C . ARG B 1 348 ? -12.211 27.609 8.516 1 97.44 348 ARG B C 1
ATOM 5631 O O . ARG B 1 348 ? -11.688 26.703 9.156 1 97.44 348 ARG B O 1
ATOM 5638 N N . ASP B 1 349 ? -12.25 27.625 7.133 1 96.44 349 ASP B N 1
ATOM 5639 C CA . ASP B 1 349 ? -11.672 26.531 6.336 1 96.44 349 ASP B CA 1
ATOM 5640 C C . ASP B 1 349 ? -10.336 26.953 5.734 1 96.44 349 ASP B C 1
ATOM 5642 O O . ASP B 1 349 ? -9.891 28.094 5.918 1 96.44 349 ASP B O 1
ATOM 5646 N N . GLY B 1 350 ? -9.648 26 5.16 1 96.56 350 GLY B N 1
ATOM 5647 C CA . GLY B 1 350 ? -8.414 26.312 4.449 1 96.56 350 GLY B CA 1
ATOM 5648 C C . GLY B 1 350 ? -7.211 26.422 5.363 1 96.56 350 GLY B C 1
ATOM 5649 O O . GLY B 1 350 ? -7.211 25.875 6.469 1 96.56 350 GLY B O 1
ATOM 5650 N N . PHE B 1 351 ? -6.148 26.984 4.773 1 98.12 351 PHE B N 1
ATOM 5651 C CA . PHE B 1 351 ? -4.863 27.094 5.449 1 98.12 351 PHE B CA 1
ATOM 5652 C C . PHE B 1 351 ? -4.352 28.516 5.41 1 98.12 351 PHE B C 1
ATOM 5654 O O . PHE B 1 351 ? -4.922 29.375 4.723 1 98.12 351 PHE B O 1
ATOM 5661 N N . GLU B 1 352 ? -3.381 28.797 6.301 1 97.38 352 GLU B N 1
ATOM 5662 C CA . GLU B 1 352 ? -2.74 30.109 6.371 1 97.38 352 GLU B CA 1
ATOM 5663 C C . GLU B 1 352 ? -1.228 30 6.203 1 97.38 352 GLU B C 1
ATOM 5665 O O . GLU B 1 352 ? -0.559 29.328 6.996 1 97.38 352 GLU B O 1
ATOM 5670 N N . VAL B 1 353 ? -0.674 30.719 5.242 1 95.81 353 VAL B N 1
ATOM 5671 C CA . VAL B 1 353 ? 0.739 30.656 4.887 1 95.81 353 VAL B CA 1
ATOM 5672 C C . VAL B 1 353 ? 1.595 30.969 6.113 1 95.81 353 VAL B C 1
ATOM 5674 O O . VAL B 1 353 ? 2.564 30.266 6.395 1 95.81 353 VAL B O 1
ATOM 5677 N N . GLY B 1 354 ? 1.263 32.031 6.82 1 95.38 354 GLY B N 1
ATOM 5678 C CA . GLY B 1 354 ? 2.035 32.438 7.988 1 95.38 354 GLY B CA 1
ATOM 5679 C C . GLY B 1 354 ? 2.105 31.359 9.055 1 95.38 354 GLY B C 1
ATOM 5680 O O . GLY B 1 354 ? 3.154 31.156 9.664 1 95.38 354 GLY B O 1
ATOM 5681 N N . ASN B 1 355 ? 1.01 30.719 9.305 1 95.88 355 ASN B N 1
ATOM 5682 C CA . ASN B 1 355 ? 0.977 29.609 10.258 1 95.88 355 ASN B CA 1
ATOM 5683 C C . ASN B 1 355 ? 1.835 28.438 9.789 1 95.88 355 ASN B C 1
ATOM 5685 O O . ASN B 1 355 ? 2.68 27.953 10.539 1 95.88 355 ASN B O 1
ATOM 5689 N N . ALA B 1 356 ? 1.6 28 8.562 1 95.56 356 ALA B N 1
ATOM 5690 C CA . ALA B 1 356 ? 2.271 26.844 7.988 1 95.56 356 ALA B CA 1
ATOM 5691 C C . ALA B 1 356 ? 3.781 27.047 7.926 1 95.56 356 ALA B C 1
ATOM 5693 O O . ALA B 1 356 ? 4.559 26.125 8.195 1 95.56 356 ALA B O 1
ATOM 5694 N N . ASP B 1 357 ? 4.168 28.266 7.629 1 94.94 357 ASP B N 1
ATOM 5695 C CA . ASP B 1 357 ? 5.586 28.609 7.512 1 94.94 357 ASP B CA 1
ATOM 5696 C C . ASP B 1 357 ? 6.332 28.312 8.812 1 94.94 357 ASP B C 1
ATOM 5698 O O . ASP B 1 357 ? 7.453 27.797 8.789 1 94.94 357 ASP B O 1
ATOM 5702 N N . LYS B 1 358 ? 5.719 28.625 9.883 1 92.88 358 LYS B N 1
ATOM 5703 C CA . LYS B 1 358 ? 6.328 28.422 11.195 1 92.88 358 LYS B CA 1
ATOM 5704 C C . LYS B 1 358 ? 6.27 26.953 11.617 1 92.88 358 LYS B C 1
ATOM 5706 O O . LYS B 1 358 ? 7.168 26.469 12.305 1 92.88 358 LYS B O 1
ATOM 5711 N N . ILE B 1 359 ? 5.273 26.266 11.195 1 93.44 359 ILE B N 1
ATOM 5712 C CA . ILE B 1 359 ? 5.066 24.875 11.586 1 93.44 359 ILE B CA 1
ATOM 5713 C C . ILE B 1 359 ? 6.059 23.984 10.844 1 93.44 359 ILE B C 1
ATOM 5715 O O . ILE B 1 359 ? 6.488 22.953 11.375 1 93.44 359 ILE B O 1
ATOM 5719 N N . PHE B 1 360 ? 6.508 24.406 9.648 1 89.44 360 PHE B N 1
ATOM 5720 C CA . PHE B 1 360 ? 7.52 23.656 8.914 1 89.44 360 PHE B CA 1
ATOM 5721 C C . PHE B 1 360 ? 8.773 23.453 9.766 1 89.44 360 PHE B C 1
ATOM 5723 O O . PHE B 1 360 ? 9.508 22.484 9.57 1 89.44 360 PHE B O 1
ATOM 5730 N N . GLU B 1 361 ? 8.961 24.25 10.766 1 88.75 361 GLU B N 1
ATOM 5731 C CA . GLU B 1 361 ? 10.18 24.234 11.578 1 88.75 361 GLU B CA 1
ATOM 5732 C C . GLU B 1 361 ? 10.117 23.141 12.641 1 88.75 361 GLU B C 1
ATOM 5734 O O . GLU B 1 361 ? 11.07 22.953 13.398 1 88.75 361 GLU B O 1
ATOM 5739 N N . SER B 1 362 ? 9.062 22.422 12.672 1 89.88 362 SER B N 1
ATOM 5740 C CA . SER B 1 362 ? 8.875 21.375 13.672 1 89.88 362 SER B CA 1
ATOM 5741 C C . SER B 1 362 ? 9.844 20.219 13.453 1 89.88 362 SER B C 1
ATOM 5743 O O . SER B 1 362 ? 10.055 19.406 14.352 1 89.88 362 SER B O 1
ATOM 5745 N N . THR B 1 363 ? 10.43 20.125 12.297 1 90.69 363 THR B N 1
ATOM 5746 C CA . THR B 1 363 ? 11.398 19.078 12.016 1 90.69 363 THR B CA 1
ATOM 5747 C C . THR B 1 363 ? 12.828 19.609 12.117 1 90.69 363 THR B C 1
ATOM 5749 O O . THR B 1 363 ? 13.789 18.891 11.828 1 90.69 363 THR B O 1
ATOM 5752 N N . SER B 1 364 ? 12.961 20.875 12.5 1 85.44 364 SER B N 1
ATOM 5753 C CA . SER B 1 364 ? 14.273 21.531 12.531 1 85.44 364 SER B CA 1
ATOM 5754 C C . SER B 1 364 ? 15.141 20.969 13.656 1 85.44 364 SER B C 1
ATOM 5756 O O . SER B 1 364 ? 14.68 20.828 14.789 1 85.44 364 SER B O 1
ATOM 5758 N N . LYS B 1 365 ? 16.375 20.75 13.352 1 76.88 365 LYS B N 1
ATOM 5759 C CA . LYS B 1 365 ? 17.344 20.266 14.32 1 76.88 365 LYS B CA 1
ATOM 5760 C C . LYS B 1 365 ? 17.641 21.328 15.375 1 76.88 365 LYS B C 1
ATOM 5762 O O . LYS B 1 365 ? 17.875 21.016 16.547 1 76.88 365 LYS B O 1
ATOM 5767 N N . GLN B 1 366 ? 17.672 22.484 14.945 1 70.88 366 GLN B N 1
ATOM 5768 C CA . GLN B 1 366 ? 18 23.578 15.859 1 70.88 366 GLN B CA 1
ATOM 5769 C C . GLN B 1 366 ? 17 23.656 17 1 70.88 366 GLN B C 1
ATOM 5771 O O . GLN B 1 366 ? 17.391 23.891 18.156 1 70.88 366 GLN B O 1
ATOM 5776 N N . GLN B 1 367 ? 15.859 23.406 16.656 1 72.38 367 GLN B N 1
ATOM 5777 C CA . GLN B 1 367 ? 14.836 23.438 17.703 1 72.38 367 GLN B CA 1
ATOM 5778 C C . GLN B 1 367 ? 14.961 22.219 18.625 1 72.38 367 GLN B C 1
ATOM 5780 O O . GLN B 1 367 ? 14.648 22.312 19.812 1 72.38 367 GLN B O 1
ATOM 5785 N N . GLN B 1 368 ? 15.469 21.188 18.062 1 68.5 368 GLN B N 1
ATOM 5786 C CA . GLN B 1 368 ? 15.633 19.969 18.844 1 68.5 368 GLN B CA 1
ATOM 5787 C C . GLN B 1 368 ? 16.766 20.109 19.844 1 68.5 368 GLN B C 1
ATOM 5789 O O . GLN B 1 368 ? 16.688 19.578 20.953 1 68.5 368 GLN B O 1
ATOM 5794 N N . MET B 1 369 ? 17.781 20.844 19.438 1 60.16 369 MET B N 1
ATOM 5795 C CA . MET B 1 369 ? 18.953 21.031 20.297 1 60.16 369 MET B CA 1
ATOM 5796 C C . MET B 1 369 ? 18.688 22.094 21.359 1 60.16 369 MET B C 1
ATOM 5798 O O . MET B 1 369 ? 19.266 22.047 22.438 1 60.16 369 MET B O 1
ATOM 5802 N N . SER B 1 370 ? 18 23.078 21.047 1 50.44 370 SER B N 1
ATOM 5803 C CA . SER B 1 370 ? 17.766 24.156 22 1 50.44 370 SER B CA 1
ATOM 5804 C C . SER B 1 370 ? 16.891 23.703 23.156 1 50.44 370 SER B C 1
ATOM 5806 O O . SER B 1 370 ? 16.969 24.25 24.25 1 50.44 370 SER B O 1
ATOM 5808 N N . ASN B 1 371 ? 16.125 22.734 23.094 1 44.53 371 ASN B N 1
ATOM 5809 C CA . ASN B 1 371 ? 15.242 22.266 24.156 1 44.53 371 ASN B CA 1
ATOM 5810 C C . ASN B 1 371 ? 15.812 21.031 24.844 1 44.53 371 ASN B C 1
ATOM 5812 O O . ASN B 1 371 ? 15.133 20.406 25.672 1 44.53 371 ASN B O 1
ATOM 5816 N N . ALA B 1 372 ? 17.078 20.625 24.484 1 39.19 372 ALA B N 1
ATOM 5817 C CA . ALA B 1 372 ? 17.75 19.562 25.219 1 39.19 372 ALA B CA 1
ATOM 5818 C C . ALA B 1 372 ? 18.656 20.141 26.312 1 39.19 372 ALA B C 1
ATOM 5820 O O . ALA B 1 372 ? 19.312 21.156 26.109 1 39.19 372 ALA B O 1
#

InterPro domains:
  IPR009770 2-oxoadipate dioxygenase/decarboxylase [PF07063] (81-331)
  IPR009770 2-oxoadipate dioxygenase/decarboxylase [SM01150] (77-364)

Foldseek 3Di:
DDDDDDDDDDDDDDDDDDDDDDDDDDDDDDDDDYDDDDDDDDDPDPDPPPPPVPPPPPPPPVVVVVLVVLVVLLVVVLLLVVLLVVLQCVFFVLQVVLLVVLCPPPNWAWDWAEWEWEFAPDDLGFPNLQVVSQVVNPWAWDDKFDDVVQQKIKIKTDHHPSQVPCQVHHDSSGRDHIYMTMHHPLVPDDPLSNVQVCVFVVQLPCVSNVLSVCQSNQHASGAFADPVSLVVCCVGHLSSSQCNHRPGRTQETETALCRIDDPSVPVVVVVVVSVVVPFAKQQQVHQWDAAPVRFKIKIKTAFDWDWDQGPVGDIDIATGHIYMYMYWHFDPVCVPPDPVPDDPVRTDDDDHNRRVVSVVCSRPVVVVVVVD/DDDDDDDDPDPDDDDDYDDDDDDDDDDDDDDDDDDDDDDDDDDPDPPPPPPPVPPPPPPVPVVPVVLVVLVVLLVVVLLLVVLLVVLQCVFFVLQVVLLVVLCPPPNWAWDWAEWEWEFAPDDLGFPNLQVVSQVVNPWAWDDKFDDVVQQKIKIKTDHHPSQLPQQVHHDSSGRDHIYMTMHHPLVPDDPLSNVQVCVFVVQLPCVSNVLSVCQSNQHASGAFADPVSLVVCVVGHLSSSQCNHRPGRTQETETALCRIDDPSVPVVVVVVVSVVVPFAKQQQVHQWDAAPVRFKIKIKTAFDWDWDQGPVGDIDIATGHIYMYMYWHFDPVCVPPDPVPDGPVRTDDDDHNRRVVSVVCSRPVVVVVVVD

Secondary structure (DSSP, 8-state):
--------------------------------------------------------------HHHHHHHHHHHHHHHHHHHHHHHHHHHHH-HHHHHHHHHHHTSTTPPP-EEEEEEEEE-STT-SHHHHHHHHHHTT-EEEEEEEEGGGTEEEEEEEPPGGGGS-----GGGSSPPEEEEEEE-GGGS-HHHHHHHHHHHHTTGGGGGGHHHHHHHT--SSPPPPHHHHHHHHHH-HHHHHHHHHTTS--EEEEEGGG-SSGGGSHHHHHHHHHHTT--B--TT-SSEE-TTS-EEEEEBPPPEEEEE-TTS-EEEEE----EEEEEPBPGGGTTS-GGG--GGGBPPS--HHHHHHHGGGG-HHHHHHT-/--------------------------------------------------------------HHHHHHHHHHHHHHHHHHHHHHHHHHHHH-HHHHHHHHHHHTSTTPPP-EEEEEEEEE-STT-SHHHHHHHHHHTT-EEEEEEEEGGGTEEEEEEEPPGGGGS-----GGGSSPPEEEEEEE-GGGS-HHHHHHHHHHHHTTGGGGGGHHHHHHHT--SSPPPPHHHHHHHHHH-HHHHHHHHHTTS--EEEEEGGG-SSGGGSHHHHHHHHHHTT--B--TT-SSEE-TTS-EEEEEBPPPEEEEE-TTS-EEEEE----EEEEEPBPGGGTTS-GGG--GGGBPPS--HHHHHHHGGGG-HHHHHHT-

Solvent-accessible surface area (backbone atoms only — not comparable to full-atom values): 41495 Å² total; per-residue (Å²): 135,90,77,85,93,76,92,87,86,92,86,89,93,80,93,80,88,89,82,90,78,87,90,81,88,80,85,89,79,86,77,89,83,82,85,87,83,82,84,84,78,81,82,76,73,77,74,80,73,77,74,74,75,71,77,71,74,74,69,68,72,76,57,64,62,58,52,53,29,50,46,7,31,45,54,32,52,36,52,46,50,42,35,21,46,49,43,37,40,72,58,12,64,65,41,44,49,50,55,51,54,54,34,68,44,86,69,31,54,49,34,38,48,33,36,32,36,48,32,46,40,52,95,60,37,15,47,66,22,45,46,51,59,46,45,51,67,50,32,40,83,54,66,76,40,74,37,74,94,76,37,32,38,31,40,35,27,44,51,44,72,80,59,62,50,85,42,84,33,50,43,69,54,13,42,72,38,32,39,38,34,26,18,35,43,42,86,77,47,56,70,67,53,36,50,55,54,46,56,39,56,58,9,10,64,49,30,34,78,38,26,56,46,25,11,35,67,58,35,46,40,29,52,68,49,45,59,69,57,41,52,55,28,42,74,77,31,57,68,53,26,42,33,68,79,46,30,47,26,52,40,30,52,19,41,25,24,62,69,33,78,49,77,48,22,41,56,69,51,33,50,50,52,44,42,74,72,73,46,60,62,33,53,58,86,38,49,68,29,63,32,95,85,65,33,42,38,37,37,33,30,48,34,35,65,38,83,42,76,26,65,78,68,52,67,44,79,40,60,56,27,35,36,34,38,35,32,54,33,66,31,80,91,48,64,82,54,56,79,92,70,62,52,75,88,46,26,52,76,88,85,48,60,74,42,51,61,40,54,65,50,25,52,39,62,67,60,57,55,72,76,100,132,91,84,87,81,92,76,88,81,84,75,89,82,74,93,79,86,88,82,88,86,88,90,82,88,84,85,88,80,87,82,90,81,88,83,86,81,79,86,86,81,82,79,77,76,80,74,78,73,76,74,72,74,72,76,71,73,71,70,67,71,76,57,63,61,58,52,51,29,50,46,8,32,42,53,31,51,36,52,47,49,42,33,21,47,50,44,39,40,73,59,12,63,65,42,44,48,50,55,51,55,55,36,68,44,85,70,32,54,48,35,38,47,32,35,32,38,46,32,47,40,54,97,61,38,15,46,65,23,45,46,51,58,47,47,52,67,50,31,39,84,55,68,77,40,74,36,73,92,76,37,32,38,30,40,36,28,43,50,42,71,80,51,65,50,79,39,87,34,48,43,68,55,13,39,70,39,32,39,36,34,27,20,34,44,42,87,76,49,56,68,68,53,35,50,55,53,47,56,38,57,61,8,10,66,48,30,35,79,39,27,56,47,25,12,34,66,58,35,46,40,29,52,67,49,46,58,71,56,42,50,54,28,42,73,76,29,58,67,56,27,42,33,69,78,47,31,45,26,52,38,32,51,19,40,26,23,61,67,32,78,47,77,46,22,41,57,68,51,33,50,52,52,43,42,73,72,72,46,61,61,34,53,58,86,39,48,68,29,64,34,95,86,66,33,42,37,36,39,32,30,48,33,34,65,38,83,40,75,24,64,79,68,53,69,44,78,40,62,54,28,34,34,33,38,35,32,52,35,65,31,78,92,48,64,82,53,56,79,91,69,62,53,76,86,46,27,52,76,87,85,48,58,75,41,52,61,41,54,65,50,24,54,38,62,66,61,58,55,71,77,102

Nearest PDB structures (foldseek):
  6w1k-assembly1_A  TM=9.917E-01  e=2.363E-48  Oryza sativa
  3lho-assembly1_A  TM=9.014E-01  e=5.001E-20  Shewanella frigidimarina NCIMB 400
  3iuz-assembly1_A  TM=7.359E-01  e=2.318E-15  Cupriavidus pinatubonensis JMP134
  2rjb-assembly3_C  TM=6.372E-01  e=3.367E-09  Shigella flexneri
  8k3u-assembly1_A  TM=3.563E-01  e=3.804E+00  Saccharomyces cerevisiae

pLDDT: mean 80.4, std 29.74, range [14.35, 98.94]

Radius of gyration: 37.36 Å; Cα contacts (8 Å, |Δi|>4): 1281; chains: 2; bounding box: 112×141×111 Å